Protein AF-A0A3T1D5S1-F1 (afdb_monomer_lite)

Organism: NCBI:txid2507935

Structure (mmCIF, N/CA/C/O backbone):
data_AF-A0A3T1D5S1-F1
#
_entry.id   AF-A0A3T1D5S1-F1
#
loop_
_atom_site.group_PDB
_atom_site.id
_atom_site.type_symbol
_atom_site.label_atom_id
_atom_site.label_alt_id
_atom_site.label_comp_id
_atom_site.label_asym_id
_atom_site.label_entity_id
_atom_site.label_seq_id
_atom_site.pdbx_PDB_ins_code
_atom_site.Cartn_x
_atom_site.Cartn_y
_atom_site.Cartn_z
_atom_site.occupancy
_atom_site.B_iso_or_equiv
_atom_site.auth_seq_id
_atom_site.auth_comp_id
_atom_site.auth_asym_id
_atom_site.auth_atom_id
_atom_site.pdbx_PDB_model_num
ATOM 1 N N . MET A 1 1 ? 17.710 -6.218 -41.133 1.00 50.03 1 MET A N 1
ATOM 2 C CA . MET A 1 1 ? 16.334 -6.496 -40.663 1.00 50.03 1 MET A CA 1
ATOM 3 C C . MET A 1 1 ? 16.463 -7.141 -39.299 1.00 50.03 1 MET A C 1
ATOM 5 O O . MET A 1 1 ? 17.355 -7.961 -39.155 1.00 50.03 1 MET A O 1
ATOM 9 N N . ALA A 1 2 ? 15.669 -6.728 -38.309 1.00 62.66 2 ALA A N 1
ATOM 10 C CA . ALA A 1 2 ? 15.685 -7.391 -37.004 1.00 62.66 2 ALA A CA 1
ATOM 11 C C . ALA A 1 2 ? 15.201 -8.840 -37.164 1.00 62.66 2 ALA A C 1
ATOM 13 O O . ALA A 1 2 ? 14.273 -9.083 -37.939 1.00 62.66 2 ALA A O 1
ATOM 14 N N . ILE A 1 3 ? 15.849 -9.773 -36.470 1.00 72.31 3 ILE A N 1
ATOM 15 C CA . ILE A 1 3 ? 15.523 -11.200 -36.536 1.00 72.31 3 ILE A CA 1
ATOM 16 C C . ILE A 1 3 ? 14.197 -11.435 -35.787 1.00 72.31 3 ILE A C 1
ATOM 18 O O . ILE A 1 3 ? 14.005 -10.852 -34.715 1.00 72.31 3 ILE A O 1
ATOM 22 N N . PRO A 1 4 ? 13.257 -12.239 -36.320 1.00 74.06 4 PRO A N 1
ATOM 23 C CA . PRO A 1 4 ? 12.041 -12.610 -35.601 1.00 74.06 4 PRO A CA 1
ATOM 24 C C . PRO A 1 4 ? 12.355 -13.272 -34.254 1.00 74.06 4 PRO A C 1
ATOM 26 O O . PRO A 1 4 ? 13.263 -14.090 -34.167 1.00 74.06 4 PRO A O 1
ATOM 29 N N . ALA A 1 5 ? 11.564 -12.988 -33.214 1.00 67.19 5 ALA A N 1
ATOM 30 C CA . ALA A 1 5 ? 11.825 -13.466 -31.848 1.00 67.19 5 ALA A CA 1
ATOM 31 C C . ALA A 1 5 ? 12.048 -14.991 -31.727 1.00 67.19 5 ALA A C 1
ATOM 33 O O . ALA A 1 5 ? 12.862 -15.427 -30.921 1.00 67.19 5 ALA A O 1
ATOM 34 N N . HIS A 1 6 ? 11.371 -15.794 -32.553 1.00 74.06 6 HIS A N 1
ATOM 35 C CA . HIS A 1 6 ? 11.486 -17.257 -32.545 1.00 74.06 6 HIS A CA 1
ATOM 36 C C . HIS A 1 6 ? 12.776 -17.794 -33.197 1.00 74.06 6 HIS A C 1
ATOM 38 O O . HIS A 1 6 ? 13.115 -18.954 -32.991 1.00 74.06 6 HIS A O 1
ATOM 44 N N . GLU A 1 7 ? 13.503 -16.973 -33.960 1.00 83.44 7 GLU A N 1
ATOM 45 C CA . GLU A 1 7 ? 14.758 -17.348 -34.633 1.00 83.44 7 GLU A CA 1
ATOM 46 C C . GLU A 1 7 ? 16.008 -16.905 -33.850 1.00 83.44 7 GLU A C 1
ATOM 48 O O . GLU A 1 7 ? 17.131 -17.256 -34.213 1.00 83.44 7 GLU A O 1
ATOM 53 N N . ILE A 1 8 ? 15.834 -16.137 -32.768 1.00 84.88 8 ILE A N 1
ATOM 54 C CA . ILE A 1 8 ? 16.942 -15.524 -32.021 1.00 84.88 8 ILE A CA 1
ATOM 55 C C . ILE A 1 8 ? 17.846 -16.574 -31.378 1.00 84.88 8 ILE A C 1
ATOM 57 O O . ILE A 1 8 ? 19.065 -16.446 -31.463 1.00 84.88 8 ILE A O 1
ATOM 61 N N . ASP A 1 9 ? 17.280 -17.617 -30.770 1.00 85.25 9 ASP A N 1
ATOM 62 C CA . ASP A 1 9 ? 18.091 -18.651 -30.119 1.00 85.25 9 ASP A CA 1
ATOM 63 C C . ASP A 1 9 ? 18.942 -19.436 -31.132 1.00 85.25 9 ASP A C 1
ATOM 65 O O . ASP A 1 9 ? 20.133 -19.656 -30.911 1.00 85.25 9 ASP A O 1
ATOM 69 N N . GLU A 1 10 ? 18.371 -19.777 -32.293 1.00 88.56 10 GLU A N 1
ATOM 70 C CA . GLU A 1 10 ? 19.107 -20.433 -33.380 1.00 88.56 10 GLU A CA 1
ATOM 71 C C . GLU A 1 10 ? 20.228 -19.534 -33.914 1.00 88.56 10 GLU A C 1
ATOM 73 O O . GLU A 1 10 ? 21.371 -19.973 -34.064 1.00 88.56 10 GLU A O 1
ATOM 78 N N . TYR A 1 11 ? 19.923 -18.256 -34.149 1.00 91.19 11 TYR A N 1
ATOM 79 C CA . TYR A 1 11 ? 20.905 -17.267 -34.579 1.00 91.19 11 TYR A CA 1
ATOM 80 C C . TYR A 1 11 ? 22.073 -17.163 -33.591 1.00 91.19 11 TYR A C 1
ATOM 82 O O . TYR A 1 11 ? 23.235 -17.241 -34.000 1.00 91.19 11 TYR A O 1
ATOM 90 N N . LEU A 1 12 ? 21.774 -17.027 -32.296 1.00 92.31 12 LEU A N 1
ATOM 91 C CA . LEU A 1 12 ? 22.782 -16.931 -31.244 1.00 92.31 12 LEU A CA 1
ATOM 92 C C . LEU A 1 12 ? 23.630 -18.202 -31.160 1.00 92.31 12 LEU A C 1
ATOM 94 O O . LEU A 1 12 ? 24.847 -18.108 -31.019 1.00 92.31 12 LEU A O 1
ATOM 98 N N . ARG A 1 13 ? 23.022 -19.379 -31.323 1.00 92.56 13 ARG A N 1
ATOM 99 C CA . ARG A 1 13 ? 23.725 -20.667 -31.302 1.00 92.56 13 ARG A CA 1
ATOM 100 C C . ARG A 1 13 ? 24.703 -20.818 -32.465 1.00 92.56 13 ARG A C 1
ATOM 102 O O . ARG A 1 13 ? 25.848 -21.232 -32.269 1.00 92.56 13 ARG A O 1
ATOM 109 N N . VAL A 1 14 ? 24.274 -20.481 -33.682 1.00 92.06 14 VAL A N 1
ATOM 110 C CA . VAL A 1 14 ? 25.135 -20.509 -34.877 1.00 92.06 14 VAL A CA 1
ATOM 111 C C . VAL A 1 14 ? 26.269 -19.496 -34.740 1.00 92.06 14 VAL A C 1
ATOM 113 O O . VAL A 1 14 ? 27.425 -19.808 -35.040 1.00 92.06 14 VAL A O 1
ATOM 116 N N . LEU A 1 15 ? 25.956 -18.296 -34.251 1.00 90.19 15 LEU A N 1
ATOM 117 C CA . LEU A 1 15 ? 26.936 -17.237 -34.064 1.00 90.19 15 LEU A CA 1
ATOM 118 C C . LEU A 1 15 ? 27.978 -17.602 -32.999 1.00 90.19 15 LEU A C 1
ATOM 120 O O . LEU A 1 15 ? 29.169 -17.466 -33.270 1.00 90.19 15 LEU A O 1
ATOM 124 N N . ALA A 1 16 ? 27.557 -18.125 -31.845 1.00 90.38 16 ALA A N 1
ATOM 125 C CA . ALA A 1 16 ? 28.458 -18.564 -30.781 1.00 90.38 16 ALA A CA 1
ATOM 126 C C . ALA A 1 16 ? 29.445 -19.623 -31.291 1.00 90.38 16 ALA A C 1
ATOM 128 O O . ALA A 1 16 ? 30.646 -19.510 -31.057 1.00 90.38 16 ALA A O 1
ATOM 129 N N . ARG A 1 17 ? 28.981 -20.610 -32.073 1.00 90.38 17 ARG A N 1
ATOM 130 C CA . ARG A 1 17 ? 29.869 -21.607 -32.703 1.00 90.38 17 ARG A CA 1
ATOM 131 C C . ARG A 1 17 ? 30.883 -20.970 -33.647 1.00 90.38 17 ARG A C 1
ATOM 133 O O . ARG A 1 17 ? 32.058 -21.326 -33.605 1.00 90.38 17 ARG A O 1
ATOM 140 N N . LYS A 1 18 ? 30.437 -20.040 -34.496 1.00 89.88 18 LYS A N 1
ATOM 141 C CA . LYS A 1 18 ? 31.308 -19.360 -35.462 1.00 89.88 18 LYS A CA 1
ATOM 142 C C . LYS A 1 18 ? 32.381 -18.525 -34.761 1.00 89.88 18 LYS A C 1
ATOM 144 O O . LYS A 1 18 ? 33.548 -18.635 -35.118 1.00 89.88 18 LYS A O 1
ATOM 149 N N . ILE A 1 19 ? 31.991 -17.731 -33.764 1.00 87.69 19 ILE A N 1
ATOM 150 C CA . ILE A 1 19 ? 32.901 -16.874 -32.994 1.00 87.69 19 ILE A CA 1
ATOM 151 C C . ILE A 1 19 ? 33.899 -17.733 -32.207 1.00 87.69 19 ILE A C 1
ATOM 153 O O . ILE A 1 19 ? 35.099 -17.501 -32.301 1.00 87.69 19 ILE A O 1
ATOM 157 N N . ASN A 1 20 ? 33.436 -18.773 -31.509 1.00 86.56 20 ASN A N 1
ATOM 158 C CA . ASN A 1 20 ? 34.313 -19.673 -30.752 1.00 86.56 20 ASN A CA 1
ATOM 159 C C . ASN A 1 20 ? 35.325 -20.420 -31.633 1.00 86.56 20 ASN A C 1
ATOM 161 O O . ASN A 1 20 ? 36.425 -20.727 -31.179 1.00 86.56 20 ASN A O 1
ATOM 165 N N . ALA A 1 21 ? 34.958 -20.739 -32.878 1.00 88.62 21 ALA A N 1
ATOM 166 C CA . ALA A 1 21 ? 35.881 -21.333 -33.841 1.00 88.62 21 ALA A CA 1
ATOM 167 C C . ALA A 1 21 ? 36.893 -20.310 -34.380 1.00 88.62 21 ALA A C 1
ATOM 169 O O . ALA A 1 21 ? 38.050 -20.655 -34.594 1.00 88.62 21 ALA A O 1
ATOM 170 N N . GLN A 1 22 ? 36.462 -19.064 -34.598 1.00 87.12 22 GLN A N 1
ATOM 171 C CA . GLN A 1 22 ? 37.304 -17.993 -35.133 1.00 87.12 22 GLN A CA 1
ATOM 172 C C . GLN A 1 22 ? 38.338 -17.488 -34.116 1.00 87.12 22 GLN A C 1
ATOM 174 O O . GLN A 1 22 ? 39.479 -17.250 -34.497 1.00 87.12 22 GLN A O 1
ATOM 179 N N . PHE A 1 23 ? 37.963 -17.368 -32.839 1.00 86.69 23 PHE A N 1
ATOM 180 C CA . PHE A 1 23 ? 38.811 -16.817 -31.771 1.00 86.69 23 PHE A CA 1
ATOM 181 C C . PHE A 1 23 ? 39.181 -17.871 -30.720 1.00 86.69 23 PHE A C 1
ATOM 183 O O . PHE A 1 23 ? 39.215 -17.607 -29.519 1.00 86.69 23 PHE A O 1
ATOM 190 N N . SER A 1 24 ? 39.445 -19.106 -31.155 1.00 84.62 24 SER A N 1
ATOM 191 C CA . SER A 1 24 ? 39.759 -20.214 -30.242 1.00 84.62 24 SER A CA 1
ATOM 192 C C . SER A 1 24 ? 41.017 -19.973 -29.398 1.00 84.62 24 SER A C 1
ATOM 194 O O . SER A 1 24 ? 41.144 -20.539 -28.317 1.00 84.62 24 SER A O 1
ATOM 196 N N . ASN A 1 25 ? 41.937 -19.139 -29.889 1.00 84.69 25 ASN A N 1
ATOM 197 C CA . ASN A 1 25 ? 43.151 -18.692 -29.199 1.00 84.69 25 ASN A CA 1
ATOM 198 C C . ASN A 1 25 ? 42.876 -17.772 -27.996 1.00 84.69 25 ASN A C 1
ATOM 200 O O . ASN A 1 25 ? 43.764 -17.601 -27.168 1.00 84.69 25 ASN A O 1
ATOM 204 N N . MET A 1 26 ? 41.678 -17.192 -27.892 1.00 87.50 26 MET A N 1
ATOM 205 C CA . MET A 1 26 ? 41.309 -16.239 -26.838 1.00 87.50 26 MET A CA 1
ATOM 206 C C . MET A 1 26 ? 40.507 -16.871 -25.692 1.00 87.50 26 MET A C 1
ATOM 208 O O . MET A 1 26 ? 40.122 -16.164 -24.766 1.00 87.50 26 MET A O 1
ATOM 212 N N . LYS A 1 27 ? 40.281 -18.193 -25.712 1.00 83.00 27 LYS A N 1
ATOM 213 C CA . LYS A 1 27 ? 39.482 -18.901 -24.694 1.00 83.00 27 LYS A CA 1
ATOM 214 C C . LYS A 1 27 ? 40.012 -18.759 -23.267 1.00 83.00 27 LYS A C 1
ATOM 216 O O . LYS A 1 27 ? 39.235 -18.548 -22.345 1.00 83.00 27 LYS A O 1
ATOM 221 N N . ASP A 1 28 ? 41.323 -18.864 -23.082 1.00 86.62 28 ASP A N 1
ATOM 222 C CA . ASP A 1 28 ? 41.905 -18.772 -21.738 1.00 86.62 28 ASP A CA 1
ATOM 223 C C . ASP A 1 28 ? 41.828 -17.334 -21.202 1.00 86.62 28 ASP A C 1
ATOM 225 O O . ASP A 1 28 ? 41.592 -17.117 -20.018 1.00 86.62 28 ASP A O 1
ATOM 229 N N . ALA A 1 29 ? 41.966 -16.341 -22.089 1.00 87.50 29 ALA A N 1
ATOM 230 C CA . ALA A 1 29 ? 41.814 -14.933 -21.737 1.00 87.50 29 ALA A CA 1
ATOM 231 C C . ALA A 1 29 ? 40.348 -14.556 -21.465 1.00 87.50 29 ALA A C 1
ATOM 233 O O . ALA A 1 29 ? 40.090 -13.701 -20.622 1.00 87.50 29 ALA A O 1
ATOM 234 N N . SER A 1 30 ? 39.388 -15.189 -22.149 1.00 91.38 30 SER A N 1
ATOM 235 C CA . SER A 1 30 ? 37.960 -14.930 -21.943 1.00 91.38 30 SER A CA 1
ATOM 236 C C . SER A 1 30 ? 37.448 -15.431 -20.599 1.00 91.38 30 SER A C 1
ATOM 238 O O . SER A 1 30 ? 36.600 -14.769 -20.012 1.00 91.38 30 SER A O 1
ATOM 240 N N . ALA A 1 31 ? 38.011 -16.530 -20.084 1.00 90.62 31 ALA A N 1
ATOM 241 C CA . ALA A 1 31 ? 37.619 -17.113 -18.799 1.00 90.62 31 ALA A CA 1
ATOM 242 C C . ALA A 1 31 ? 37.768 -16.140 -17.613 1.00 90.62 31 ALA A C 1
ATOM 244 O O . ALA A 1 31 ? 37.061 -16.257 -16.619 1.00 90.62 31 ALA A O 1
ATOM 245 N N . LEU A 1 32 ? 38.652 -15.139 -17.728 1.00 91.38 32 LEU A N 1
ATOM 246 C CA . LEU A 1 32 ? 38.824 -14.086 -16.720 1.00 91.38 32 LEU A CA 1
ATOM 247 C C . LEU A 1 32 ? 37.591 -13.183 -16.566 1.00 91.38 32 LEU A C 1
ATOM 249 O O . LEU A 1 32 ? 37.495 -12.453 -15.582 1.00 91.38 32 LEU A O 1
ATOM 253 N N . PHE A 1 33 ? 36.673 -13.207 -17.535 1.00 94.12 33 PHE A N 1
ATOM 254 C CA . PHE A 1 33 ? 35.500 -12.339 -17.563 1.00 94.12 33 PHE A CA 1
ATOM 255 C C . PHE A 1 33 ? 34.177 -13.086 -17.370 1.00 94.12 33 PHE A C 1
ATOM 257 O O . PHE A 1 33 ? 33.142 -12.425 -17.305 1.00 94.12 33 PHE A O 1
ATOM 264 N N . ASP A 1 34 ? 34.183 -14.419 -17.272 1.00 90.50 34 ASP A N 1
ATOM 265 C CA . ASP A 1 34 ? 32.963 -15.240 -17.213 1.00 90.50 34 ASP A CA 1
ATOM 266 C C . ASP A 1 34 ? 32.037 -14.820 -16.055 1.00 90.50 34 ASP A C 1
ATOM 268 O O . ASP A 1 34 ? 30.837 -14.614 -16.263 1.00 90.50 34 ASP A O 1
ATOM 272 N N . ASP A 1 35 ? 32.605 -14.571 -14.870 1.00 88.56 35 ASP A N 1
ATOM 273 C CA . ASP A 1 35 ? 31.874 -14.149 -13.664 1.00 88.56 35 ASP A CA 1
ATOM 274 C C . ASP A 1 35 ? 31.087 -12.841 -13.869 1.00 88.56 35 ASP A C 1
ATOM 276 O O . ASP A 1 35 ? 30.021 -12.642 -13.284 1.00 88.56 35 ASP A O 1
ATOM 280 N N . TYR A 1 36 ? 31.561 -11.940 -14.740 1.00 88.88 36 TYR A N 1
ATOM 281 C CA . TYR A 1 36 ? 30.871 -10.674 -15.014 1.00 88.88 36 TYR A CA 1
ATOM 282 C C . TYR A 1 36 ? 29.602 -10.845 -15.855 1.00 88.88 36 TYR A C 1
ATOM 284 O O . TYR A 1 36 ? 28.794 -9.916 -15.930 1.00 88.88 36 TYR A O 1
ATOM 292 N N . TYR A 1 37 ? 29.410 -12.012 -16.471 1.00 91.81 37 TYR A N 1
ATOM 293 C CA . TYR A 1 37 ? 28.289 -12.305 -17.363 1.00 91.81 37 TYR A CA 1
ATOM 294 C C . TYR A 1 37 ? 27.421 -13.485 -16.884 1.00 91.81 37 TYR A C 1
ATOM 296 O O . TYR A 1 37 ? 26.460 -13.844 -17.569 1.00 91.81 37 TYR A O 1
ATOM 304 N N . GLU A 1 38 ? 27.682 -14.051 -15.697 1.00 84.81 38 GLU A N 1
ATOM 305 C CA . GLU A 1 38 ? 26.940 -15.195 -15.132 1.00 84.81 38 GLU A CA 1
ATOM 306 C C . GLU A 1 38 ? 25.425 -14.927 -15.014 1.00 84.81 38 GLU A C 1
ATOM 308 O O . GLU A 1 38 ? 24.600 -15.813 -15.251 1.00 84.81 38 GLU A O 1
ATOM 313 N N . GLY A 1 39 ? 25.045 -13.675 -14.735 1.00 78.31 39 GLY A N 1
ATOM 314 C CA . GLY A 1 39 ? 23.650 -13.242 -14.593 1.00 78.31 39 GLY A CA 1
ATOM 315 C C . GLY A 1 39 ? 22.835 -13.174 -15.893 1.00 78.31 39 GLY A C 1
ATOM 316 O O . GLY A 1 39 ? 21.656 -12.829 -15.844 1.00 78.31 39 GLY A O 1
ATOM 317 N N . ILE A 1 40 ? 23.423 -13.470 -17.058 1.00 86.06 40 ILE A N 1
ATOM 318 C CA . ILE A 1 40 ? 22.726 -13.430 -18.353 1.00 86.06 40 ILE A CA 1
ATOM 319 C C . ILE A 1 40 ? 21.976 -14.743 -18.606 1.00 86.06 40 ILE A C 1
ATOM 321 O O . ILE A 1 40 ? 22.555 -15.822 -18.570 1.00 86.06 40 ILE A O 1
ATOM 325 N N . GLU A 1 41 ? 20.687 -14.675 -18.942 1.00 84.25 41 GLU A N 1
ATOM 326 C CA . GLU A 1 41 ? 19.875 -15.881 -19.183 1.00 84.25 41 GLU A CA 1
ATOM 327 C C . GLU A 1 41 ? 20.319 -16.687 -20.418 1.00 84.25 41 GLU A C 1
ATOM 329 O O . GLU A 1 41 ? 20.246 -17.914 -20.428 1.00 84.25 41 GLU A O 1
ATOM 334 N N . SER A 1 42 ? 20.788 -16.020 -21.477 1.00 88.06 42 SER A N 1
ATOM 335 C CA . SER A 1 42 ? 21.197 -16.689 -22.715 1.00 88.06 42 SER A CA 1
ATOM 336 C C . SER A 1 42 ? 22.581 -17.336 -22.595 1.00 88.06 42 SER A C 1
ATOM 338 O O . SER A 1 42 ? 23.601 -16.647 -22.609 1.00 88.06 42 SER A O 1
ATOM 340 N N . GLU A 1 43 ? 22.624 -18.670 -22.615 1.00 89.19 43 GLU A N 1
ATOM 341 C CA . GLU A 1 43 ? 23.868 -19.464 -22.604 1.00 89.19 43 GLU A CA 1
ATOM 342 C C . GLU A 1 43 ? 24.793 -19.186 -23.800 1.00 89.19 43 GLU A C 1
ATOM 344 O O . GLU A 1 43 ? 26.011 -19.332 -23.716 1.00 89.19 43 GLU A O 1
ATOM 349 N N . ASN A 1 44 ? 24.235 -18.743 -24.929 1.00 93.19 44 ASN A N 1
ATOM 350 C CA . ASN A 1 44 ? 25.031 -18.343 -26.087 1.00 93.19 44 ASN A CA 1
ATOM 351 C C . ASN A 1 44 ? 25.678 -16.963 -25.876 1.00 93.19 44 ASN A C 1
ATOM 353 O O . ASN A 1 44 ? 26.828 -16.765 -26.260 1.00 93.19 44 ASN A O 1
ATOM 357 N N . LEU A 1 45 ? 24.977 -16.011 -25.247 1.00 93.38 45 LEU A N 1
ATOM 358 C CA . LEU A 1 45 ? 25.557 -14.701 -24.921 1.00 93.38 45 LEU A CA 1
ATOM 359 C C . LEU A 1 45 ? 26.600 -14.795 -23.806 1.00 93.38 45 LEU A C 1
ATOM 361 O O . LEU A 1 45 ? 27.628 -14.128 -23.907 1.00 93.38 45 LEU A O 1
ATOM 365 N N . LYS A 1 46 ? 26.396 -15.686 -22.829 1.00 92.31 46 LYS A N 1
ATOM 366 C CA . LYS A 1 46 ? 27.403 -16.054 -21.820 1.00 92.31 46 LYS A CA 1
ATOM 367 C C . LYS A 1 46 ? 28.710 -16.562 -22.423 1.00 92.31 46 LYS A C 1
ATOM 369 O O . LYS A 1 46 ? 29.745 -16.420 -21.801 1.00 92.31 46 LYS A O 1
ATOM 374 N N . GLN A 1 47 ? 28.687 -17.114 -23.636 1.00 90.81 47 GLN A N 1
ATOM 375 C CA . GLN A 1 47 ? 29.909 -17.504 -24.348 1.00 90.81 47 GLN A CA 1
ATOM 376 C C . GLN A 1 47 ? 30.491 -16.362 -25.190 1.00 90.81 47 GLN A C 1
ATOM 378 O O . GLN A 1 47 ? 31.704 -16.252 -25.341 1.00 90.81 47 GLN A O 1
ATOM 383 N N . ILE A 1 48 ? 29.638 -15.522 -25.781 1.00 94.69 48 ILE A N 1
ATOM 384 C CA . ILE A 1 48 ? 30.069 -14.474 -26.716 1.00 94.69 48 ILE A CA 1
ATOM 385 C C . ILE A 1 48 ? 30.647 -13.256 -25.980 1.00 94.69 48 ILE A C 1
ATOM 387 O O . ILE A 1 48 ? 31.666 -12.717 -26.410 1.00 94.69 48 ILE A O 1
ATOM 391 N N . PHE A 1 49 ? 30.013 -12.802 -24.897 1.00 95.94 49 PHE A N 1
ATOM 392 C CA . PHE A 1 49 ? 30.385 -11.556 -24.219 1.00 95.94 49 PHE A CA 1
ATOM 393 C C . PHE A 1 49 ? 31.752 -11.599 -23.520 1.00 95.94 49 PHE A C 1
ATOM 395 O O . PHE A 1 49 ? 32.538 -10.687 -23.790 1.00 95.94 49 PHE A O 1
ATOM 402 N N . PRO A 1 50 ? 32.110 -12.629 -22.724 1.00 95.69 50 PRO A N 1
ATOM 403 C CA . PRO A 1 50 ? 33.454 -12.724 -22.143 1.00 95.69 50 PRO A CA 1
ATOM 404 C C . PRO A 1 50 ? 34.546 -12.772 -23.218 1.00 95.69 50 PRO A C 1
ATOM 406 O O . PRO A 1 50 ? 35.593 -12.136 -23.098 1.00 95.69 50 PRO A O 1
ATOM 409 N N . LEU A 1 51 ? 34.281 -13.480 -24.321 1.00 95.31 51 LEU A N 1
ATOM 410 C CA . LEU A 1 51 ? 35.211 -13.609 -25.438 1.00 95.31 51 LEU A CA 1
ATOM 411 C C . LEU A 1 51 ? 35.435 -12.277 -26.158 1.00 95.31 51 LEU A C 1
ATOM 413 O O . LEU A 1 51 ? 36.576 -11.885 -26.396 1.00 95.31 51 LEU A O 1
ATOM 417 N N . PHE A 1 52 ? 34.365 -11.541 -26.458 1.00 96.19 52 PHE A N 1
ATOM 418 C CA . PHE A 1 52 ? 34.482 -10.197 -27.026 1.00 96.19 52 PHE A CA 1
ATOM 419 C C . PHE A 1 52 ? 35.190 -9.232 -26.077 1.00 96.19 52 PHE A C 1
ATOM 421 O O . PHE A 1 52 ? 36.029 -8.451 -26.524 1.00 96.19 52 PHE A O 1
ATOM 428 N N . HIS A 1 53 ? 34.895 -9.305 -24.779 1.00 96.69 53 HIS A N 1
ATOM 429 C CA . HIS A 1 53 ? 35.549 -8.493 -23.754 1.00 96.69 53 HIS A CA 1
ATOM 430 C C . HIS A 1 53 ? 37.062 -8.729 -23.739 1.00 96.69 53 HIS A C 1
ATOM 432 O O . HIS A 1 53 ? 37.829 -7.770 -23.848 1.00 96.69 53 HIS A O 1
ATOM 438 N N . ALA A 1 54 ? 37.499 -9.988 -23.737 1.00 95.50 54 ALA A N 1
ATOM 439 C CA . ALA A 1 54 ? 38.916 -10.331 -23.810 1.00 95.50 54 ALA A CA 1
ATOM 440 C C . ALA A 1 54 ? 39.591 -9.814 -25.088 1.00 95.50 54 ALA A C 1
ATOM 442 O O . ALA A 1 54 ? 40.680 -9.243 -25.015 1.00 95.50 54 ALA A O 1
ATOM 443 N N . ILE A 1 55 ? 38.948 -9.958 -26.252 1.00 94.75 55 ILE A N 1
ATOM 444 C CA . ILE A 1 55 ? 39.511 -9.486 -27.528 1.00 94.75 55 ILE A CA 1
ATOM 445 C C . ILE A 1 55 ? 39.661 -7.960 -27.530 1.00 94.75 55 ILE A C 1
ATOM 447 O O . ILE A 1 55 ? 40.705 -7.450 -27.952 1.00 94.75 55 ILE A O 1
ATOM 451 N N . PHE A 1 56 ? 38.662 -7.220 -27.034 1.00 96.25 56 PHE A N 1
ATOM 452 C CA . PHE A 1 56 ? 38.760 -5.764 -26.903 1.00 96.25 56 PHE A CA 1
ATOM 453 C C . PHE A 1 56 ? 39.901 -5.363 -25.968 1.00 96.25 56 PHE A C 1
ATOM 455 O O . PHE A 1 56 ? 40.747 -4.560 -26.365 1.00 96.25 56 PHE A O 1
ATOM 462 N N . ASN A 1 57 ? 39.988 -5.964 -24.778 1.00 95.94 57 ASN A N 1
ATOM 463 C CA . ASN A 1 57 ? 41.041 -5.644 -23.812 1.00 95.94 57 ASN A CA 1
ATOM 464 C C . ASN A 1 57 ? 42.435 -5.954 -24.362 1.00 95.94 57 ASN A C 1
ATOM 466 O O . ASN A 1 57 ? 43.316 -5.101 -24.284 1.00 95.94 57 ASN A O 1
ATOM 470 N N . ASN A 1 58 ? 42.628 -7.115 -24.988 1.00 94.12 58 ASN A N 1
ATOM 471 C CA . ASN A 1 58 ? 43.909 -7.485 -25.591 1.00 94.12 58 ASN A CA 1
ATOM 472 C C . ASN A 1 58 ? 44.305 -6.534 -26.728 1.00 94.12 58 ASN A C 1
ATOM 474 O O . ASN A 1 58 ? 45.460 -6.111 -26.816 1.00 94.12 58 ASN A O 1
ATOM 478 N N . SER A 1 59 ? 43.349 -6.148 -27.575 1.00 94.62 59 SER A N 1
ATOM 479 C CA . SER A 1 59 ? 43.602 -5.217 -28.679 1.00 94.62 59 SER A CA 1
ATOM 480 C C . SER A 1 59 ? 43.969 -3.822 -28.171 1.00 94.62 59 SER A C 1
ATOM 482 O O . SER A 1 59 ? 44.922 -3.209 -28.654 1.00 94.62 59 SER A O 1
ATOM 484 N N . PHE A 1 60 ? 43.255 -3.324 -27.163 1.00 95.06 60 PHE A N 1
ATOM 485 C CA . PHE A 1 60 ? 43.511 -2.016 -26.563 1.00 95.06 60 PHE A CA 1
ATOM 486 C C . PHE A 1 60 ? 44.806 -1.992 -25.742 1.00 95.06 60 PHE A C 1
ATOM 488 O O . PHE A 1 60 ? 45.567 -1.027 -25.831 1.00 95.06 60 PHE A O 1
ATOM 495 N N . ALA A 1 61 ? 45.132 -3.075 -25.033 1.00 93.19 61 ALA A N 1
ATOM 496 C CA . ALA A 1 61 ? 46.423 -3.247 -24.370 1.00 93.19 61 ALA A CA 1
ATOM 497 C C . ALA A 1 61 ? 47.585 -3.207 -25.376 1.00 93.19 61 ALA A C 1
ATOM 499 O O . ALA A 1 61 ? 48.605 -2.556 -25.134 1.00 93.19 61 ALA A O 1
ATOM 500 N N . PHE A 1 62 ? 47.420 -3.844 -26.538 1.00 92.12 62 PHE A N 1
ATOM 501 C CA . PHE A 1 62 ? 48.417 -3.798 -27.605 1.00 92.12 62 PHE A CA 1
ATOM 502 C C . PHE A 1 62 ? 48.582 -2.377 -28.167 1.00 92.12 62 PHE A C 1
ATOM 504 O O . PHE A 1 62 ? 49.707 -1.928 -28.391 1.00 92.12 62 PHE A O 1
ATOM 511 N N . ILE A 1 63 ? 47.485 -1.639 -28.372 1.00 91.31 63 ILE A N 1
ATOM 512 C CA . ILE A 1 63 ? 47.540 -0.230 -28.796 1.00 91.31 63 ILE A CA 1
ATOM 513 C C . ILE A 1 63 ? 48.313 0.610 -27.767 1.00 91.31 63 ILE A C 1
ATOM 515 O O . ILE A 1 63 ? 49.240 1.324 -28.149 1.00 91.31 63 ILE A O 1
ATOM 519 N N . ASN A 1 64 ? 48.029 0.455 -26.470 1.00 91.88 64 ASN A N 1
ATOM 520 C CA . ASN A 1 64 ? 48.775 1.123 -25.394 1.00 91.88 64 ASN A CA 1
ATOM 521 C C . ASN A 1 64 ? 50.280 0.807 -25.431 1.00 91.88 64 ASN A C 1
ATOM 523 O O . ASN A 1 64 ? 51.118 1.695 -25.249 1.00 91.88 64 ASN A O 1
ATOM 527 N N . GLN A 1 65 ? 50.649 -0.446 -25.715 1.00 90.12 65 GLN A N 1
ATOM 528 C CA . GLN A 1 65 ? 52.052 -0.834 -25.868 1.00 90.12 65 GLN A CA 1
ATOM 529 C C . GLN A 1 65 ? 52.719 -0.096 -27.038 1.00 90.12 65 GLN A C 1
ATOM 531 O O . GLN A 1 65 ? 53.853 0.361 -26.913 1.00 90.12 65 GLN A O 1
ATOM 536 N N . LYS A 1 66 ? 52.027 0.051 -28.172 1.00 87.25 66 LYS A N 1
ATOM 537 C CA . LYS A 1 66 ? 52.545 0.751 -29.361 1.00 87.25 66 LYS A CA 1
ATOM 538 C C . LYS A 1 66 ? 52.619 2.268 -29.207 1.00 87.25 66 LYS A C 1
ATOM 540 O O . LYS A 1 66 ? 53.464 2.896 -29.841 1.00 87.25 66 LYS A O 1
ATOM 545 N N . LEU A 1 67 ? 51.781 2.838 -28.346 1.00 84.62 67 LEU A N 1
ATOM 546 C CA . LEU A 1 67 ? 51.842 4.248 -27.953 1.00 84.62 67 LEU A CA 1
ATOM 547 C C . LEU A 1 67 ? 52.993 4.544 -26.980 1.00 84.62 67 LEU A C 1
ATOM 549 O O . LEU A 1 67 ? 53.399 5.697 -26.837 1.00 84.62 67 LEU A O 1
ATOM 553 N N . SER A 1 68 ? 53.556 3.517 -26.336 1.00 81.31 68 SER A N 1
ATOM 554 C CA . SER A 1 68 ? 54.689 3.685 -25.426 1.00 81.31 68 SER A CA 1
ATOM 555 C C . SER A 1 68 ? 55.971 4.095 -26.178 1.00 81.31 68 SER A C 1
ATOM 557 O O . SER A 1 68 ? 56.231 3.603 -27.284 1.00 81.31 68 SER A O 1
ATOM 559 N N . PRO A 1 69 ? 56.822 4.962 -25.589 1.00 74.00 69 PRO A N 1
ATOM 560 C CA . PRO A 1 69 ? 58.050 5.427 -26.231 1.00 74.00 69 PRO A CA 1
ATOM 561 C C . PRO A 1 69 ? 58.935 4.269 -26.719 1.00 74.00 69 PRO A C 1
ATOM 563 O O . PRO A 1 69 ? 59.272 3.369 -25.954 1.00 74.00 69 PRO A O 1
ATOM 566 N N . GLY A 1 70 ? 59.331 4.302 -27.996 1.00 65.69 70 GLY A N 1
ATOM 567 C CA . GLY A 1 70 ? 60.265 3.334 -28.590 1.00 65.69 70 GLY A CA 1
ATOM 568 C C . GLY A 1 70 ? 59.645 2.129 -29.313 1.00 65.69 70 GLY A C 1
ATOM 569 O O . GLY A 1 70 ? 60.390 1.384 -29.943 1.00 65.69 70 GLY A O 1
ATOM 570 N N . TYR A 1 71 ? 58.316 1.946 -29.296 1.00 64.62 71 TYR A N 1
ATOM 571 C CA . TYR A 1 71 ? 57.652 0.762 -29.884 1.00 64.62 71 TYR A CA 1
ATOM 572 C C . TYR A 1 71 ? 57.025 0.970 -31.277 1.00 64.62 71 TYR A C 1
ATOM 574 O O . TYR A 1 71 ? 56.617 -0.009 -31.916 1.00 64.62 71 TYR A O 1
ATOM 582 N N . GLY A 1 72 ? 57.019 2.217 -31.767 1.00 64.56 72 GLY A N 1
ATOM 583 C CA . GLY A 1 72 ? 56.479 2.624 -33.068 1.00 64.56 72 GLY A CA 1
ATOM 584 C C . GLY A 1 72 ? 54.947 2.606 -33.103 1.00 64.56 72 GLY A C 1
ATOM 585 O O . GLY A 1 72 ? 54.331 1.602 -32.766 1.00 64.56 72 GLY A O 1
ATOM 586 N N . GLY A 1 73 ? 54.322 3.698 -33.556 1.00 76.12 73 GLY A N 1
ATOM 587 C CA . GLY A 1 73 ? 52.861 3.885 -33.591 1.00 76.12 73 GLY A CA 1
ATOM 588 C C . GLY A 1 73 ? 52.119 3.060 -34.650 1.00 76.12 73 GLY A C 1
ATOM 589 O O . GLY A 1 73 ? 51.195 3.561 -35.282 1.00 76.12 73 GLY A O 1
ATOM 590 N N . HIS A 1 74 ? 52.533 1.815 -34.900 1.00 85.25 74 HIS A N 1
ATOM 591 C CA . HIS A 1 74 ? 51.904 0.928 -35.880 1.00 85.25 74 HIS A CA 1
ATOM 592 C C . HIS A 1 74 ? 51.304 -0.300 -35.200 1.00 85.25 74 HIS A C 1
ATOM 594 O O . HIS A 1 74 ? 52.000 -1.073 -34.535 1.00 85.25 74 HIS A O 1
ATOM 600 N N . PHE A 1 75 ? 50.004 -0.486 -35.393 1.00 87.50 75 PHE A N 1
ATOM 601 C CA . PHE A 1 75 ? 49.252 -1.657 -34.980 1.00 87.50 75 PHE A CA 1
ATOM 602 C C . PHE A 1 75 ? 49.433 -2.774 -36.013 1.00 87.50 75 PHE A C 1
ATOM 604 O O . PHE A 1 75 ? 49.205 -2.580 -37.209 1.00 87.50 75 PHE A O 1
ATOM 611 N N . ASN A 1 76 ? 49.878 -3.949 -35.567 1.00 88.94 76 ASN A N 1
ATOM 612 C CA . ASN A 1 76 ? 50.256 -5.040 -36.465 1.00 88.94 76 ASN A CA 1
ATOM 613 C C . ASN A 1 76 ? 49.059 -5.557 -37.291 1.00 88.94 76 ASN A C 1
ATOM 615 O O . ASN A 1 76 ? 47.907 -5.463 -36.877 1.00 88.94 76 ASN A O 1
ATOM 619 N N . ALA A 1 77 ? 49.341 -6.149 -38.457 1.00 86.94 77 ALA A N 1
ATOM 620 C CA . ALA A 1 77 ? 48.314 -6.574 -39.414 1.00 86.94 77 ALA A CA 1
ATOM 621 C C . ALA A 1 77 ? 47.328 -7.623 -38.875 1.00 86.94 77 ALA A C 1
ATOM 623 O O . ALA A 1 77 ? 46.150 -7.559 -39.218 1.00 86.94 77 ALA A O 1
ATOM 624 N N . ASP A 1 78 ? 47.777 -8.575 -38.053 1.00 86.88 78 ASP A N 1
ATOM 625 C CA . ASP A 1 78 ? 46.900 -9.635 -37.531 1.00 86.88 78 ASP A CA 1
ATOM 626 C C . ASP A 1 78 ? 45.985 -9.125 -36.403 1.00 86.88 78 ASP A C 1
ATOM 628 O O . ASP A 1 78 ? 44.769 -9.209 -36.581 1.00 86.88 78 ASP A O 1
ATOM 632 N N . PRO A 1 79 ? 46.496 -8.462 -35.341 1.00 88.19 79 PRO A N 1
ATOM 633 C CA . PRO A 1 79 ? 45.645 -7.836 -34.322 1.00 88.19 79 PRO A CA 1
ATOM 634 C C . PRO A 1 79 ? 44.697 -6.767 -34.886 1.00 88.19 79 PRO A C 1
ATOM 636 O O . PRO A 1 79 ? 43.572 -6.615 -34.419 1.00 88.19 79 PRO A O 1
ATOM 639 N N . SER A 1 80 ? 45.122 -6.046 -35.930 1.00 91.69 80 SER A N 1
ATOM 640 C CA . SER A 1 80 ? 44.270 -5.088 -36.642 1.00 91.69 80 SER A CA 1
ATOM 641 C C . SER A 1 80 ? 43.062 -5.755 -37.290 1.00 91.69 80 SER A C 1
ATOM 643 O O . SER A 1 80 ? 41.942 -5.265 -37.161 1.00 91.69 80 SER A O 1
ATOM 645 N N . ARG A 1 81 ? 43.268 -6.886 -37.969 1.00 90.81 81 ARG A N 1
ATOM 646 C CA . ARG A 1 81 ? 42.178 -7.653 -38.584 1.00 90.81 81 ARG A CA 1
ATOM 647 C C . ARG A 1 81 ? 41.248 -8.250 -37.533 1.00 90.81 81 ARG A C 1
ATOM 649 O O . ARG A 1 81 ? 40.037 -8.147 -37.683 1.00 90.81 81 ARG A O 1
ATOM 656 N N . GLU A 1 82 ? 41.814 -8.790 -36.459 1.00 91.00 82 GLU A N 1
ATOM 657 C CA . GLU A 1 82 ? 41.064 -9.359 -35.338 1.00 91.00 82 GLU A CA 1
ATOM 658 C C . GLU A 1 82 ? 40.150 -8.320 -34.665 1.00 91.00 82 GLU A C 1
ATOM 660 O O . GLU A 1 82 ? 38.958 -8.578 -34.475 1.00 91.00 82 GLU A O 1
ATOM 665 N N . LEU A 1 83 ? 40.663 -7.110 -34.405 1.00 93.75 83 LEU A N 1
ATOM 666 C CA . LEU A 1 83 ? 39.861 -6.021 -33.844 1.00 93.75 83 LEU A CA 1
ATOM 667 C C . LEU A 1 83 ? 38.735 -5.581 -34.798 1.00 93.75 83 LEU A C 1
ATOM 669 O O . LEU A 1 83 ? 37.616 -5.320 -34.361 1.00 93.75 83 LEU A O 1
ATOM 673 N N . ILE A 1 84 ? 38.993 -5.525 -36.109 1.00 93.88 84 ILE A N 1
ATOM 674 C CA . ILE A 1 84 ? 37.946 -5.212 -37.096 1.00 93.88 84 ILE A CA 1
ATOM 675 C C . ILE A 1 84 ? 36.848 -6.284 -37.080 1.00 93.88 84 ILE A C 1
ATOM 677 O O . ILE A 1 84 ? 35.662 -5.949 -37.057 1.00 93.88 84 ILE A O 1
ATOM 681 N N . ASP A 1 85 ? 37.227 -7.561 -37.061 1.00 92.12 85 ASP A N 1
ATOM 682 C CA . ASP A 1 85 ? 36.278 -8.673 -37.097 1.00 92.12 85 ASP A CA 1
ATOM 683 C C . ASP A 1 85 ? 35.368 -8.692 -35.859 1.00 92.12 85 ASP A C 1
ATOM 685 O O . ASP A 1 85 ? 34.153 -8.880 -35.997 1.00 92.12 85 ASP A O 1
ATOM 689 N N . VAL A 1 86 ? 35.914 -8.445 -34.661 1.00 94.56 86 VAL A N 1
ATOM 690 C CA . VAL A 1 86 ? 35.107 -8.395 -33.429 1.00 94.56 86 VAL A CA 1
ATOM 691 C C . VAL A 1 86 ? 34.183 -7.173 -33.398 1.00 94.56 86 VAL A C 1
ATOM 693 O O . VAL A 1 86 ? 33.022 -7.302 -33.004 1.00 94.56 86 VAL A O 1
ATOM 696 N N . ILE A 1 87 ? 34.636 -6.010 -33.888 1.00 95.31 87 ILE A N 1
ATOM 697 C CA . ILE A 1 87 ? 33.800 -4.804 -34.003 1.00 95.31 87 ILE A CA 1
ATOM 698 C C . ILE A 1 87 ? 32.616 -5.077 -34.935 1.00 95.31 87 ILE A C 1
ATOM 700 O O . ILE A 1 87 ? 31.464 -4.832 -34.565 1.00 95.31 87 ILE A O 1
ATOM 704 N N . GLU A 1 88 ? 32.874 -5.628 -36.124 1.00 93.69 88 GLU A N 1
ATOM 705 C CA . GLU A 1 88 ? 31.820 -5.955 -37.085 1.00 93.69 88 GLU A CA 1
ATOM 706 C C . GLU A 1 88 ? 30.834 -6.992 -36.522 1.00 93.69 88 GLU A C 1
ATOM 708 O O . GLU A 1 88 ? 29.622 -6.882 -36.742 1.00 93.69 88 GLU A O 1
ATOM 713 N N . ALA A 1 89 ? 31.328 -8.008 -35.809 1.00 92.81 89 ALA A N 1
ATOM 714 C CA . ALA A 1 89 ? 30.492 -9.036 -35.197 1.00 92.81 89 ALA A CA 1
ATOM 715 C C . ALA A 1 89 ? 29.614 -8.461 -34.074 1.00 92.81 89 ALA A C 1
ATOM 717 O O . ALA A 1 89 ? 28.409 -8.726 -34.049 1.00 92.81 89 ALA A O 1
ATOM 718 N N . CYS A 1 90 ? 30.181 -7.621 -33.205 1.00 94.25 90 CYS A N 1
ATOM 719 C CA . CYS A 1 90 ? 29.466 -6.931 -32.135 1.00 94.25 90 CYS A CA 1
ATOM 720 C C . CYS A 1 90 ? 28.359 -6.020 -32.683 1.00 94.25 90 CYS A C 1
ATOM 722 O O . CYS A 1 90 ? 27.214 -6.099 -32.238 1.00 94.25 90 CYS A O 1
ATOM 724 N N . GLN A 1 91 ? 28.653 -5.210 -33.703 1.00 93.44 91 GLN A N 1
ATOM 725 C CA . GLN A 1 91 ? 27.665 -4.318 -34.322 1.00 93.44 91 GLN A CA 1
ATOM 726 C C . GLN A 1 91 ? 26.517 -5.091 -34.986 1.00 93.44 91 GLN A C 1
ATOM 728 O O . GLN A 1 91 ? 25.348 -4.726 -34.833 1.00 93.44 91 GLN A O 1
ATOM 733 N N . LYS A 1 92 ? 26.823 -6.187 -35.696 1.00 91.75 92 LYS A N 1
ATOM 734 C CA . LYS A 1 92 ? 25.801 -7.072 -36.288 1.00 91.75 92 LYS A CA 1
ATOM 735 C C . LYS A 1 92 ? 24.931 -7.714 -35.208 1.00 91.75 92 LYS A C 1
ATOM 737 O O . LYS A 1 92 ? 23.709 -7.746 -35.353 1.00 91.75 92 LYS A O 1
ATOM 742 N N . LEU A 1 93 ? 25.543 -8.184 -34.121 1.00 92.81 93 LEU A N 1
ATOM 743 C CA . LEU A 1 93 ? 24.841 -8.752 -32.974 1.00 92.81 93 LEU A CA 1
ATOM 744 C C . LEU A 1 93 ? 23.891 -7.725 -32.341 1.00 92.81 93 LEU A C 1
ATOM 746 O O . LEU A 1 93 ? 22.700 -8.001 -32.209 1.00 92.81 93 LEU A O 1
ATOM 750 N N . GLN A 1 94 ? 24.373 -6.514 -32.061 1.00 91.44 94 GLN A N 1
ATOM 751 C CA . GLN A 1 94 ? 23.569 -5.434 -31.485 1.00 91.44 94 GLN A CA 1
ATOM 752 C C . GLN A 1 94 ? 22.395 -5.034 -32.396 1.00 91.44 94 GLN A C 1
ATOM 754 O O . GLN A 1 94 ? 21.265 -4.881 -31.931 1.00 91.44 94 GLN A O 1
ATOM 759 N N . ALA A 1 95 ? 22.622 -4.926 -33.710 1.00 89.88 95 ALA A N 1
ATOM 760 C CA . ALA A 1 95 ? 21.575 -4.593 -34.676 1.00 89.88 95 ALA A CA 1
ATOM 761 C C . ALA A 1 95 ? 20.475 -5.666 -34.760 1.00 89.88 95 ALA A C 1
ATOM 763 O O . ALA A 1 95 ? 19.293 -5.329 -34.882 1.00 89.88 95 ALA A O 1
ATOM 764 N N . ASN A 1 96 ? 20.853 -6.943 -34.679 1.00 90.38 96 ASN A N 1
ATOM 765 C CA . ASN A 1 96 ? 19.923 -8.068 -34.758 1.00 90.38 96 ASN A CA 1
ATOM 766 C C . ASN A 1 96 ? 19.111 -8.256 -33.471 1.00 90.38 96 ASN A C 1
ATOM 768 O O . ASN A 1 96 ? 17.939 -8.622 -33.554 1.00 90.38 96 ASN A O 1
ATOM 772 N N . LEU A 1 97 ? 19.696 -7.955 -32.306 1.00 89.19 97 LEU A N 1
ATOM 773 C CA . LEU A 1 97 ? 19.045 -8.112 -31.001 1.00 89.19 97 LEU A CA 1
ATOM 774 C C . LEU A 1 97 ? 18.286 -6.869 -30.521 1.00 89.19 97 LEU A C 1
ATOM 776 O O . LEU A 1 97 ? 17.536 -6.973 -29.555 1.00 89.19 97 LEU A O 1
ATOM 780 N N . LYS A 1 98 ? 18.417 -5.717 -31.194 1.00 86.12 98 LYS A N 1
ATOM 781 C CA . LYS A 1 98 ? 17.882 -4.403 -30.770 1.00 86.12 98 LYS A CA 1
ATOM 782 C C . LYS A 1 98 ? 16.406 -4.384 -30.334 1.00 86.12 98 LYS A C 1
ATOM 784 O O . LYS A 1 98 ? 16.017 -3.506 -29.574 1.00 86.12 98 LYS A O 1
ATOM 789 N N . LYS A 1 99 ? 15.576 -5.296 -30.848 1.00 80.50 99 LYS A N 1
ATOM 790 C CA . LYS A 1 99 ? 14.133 -5.395 -30.547 1.00 80.50 99 LYS A CA 1
ATOM 791 C C . LYS A 1 99 ? 13.760 -6.680 -29.800 1.00 80.50 99 LYS A C 1
ATOM 793 O O . LYS A 1 99 ? 12.647 -7.172 -29.939 1.00 80.50 99 LYS A O 1
ATOM 798 N N . SER A 1 100 ? 14.710 -7.276 -29.094 1.00 82.06 100 SER A N 1
ATOM 799 C CA . SER A 1 100 ? 14.524 -8.541 -28.388 1.00 82.06 100 SER A CA 1
ATOM 800 C C . SER A 1 100 ? 14.813 -8.398 -26.902 1.00 82.06 100 SER A C 1
ATOM 802 O O . SER A 1 100 ? 15.458 -7.440 -26.489 1.00 82.06 100 SER A O 1
ATOM 804 N N . LEU A 1 101 ? 14.405 -9.394 -26.113 1.00 78.69 101 LEU A N 1
ATOM 805 C CA . LEU A 1 101 ? 14.773 -9.498 -24.695 1.00 78.69 101 LEU A CA 1
ATOM 806 C C . LEU A 1 101 ? 16.286 -9.680 -24.483 1.00 78.69 101 LEU A C 1
ATOM 808 O O . LEU A 1 101 ? 16.789 -9.461 -23.392 1.00 78.69 101 LEU A O 1
ATOM 812 N N . ALA A 1 102 ? 17.013 -10.046 -25.540 1.00 85.50 102 ALA A N 1
ATOM 813 C CA . ALA A 1 102 ? 18.465 -10.148 -25.557 1.00 85.50 102 ALA A CA 1
ATOM 814 C C . ALA A 1 102 ? 19.144 -8.852 -26.052 1.00 85.50 102 ALA A C 1
ATOM 816 O O . ALA A 1 102 ? 20.336 -8.858 -26.362 1.00 85.50 102 ALA A O 1
ATOM 817 N N . ALA A 1 103 ? 18.399 -7.745 -26.193 1.00 89.25 103 ALA A N 1
ATOM 818 C CA . ALA A 1 103 ? 18.975 -6.448 -26.533 1.00 89.25 103 ALA A CA 1
ATOM 819 C C . ALA A 1 103 ? 20.006 -6.036 -25.477 1.00 89.25 103 ALA A C 1
ATOM 821 O O . ALA A 1 103 ? 19.798 -6.238 -24.285 1.00 89.25 103 ALA A O 1
ATOM 822 N N . PHE A 1 104 ? 21.107 -5.433 -25.912 1.00 92.25 104 PHE A N 1
ATOM 823 C CA . PHE A 1 104 ? 22.192 -5.034 -25.026 1.00 92.25 104 PHE A CA 1
ATOM 824 C C . PHE A 1 104 ? 22.823 -3.719 -25.479 1.00 92.25 104 PHE A C 1
ATOM 826 O O . PHE A 1 104 ? 22.714 -3.313 -26.645 1.00 92.25 104 PHE A O 1
ATOM 833 N N . GLU A 1 105 ? 23.507 -3.078 -24.545 1.00 92.25 105 GLU A N 1
ATOM 834 C CA . GLU A 1 105 ? 24.366 -1.924 -24.767 1.00 92.25 105 GLU A CA 1
ATOM 835 C C . GLU A 1 105 ? 25.807 -2.242 -24.363 1.00 92.25 105 GLU A C 1
ATOM 837 O O . GLU A 1 105 ? 26.056 -3.106 -23.520 1.00 92.25 105 GLU A O 1
ATOM 842 N N . LEU A 1 106 ? 26.755 -1.563 -25.007 1.00 92.69 106 LEU A N 1
ATOM 843 C CA . LEU A 1 106 ? 28.168 -1.613 -24.651 1.00 92.69 106 LEU A CA 1
ATOM 844 C C . LEU A 1 106 ? 28.496 -0.388 -23.787 1.00 92.69 106 LEU A C 1
ATOM 846 O O . LEU A 1 106 ? 27.926 0.681 -24.006 1.00 92.69 106 LEU A O 1
ATOM 850 N N . ASP A 1 107 ? 29.419 -0.534 -22.838 1.00 93.25 107 ASP A N 1
ATOM 851 C CA . ASP A 1 107 ? 29.948 0.563 -22.029 1.00 93.25 107 ASP A CA 1
ATOM 852 C C . ASP A 1 107 ? 30.353 1.742 -22.926 1.00 93.25 107 ASP A C 1
ATOM 854 O O . ASP A 1 107 ? 31.010 1.573 -23.961 1.00 93.25 107 ASP A O 1
ATOM 858 N N . GLN A 1 108 ? 29.927 2.943 -22.532 1.00 89.88 108 GLN A N 1
ATOM 859 C CA . GLN A 1 108 ? 30.050 4.136 -23.363 1.00 89.88 108 GLN A CA 1
ATOM 860 C C . GLN A 1 108 ? 31.509 4.440 -23.728 1.00 89.88 108 GLN A C 1
ATOM 862 O O . GLN A 1 108 ? 31.780 4.822 -24.868 1.00 89.88 108 GLN A O 1
ATOM 867 N N . ASN A 1 109 ? 32.457 4.208 -22.815 1.00 90.06 109 ASN A N 1
ATOM 868 C CA . ASN A 1 109 ? 33.872 4.453 -23.089 1.00 90.06 109 ASN A CA 1
ATOM 869 C C . ASN A 1 109 ? 34.384 3.496 -24.171 1.00 90.06 109 ASN A C 1
ATOM 871 O O . ASN A 1 109 ? 35.102 3.909 -25.081 1.00 90.06 109 ASN A O 1
ATOM 875 N N . TYR A 1 110 ? 33.976 2.225 -24.118 1.00 94.38 110 TYR A N 1
ATOM 876 C CA . TYR A 1 110 ? 34.346 1.231 -25.127 1.00 94.38 110 TYR A CA 1
ATOM 877 C C . TYR A 1 110 ? 33.675 1.516 -26.474 1.00 94.38 110 TYR A C 1
ATOM 879 O O . TYR A 1 110 ? 34.322 1.362 -27.511 1.00 94.38 110 TYR A O 1
ATOM 887 N N . MET A 1 111 ? 32.428 2.001 -26.489 1.00 92.94 111 MET A N 1
ATOM 888 C CA . MET A 1 111 ? 31.791 2.468 -27.728 1.00 92.94 111 MET A CA 1
ATOM 889 C C . MET A 1 111 ? 32.577 3.613 -28.377 1.00 92.94 111 MET A C 1
ATOM 891 O O . MET A 1 111 ? 32.882 3.547 -29.571 1.00 92.94 111 MET A O 1
ATOM 895 N N . ASP A 1 112 ? 32.957 4.629 -27.604 1.00 91.88 112 ASP A N 1
ATOM 896 C CA . ASP A 1 112 ? 33.713 5.776 -28.113 1.00 91.88 112 ASP A CA 1
ATOM 897 C C . ASP A 1 112 ? 35.099 5.355 -28.628 1.00 91.88 112 ASP A C 1
ATOM 899 O O . ASP A 1 112 ? 35.554 5.824 -29.678 1.00 91.88 112 ASP A O 1
ATOM 903 N N . LEU A 1 113 ? 35.763 4.427 -27.931 1.00 92.94 113 LEU A N 1
ATOM 904 C CA . LEU A 1 113 ? 37.039 3.847 -28.355 1.00 92.94 113 LEU A CA 1
ATOM 905 C C . LEU A 1 113 ? 36.912 3.073 -29.665 1.00 92.94 113 LEU A C 1
ATOM 907 O O . LEU A 1 113 ? 37.741 3.260 -30.556 1.00 92.94 113 LEU A O 1
ATOM 911 N N . ILE A 1 114 ? 35.874 2.250 -29.823 1.00 93.69 114 ILE A N 1
ATOM 912 C CA . ILE A 1 114 ? 35.605 1.515 -31.066 1.00 93.69 114 ILE A CA 1
ATOM 913 C C . ILE A 1 114 ? 35.418 2.483 -32.236 1.00 93.69 114 ILE A C 1
ATOM 915 O O . ILE A 1 114 ? 35.992 2.264 -33.307 1.00 93.69 114 ILE A O 1
ATOM 919 N N . VAL A 1 115 ? 34.666 3.570 -32.045 1.00 92.62 115 VAL A N 1
ATOM 920 C CA . VAL A 1 115 ? 34.463 4.601 -33.078 1.00 92.62 115 VAL A CA 1
ATOM 921 C C . VAL A 1 115 ? 35.788 5.260 -33.462 1.00 92.62 115 VAL A C 1
ATOM 923 O O . VAL A 1 115 ? 36.090 5.384 -34.650 1.00 92.62 115 VAL A O 1
ATOM 926 N N . ARG A 1 116 ? 36.616 5.630 -32.477 1.00 92.00 116 ARG A N 1
ATOM 927 C CA . ARG A 1 116 ? 37.944 6.213 -32.727 1.00 92.00 116 ARG A CA 1
ATOM 928 C C . ARG A 1 116 ? 38.862 5.231 -33.452 1.00 92.00 116 ARG A C 1
ATOM 930 O O . ARG A 1 116 ? 39.487 5.611 -34.437 1.00 92.00 116 ARG A O 1
ATOM 937 N N . CYS A 1 117 ? 38.905 3.972 -33.019 1.00 92.56 117 CYS A N 1
ATOM 938 C CA . CYS A 1 117 ? 39.716 2.928 -33.650 1.00 92.56 117 CYS A CA 1
ATOM 939 C C . CYS A 1 117 ? 39.299 2.688 -35.102 1.00 92.56 117 CYS A C 1
ATOM 941 O O . CYS A 1 117 ? 40.139 2.631 -35.998 1.00 92.56 117 CYS A O 1
ATOM 943 N N . SER A 1 118 ? 37.993 2.650 -35.360 1.00 91.62 118 SER A N 1
ATOM 944 C CA . SER A 1 118 ? 37.438 2.444 -36.702 1.00 91.62 118 SER A CA 1
ATOM 945 C C . SER A 1 118 ? 37.884 3.497 -37.725 1.00 91.62 118 SER A C 1
ATOM 947 O O . SER A 1 118 ? 37.813 3.236 -38.921 1.00 91.62 118 SER A O 1
ATOM 949 N N . SER A 1 119 ? 38.357 4.670 -37.283 1.00 90.75 119 SER A N 1
ATOM 950 C CA . SER A 1 119 ? 38.849 5.727 -38.176 1.00 90.75 119 SER A CA 1
ATOM 951 C C . SER A 1 119 ? 40.222 5.440 -38.797 1.00 90.75 119 SER A C 1
ATOM 953 O O . SER A 1 119 ? 40.529 6.001 -39.848 1.00 90.75 119 SER A O 1
ATOM 955 N N . PHE A 1 120 ? 41.037 4.575 -38.179 1.00 91.31 120 PHE A N 1
ATOM 956 C CA . PHE A 1 120 ? 42.402 4.286 -38.638 1.00 91.31 120 PHE A CA 1
ATOM 957 C C . PHE A 1 120 ? 42.686 2.796 -38.884 1.00 91.31 120 PHE A C 1
ATOM 959 O O . PHE A 1 120 ? 43.731 2.459 -39.443 1.00 91.31 120 PHE A O 1
ATOM 966 N N . LEU A 1 121 ? 41.782 1.894 -38.484 1.00 93.75 121 LEU A N 1
ATOM 967 C CA . LEU A 1 121 ? 41.944 0.456 -38.689 1.00 93.75 121 LEU A CA 1
ATOM 968 C C . LEU A 1 121 ? 41.908 0.063 -40.179 1.00 93.75 121 LEU A C 1
ATOM 970 O O . LEU A 1 121 ? 41.024 0.461 -40.933 1.00 93.75 121 LEU A O 1
ATOM 974 N N . SER A 1 122 ? 42.848 -0.790 -40.586 1.00 92.00 122 SER A N 1
ATOM 975 C CA . SER A 1 122 ? 43.014 -1.308 -41.943 1.00 92.00 122 SER A CA 1
ATOM 976 C C . SER A 1 122 ? 43.034 -2.838 -41.968 1.00 92.00 122 SER A C 1
ATOM 978 O O . SER A 1 122 ? 43.654 -3.498 -41.126 1.00 92.00 122 SER A O 1
ATOM 980 N N . LYS A 1 123 ? 42.390 -3.413 -42.994 1.00 86.88 123 LYS A N 1
ATOM 981 C CA . LYS A 1 123 ? 42.388 -4.862 -43.269 1.00 86.88 123 LYS A CA 1
ATOM 982 C C . LYS A 1 123 ? 43.695 -5.353 -43.910 1.00 86.88 123 LYS A C 1
ATOM 984 O O . LYS A 1 123 ? 43.929 -6.559 -43.955 1.00 86.88 123 LYS A O 1
ATOM 989 N N . SER A 1 124 ? 44.549 -4.451 -44.404 1.00 86.56 124 SER A N 1
ATOM 990 C CA . SER A 1 124 ? 45.803 -4.782 -45.095 1.00 86.56 124 SER A CA 1
ATOM 991 C C . SER A 1 124 ? 46.965 -3.913 -44.615 1.00 86.56 124 SER A C 1
ATOM 993 O O . SER A 1 124 ? 46.841 -2.693 -44.571 1.00 86.56 124 SER A O 1
ATOM 995 N N . GLY A 1 125 ? 48.110 -4.533 -44.312 1.00 81.25 125 GLY A N 1
ATOM 996 C CA . GLY A 1 125 ? 49.351 -3.818 -43.975 1.00 81.25 125 GLY A CA 1
ATOM 997 C C . GLY A 1 125 ? 49.463 -3.308 -42.530 1.00 81.25 125 GLY A C 1
ATOM 998 O O . GLY A 1 125 ? 50.430 -2.621 -42.209 1.00 81.25 125 GLY A O 1
ATOM 999 N N . GLY A 1 126 ? 48.522 -3.663 -41.647 1.00 86.56 126 GLY A N 1
ATOM 1000 C CA . GLY A 1 126 ? 48.433 -3.085 -40.300 1.00 86.56 126 GLY A CA 1
ATOM 1001 C C . GLY A 1 126 ? 47.874 -1.666 -40.316 1.00 86.56 126 GLY A C 1
ATOM 1002 O O . GLY A 1 126 ? 47.503 -1.154 -41.371 1.00 86.56 126 GLY A O 1
ATOM 1003 N N . SER A 1 127 ? 47.796 -1.046 -39.143 1.00 91.00 127 SER A N 1
ATOM 1004 C CA . SER A 1 127 ? 47.110 0.234 -38.955 1.00 91.00 127 SER A CA 1
ATOM 1005 C C . SER A 1 127 ? 48.006 1.248 -38.273 1.00 91.00 127 SER A C 1
ATOM 1007 O O . SER A 1 127 ? 48.545 0.985 -37.202 1.00 91.00 127 SER A O 1
ATOM 1009 N N . THR A 1 128 ? 48.152 2.425 -38.872 1.00 91.00 128 THR A N 1
ATOM 1010 C CA . THR A 1 128 ? 48.914 3.515 -38.261 1.00 91.00 128 THR A CA 1
ATOM 1011 C C . THR A 1 128 ? 48.059 4.180 -37.191 1.00 91.00 128 THR A C 1
ATOM 1013 O O . THR A 1 128 ? 47.005 4.736 -37.490 1.00 91.00 128 THR A O 1
ATOM 1016 N N . ILE A 1 129 ? 48.507 4.098 -35.942 1.00 89.94 129 ILE A N 1
ATOM 1017 C CA . ILE A 1 129 ? 47.832 4.699 -34.796 1.00 89.94 129 ILE A CA 1
ATOM 1018 C C . ILE A 1 129 ? 48.103 6.215 -34.835 1.00 89.94 129 ILE A C 1
ATOM 1020 O O . ILE A 1 129 ? 49.264 6.612 -34.987 1.00 89.94 129 ILE A O 1
ATOM 1024 N N . PRO A 1 130 ? 47.075 7.074 -34.709 1.00 89.81 130 PRO A N 1
ATOM 1025 C CA . PRO A 1 130 ? 47.262 8.521 -34.641 1.00 89.81 130 PRO A CA 1
ATOM 1026 C C . PRO A 1 130 ? 48.218 8.929 -33.512 1.00 89.81 130 PRO A C 1
ATOM 1028 O O . PRO A 1 130 ? 48.178 8.369 -32.420 1.00 89.81 130 PRO A O 1
ATOM 1031 N N . ALA A 1 131 ? 49.080 9.918 -33.764 1.00 83.69 131 ALA A N 1
ATOM 1032 C CA . ALA A 1 131 ? 50.099 10.343 -32.798 1.00 83.69 131 ALA A CA 1
ATOM 1033 C C . ALA A 1 131 ? 49.506 10.965 -31.518 1.00 83.69 131 ALA A C 1
ATOM 1035 O O . ALA A 1 131 ? 50.154 10.966 -30.475 1.00 83.69 131 ALA A O 1
ATOM 1036 N N . ASP A 1 132 ? 48.287 11.494 -31.604 1.00 85.44 132 ASP A N 1
ATOM 1037 C CA . ASP A 1 132 ? 47.507 12.083 -30.516 1.00 85.44 132 ASP A CA 1
ATOM 1038 C C . ASP A 1 132 ? 46.503 11.098 -29.893 1.00 85.44 132 ASP A C 1
ATOM 1040 O O . ASP A 1 132 ? 45.662 11.498 -29.084 1.00 85.44 132 ASP A O 1
ATOM 1044 N N . PHE A 1 133 ? 46.563 9.812 -30.257 1.00 88.31 133 PHE A N 1
ATOM 1045 C CA . PHE A 1 133 ? 45.650 8.815 -29.715 1.00 88.31 133 PHE A CA 1
ATOM 1046 C C . PHE A 1 133 ? 45.893 8.638 -28.202 1.00 88.31 133 PHE A C 1
ATOM 1048 O O . PHE A 1 133 ? 47.027 8.377 -27.790 1.00 88.31 133 PHE A O 1
ATOM 1055 N N . PRO A 1 134 ? 44.861 8.794 -27.353 1.00 87.00 134 PRO A N 1
ATOM 1056 C CA . PRO A 1 134 ? 45.038 8.753 -25.907 1.00 87.00 134 PRO A CA 1
ATOM 1057 C C . PRO A 1 134 ? 45.359 7.336 -25.421 1.00 87.00 134 PRO A C 1
ATOM 1059 O O . PRO A 1 134 ? 44.922 6.352 -26.018 1.00 87.00 134 PRO A O 1
ATOM 1062 N N . MET A 1 135 ? 46.064 7.234 -24.288 1.00 88.31 135 MET A N 1
ATOM 1063 C CA . MET A 1 135 ? 46.179 5.962 -23.569 1.00 88.31 135 MET A CA 1
ATOM 1064 C C . MET A 1 135 ? 44.785 5.468 -23.184 1.00 88.31 135 MET A C 1
ATOM 1066 O O . MET A 1 135 ? 43.964 6.227 -22.664 1.00 88.31 135 MET A O 1
ATOM 1070 N N . ILE A 1 136 ? 44.529 4.195 -23.454 1.00 92.75 136 ILE A N 1
ATOM 1071 C CA . ILE A 1 136 ? 43.245 3.553 -23.218 1.00 92.75 136 ILE A CA 1
ATOM 1072 C C . ILE A 1 136 ? 43.216 3.009 -21.791 1.00 92.75 136 ILE A C 1
ATOM 1074 O O . ILE A 1 136 ? 44.067 2.204 -21.415 1.00 92.75 136 ILE A O 1
ATOM 1078 N N . GLU A 1 137 ? 42.218 3.404 -21.009 1.00 91.19 137 GLU A N 1
ATOM 1079 C CA . GLU A 1 137 ? 41.921 2.764 -19.729 1.00 91.19 137 GLU A CA 1
ATOM 1080 C C . GLU A 1 137 ? 41.136 1.468 -19.974 1.00 91.19 137 GLU A C 1
ATOM 1082 O O . GLU A 1 137 ? 40.058 1.486 -20.571 1.00 91.19 137 GLU A O 1
ATOM 1087 N N . LEU A 1 138 ? 41.697 0.335 -19.543 1.00 94.25 138 LEU A N 1
ATOM 1088 C CA . LEU A 1 138 ? 41.075 -0.975 -19.719 1.00 94.25 138 LEU A CA 1
ATOM 1089 C C . LEU A 1 138 ? 40.085 -1.254 -18.590 1.00 94.25 138 LEU A C 1
ATOM 1091 O O . LEU A 1 138 ? 40.383 -1.081 -17.409 1.00 94.25 138 LEU A O 1
ATOM 1095 N N . ILE A 1 139 ? 38.911 -1.750 -18.961 1.00 92.75 139 ILE A N 1
ATOM 1096 C CA . ILE A 1 139 ? 37.911 -2.234 -18.019 1.00 92.75 139 ILE A CA 1
ATOM 1097 C C . ILE A 1 139 ? 38.175 -3.722 -17.777 1.00 92.75 139 ILE A C 1
ATOM 1099 O O . ILE A 1 139 ? 37.797 -4.573 -18.582 1.00 92.75 139 ILE A O 1
ATOM 1103 N N . GLU A 1 140 ? 38.844 -4.033 -16.669 1.00 91.25 140 GLU A N 1
ATOM 1104 C CA . GLU A 1 140 ? 39.193 -5.414 -16.288 1.00 91.25 140 GLU A CA 1
ATOM 1105 C C . GLU A 1 140 ? 38.294 -5.990 -15.185 1.00 91.25 140 GLU A C 1
ATOM 1107 O O . GLU A 1 140 ? 38.233 -7.199 -15.020 1.00 91.25 140 GLU A O 1
ATOM 1112 N N . HIS A 1 141 ? 37.585 -5.134 -14.442 1.00 90.62 141 HIS A N 1
ATOM 1113 C CA . HIS A 1 141 ? 36.933 -5.493 -13.176 1.00 90.62 141 HIS A CA 1
ATOM 1114 C C . HIS A 1 141 ? 35.395 -5.382 -13.188 1.00 90.62 141 HIS A C 1
ATOM 1116 O O . HIS A 1 141 ? 34.765 -5.380 -12.130 1.00 90.62 141 HIS A O 1
ATOM 1122 N N . ARG A 1 142 ? 34.778 -5.216 -14.364 1.00 89.31 142 ARG A N 1
ATOM 1123 C CA . ARG A 1 142 ? 33.315 -5.140 -14.544 1.00 89.31 142 ARG A CA 1
ATOM 1124 C C . ARG A 1 142 ? 32.922 -5.482 -15.979 1.00 89.31 142 ARG A C 1
ATOM 1126 O O . ARG A 1 142 ? 33.739 -5.332 -16.881 1.00 89.31 142 ARG A O 1
ATOM 1133 N N . ALA A 1 143 ? 31.667 -5.873 -16.193 1.00 91.25 143 ALA A N 1
ATOM 1134 C CA . ALA A 1 143 ? 31.120 -6.114 -17.525 1.00 91.25 143 ALA A CA 1
ATOM 1135 C C . ALA A 1 143 ? 31.181 -4.857 -18.412 1.00 91.25 143 ALA A C 1
ATOM 1137 O O . ALA A 1 143 ? 30.936 -3.741 -17.945 1.00 91.25 143 ALA A O 1
ATOM 1138 N N . ILE A 1 144 ? 31.454 -5.056 -19.703 1.00 95.31 144 ILE A N 1
ATOM 1139 C CA . ILE A 1 144 ? 31.328 -4.013 -20.731 1.00 95.31 144 ILE A CA 1
ATOM 1140 C C . ILE A 1 144 ? 30.042 -4.161 -21.548 1.00 95.31 144 ILE A C 1
ATOM 1142 O O . ILE A 1 144 ? 29.650 -3.203 -22.199 1.00 95.31 144 ILE A O 1
ATOM 1146 N N . PHE A 1 145 ? 29.366 -5.314 -21.508 1.00 94.81 145 PHE A N 1
ATOM 1147 C CA . PHE A 1 145 ? 28.060 -5.525 -22.144 1.00 94.81 145 PHE A CA 1
ATOM 1148 C C . PHE A 1 145 ? 26.951 -5.609 -21.093 1.00 94.81 145 PHE A C 1
ATOM 1150 O O . PHE A 1 145 ? 27.036 -6.426 -20.180 1.00 94.81 145 PHE A O 1
ATOM 1157 N N . ASN A 1 146 ? 25.889 -4.819 -21.251 1.00 88.62 146 ASN A N 1
ATOM 1158 C CA . ASN A 1 146 ? 24.747 -4.790 -20.336 1.00 88.62 146 ASN A CA 1
ATOM 1159 C C . ASN A 1 146 ? 23.452 -5.125 -21.083 1.00 88.62 146 ASN A C 1
ATOM 1161 O O . ASN A 1 146 ? 23.143 -4.497 -22.095 1.00 88.62 146 ASN A O 1
ATOM 1165 N N . ILE A 1 147 ? 22.678 -6.098 -20.590 1.00 88.00 147 ILE A N 1
ATOM 1166 C CA . ILE A 1 147 ? 21.354 -6.418 -21.145 1.00 88.00 147 ILE A CA 1
ATOM 1167 C C . ILE A 1 147 ? 20.394 -5.258 -20.857 1.00 88.00 147 ILE A C 1
ATOM 1169 O O . ILE A 1 147 ? 20.243 -4.821 -19.715 1.00 88.00 147 ILE A O 1
ATOM 1173 N N . MET A 1 148 ? 19.712 -4.772 -21.893 1.00 80.75 148 MET A N 1
ATOM 1174 C CA . MET A 1 148 ? 18.638 -3.802 -21.742 1.00 80.75 148 MET A CA 1
ATOM 1175 C C . MET A 1 148 ? 17.383 -4.546 -21.282 1.00 80.75 148 MET A C 1
ATOM 1177 O O . MET A 1 148 ? 16.733 -5.223 -22.077 1.00 80.75 148 MET A O 1
ATOM 1181 N N . ASN A 1 149 ? 17.026 -4.418 -20.004 1.00 55.47 149 ASN A N 1
ATOM 1182 C CA . ASN A 1 149 ? 15.774 -4.952 -19.465 1.00 55.47 149 ASN A CA 1
ATOM 1183 C C . ASN A 1 149 ? 14.570 -4.212 -20.082 1.00 55.47 149 ASN A C 1
ATOM 1185 O O . ASN A 1 149 ? 14.051 -3.256 -19.505 1.00 55.47 149 ASN A O 1
ATOM 1189 N N . VAL A 1 150 ? 14.131 -4.625 -21.274 1.00 48.09 150 VAL A N 1
ATOM 1190 C CA . VAL A 1 150 ? 12.964 -4.054 -21.959 1.00 48.09 150 VAL A CA 1
ATOM 1191 C C . VAL A 1 150 ? 11.756 -4.956 -21.738 1.00 48.09 150 VAL A C 1
ATOM 1193 O O . VAL A 1 150 ? 11.693 -6.071 -22.246 1.00 48.09 150 VAL A O 1
ATOM 1196 N N . VAL A 1 151 ? 10.758 -4.442 -21.022 1.00 44.19 151 VAL A N 1
ATOM 1197 C CA . VAL A 1 151 ? 9.416 -5.032 -20.994 1.00 44.19 151 VAL A CA 1
ATOM 1198 C C . VAL A 1 151 ? 8.583 -4.355 -22.082 1.00 44.19 151 VAL A C 1
ATOM 1200 O O . VAL A 1 151 ? 8.219 -3.186 -21.953 1.00 44.19 151 VAL A O 1
ATOM 1203 N N . GLU A 1 152 ? 8.253 -5.073 -23.158 1.00 40.44 152 GLU A N 1
ATOM 1204 C CA . GLU A 1 152 ? 7.229 -4.621 -24.108 1.00 40.44 152 GLU A CA 1
ATOM 1205 C C . GLU A 1 152 ? 5.835 -4.890 -23.526 1.00 40.44 152 GLU A C 1
ATOM 1207 O O . GLU A 1 152 ? 5.242 -5.954 -23.710 1.00 40.44 152 GLU A O 1
ATOM 1212 N N . VAL A 1 153 ? 5.278 -3.903 -22.824 1.00 44.34 153 VAL A N 1
ATOM 1213 C CA . VAL A 1 153 ? 3.844 -3.897 -22.517 1.00 44.34 153 VAL A CA 1
ATOM 1214 C C . VAL A 1 153 ? 3.116 -3.423 -23.771 1.00 44.34 153 VAL A C 1
ATOM 1216 O O . VAL A 1 153 ? 3.220 -2.254 -24.143 1.00 44.34 153 VAL A O 1
ATOM 1219 N N . LYS A 1 154 ? 2.368 -4.311 -24.439 1.00 42.72 154 LYS A N 1
ATOM 1220 C CA . LYS A 1 154 ? 1.423 -3.911 -25.492 1.00 42.72 154 LYS A CA 1
ATOM 1221 C C . LYS A 1 154 ? 0.330 -3.041 -24.864 1.00 42.72 154 LYS A C 1
ATOM 1223 O O . LYS A 1 154 ? -0.698 -3.554 -24.436 1.00 42.72 154 LYS A O 1
ATOM 1228 N N . SER A 1 155 ? 0.535 -1.731 -24.795 1.00 46.16 155 SER A N 1
ATOM 1229 C CA . SER A 1 155 ? -0.565 -0.793 -24.609 1.00 46.16 155 SER A CA 1
ATOM 1230 C C . SER A 1 155 ? -1.338 -0.748 -25.925 1.00 46.16 155 SER A C 1
ATOM 1232 O O . SER A 1 155 ? -0.771 -0.432 -26.971 1.00 46.16 155 SER A O 1
ATOM 1234 N N . SER A 1 156 ? -2.616 -1.138 -25.919 1.00 45.00 156 SER A N 1
ATOM 1235 C CA . SER A 1 156 ? -3.478 -0.987 -27.094 1.00 45.00 156 SER A CA 1
ATOM 1236 C C . SER A 1 156 ? -3.373 0.461 -27.598 1.00 45.00 156 SER A C 1
ATOM 1238 O O . SER A 1 156 ? -3.713 1.377 -26.848 1.00 45.00 156 SER A O 1
ATOM 1240 N N . PRO A 1 157 ? -2.933 0.726 -28.842 1.00 38.88 157 PRO A N 1
ATOM 1241 C CA . PRO A 1 157 ? -2.729 2.090 -29.340 1.00 38.88 157 PRO A CA 1
ATOM 1242 C C . PRO A 1 157 ? -4.050 2.801 -29.708 1.00 38.88 157 PRO A C 1
ATOM 1244 O O . PRO A 1 157 ? -4.084 3.669 -30.577 1.00 38.88 157 PRO A O 1
ATOM 1247 N N . GLY A 1 158 ? -5.161 2.441 -29.062 1.00 50.56 158 GLY A N 1
ATOM 1248 C CA . GLY A 1 158 ? -6.492 2.980 -29.320 1.00 50.56 158 GLY A CA 1
ATOM 1249 C C . GLY A 1 158 ? -7.099 3.635 -28.084 1.00 50.56 158 GLY A C 1
ATOM 1250 O O . GLY A 1 158 ? -6.848 3.223 -26.956 1.00 50.56 158 GLY A O 1
ATOM 1251 N N . LYS A 1 159 ? -7.950 4.648 -28.299 1.00 53.91 159 LYS A N 1
ATOM 1252 C CA . LYS A 1 159 ? -8.879 5.130 -27.269 1.00 53.91 159 LYS A CA 1
ATOM 1253 C C . LYS A 1 159 ? -9.852 3.997 -26.941 1.00 53.91 159 LYS A C 1
ATOM 1255 O O . LYS A 1 159 ? -10.859 3.833 -27.623 1.00 53.91 159 LYS A O 1
ATOM 1260 N N . GLU A 1 160 ? -9.546 3.214 -25.919 1.00 60.69 160 GLU A N 1
ATOM 1261 C CA . GLU A 1 160 ? -10.485 2.236 -25.387 1.00 60.69 160 GLU A CA 1
ATOM 1262 C C . GLU A 1 160 ? -11.568 2.968 -24.588 1.00 60.69 160 GLU A C 1
ATOM 1264 O O . GLU A 1 160 ? -11.292 3.775 -23.699 1.00 60.69 160 GLU A O 1
ATOM 1269 N N . ALA A 1 161 ? -12.824 2.745 -24.968 1.00 64.88 161 ALA A N 1
ATOM 1270 C CA . ALA A 1 161 ? -13.975 3.319 -24.294 1.00 64.88 161 ALA A CA 1
ATOM 1271 C C . ALA A 1 161 ? -14.603 2.256 -23.394 1.00 64.88 161 ALA A C 1
ATOM 1273 O O . ALA A 1 161 ? -15.092 1.235 -23.874 1.00 64.88 161 ALA A O 1
ATOM 1274 N N . PHE A 1 162 ? -14.627 2.518 -22.089 1.00 77.81 162 PHE A N 1
ATOM 1275 C CA . PHE A 1 162 ? -15.300 1.657 -21.123 1.00 77.81 162 PHE A CA 1
ATOM 1276 C C . PHE A 1 162 ? -16.683 2.213 -20.800 1.00 77.81 162 PHE A C 1
ATOM 1278 O O . PHE A 1 162 ? -16.853 3.418 -20.596 1.00 77.81 162 PHE A O 1
ATOM 1285 N N . GLN A 1 163 ? -17.682 1.333 -20.713 1.00 78.12 163 GLN A N 1
ATOM 1286 C CA . GLN A 1 163 ? -18.987 1.727 -20.196 1.00 78.12 163 GLN A CA 1
ATOM 1287 C C . GLN A 1 163 ? -18.856 2.012 -18.698 1.00 78.12 163 GLN A C 1
ATOM 1289 O O . GLN A 1 163 ? -18.477 1.141 -17.913 1.00 78.12 163 GLN A O 1
ATOM 1294 N N . THR A 1 164 ? -19.172 3.240 -18.299 1.00 85.12 164 THR A N 1
ATOM 1295 C CA . THR A 1 164 ? -19.114 3.660 -16.901 1.00 85.12 164 THR A CA 1
ATOM 1296 C C . THR A 1 164 ? -20.510 3.683 -16.286 1.00 85.12 164 THR A C 1
ATOM 1298 O O . THR A 1 164 ? -21.509 3.956 -16.956 1.00 85.12 164 THR A O 1
ATOM 1301 N N . ARG A 1 165 ? -20.597 3.405 -14.984 1.00 87.06 165 ARG A N 1
ATOM 1302 C CA . ARG A 1 165 ? -21.829 3.557 -14.201 1.00 87.06 165 ARG A CA 1
ATOM 1303 C C . ARG A 1 165 ? -21.587 4.505 -13.040 1.00 87.06 165 ARG A C 1
ATOM 1305 O O . ARG A 1 165 ? -20.683 4.275 -12.237 1.00 87.06 165 ARG A O 1
ATOM 1312 N N . LEU A 1 166 ? -22.414 5.543 -12.927 1.00 87.06 166 LEU A N 1
ATOM 1313 C CA . LEU A 1 166 ? -22.381 6.449 -11.781 1.00 87.06 166 LEU A CA 1
ATOM 1314 C C . LEU A 1 166 ? -22.626 5.648 -10.495 1.00 87.06 166 LEU A C 1
ATOM 1316 O O . LEU A 1 166 ? -23.601 4.901 -10.400 1.00 87.06 166 LEU A O 1
ATOM 1320 N N . THR A 1 167 ? -21.707 5.771 -9.544 1.00 82.31 167 THR A N 1
ATOM 1321 C CA . THR A 1 167 ? -21.730 5.043 -8.265 1.00 82.31 167 THR A CA 1
ATOM 1322 C C . THR A 1 167 ? -21.898 5.999 -7.086 1.00 82.31 167 THR A C 1
ATOM 1324 O O . THR A 1 167 ? -22.500 5.625 -6.086 1.00 82.31 167 THR A O 1
ATOM 1327 N N . GLY A 1 168 ? -21.446 7.247 -7.219 1.00 79.25 168 GLY A N 1
ATOM 1328 C CA . GLY A 1 168 ? -21.644 8.283 -6.212 1.00 79.25 168 GLY A CA 1
ATOM 1329 C C . GLY A 1 168 ? -21.226 9.663 -6.710 1.00 79.25 168 GLY A C 1
ATOM 1330 O O . GLY A 1 168 ? -20.777 9.829 -7.846 1.00 79.25 168 GLY A O 1
ATOM 1331 N N . GLY A 1 169 ? -21.369 10.668 -5.854 1.00 73.31 169 GLY A N 1
ATOM 1332 C CA . GLY A 1 169 ? -20.923 12.027 -6.133 1.00 73.31 169 GLY A CA 1
ATOM 1333 C C . GLY A 1 169 ? -20.823 12.848 -4.856 1.00 73.31 169 GLY A C 1
ATOM 1334 O O . GLY A 1 169 ? -21.640 12.693 -3.952 1.00 73.31 169 GLY A O 1
ATOM 1335 N N . GLY A 1 170 ? -19.807 13.702 -4.795 1.00 71.12 170 GLY A N 1
ATOM 1336 C CA . GLY A 1 170 ? -19.588 14.659 -3.717 1.00 71.12 170 GLY A CA 1
ATOM 1337 C C . GLY A 1 170 ? -19.803 16.098 -4.181 1.00 71.12 170 GLY A C 1
ATOM 1338 O O . GLY A 1 170 ? -20.322 16.364 -5.272 1.00 71.12 170 GLY A O 1
ATOM 1339 N N . SER A 1 171 ? -19.363 17.050 -3.359 1.00 71.06 171 SER A N 1
ATOM 1340 C CA . SER A 1 171 ? -19.444 18.481 -3.675 1.00 71.06 171 SER A CA 1
ATOM 1341 C C . SER A 1 171 ? -18.649 18.835 -4.933 1.00 71.06 171 SER A C 1
ATOM 1343 O O . SER A 1 171 ? -19.172 19.554 -5.779 1.00 71.06 171 SER A O 1
ATOM 1345 N N . TYR A 1 172 ? -17.468 18.234 -5.121 1.00 78.12 172 TYR A N 1
ATOM 1346 C CA . TYR A 1 172 ? -16.520 18.630 -6.170 1.00 78.12 172 TYR A CA 1
ATOM 1347 C C . TYR A 1 172 ? -16.348 17.616 -7.312 1.00 78.12 172 TYR A C 1
ATOM 1349 O O . TYR A 1 172 ? -15.807 17.953 -8.361 1.00 78.12 172 TYR A O 1
ATOM 1357 N N . ALA A 1 173 ? -16.811 16.375 -7.143 1.00 87.50 173 ALA A N 1
ATOM 1358 C CA . ALA A 1 173 ? -16.548 15.304 -8.103 1.00 87.50 173 ALA A CA 1
ATOM 1359 C C . ALA A 1 173 ? -17.694 14.293 -8.207 1.00 87.50 173 ALA A C 1
ATOM 1361 O O . ALA A 1 173 ? -18.496 14.133 -7.285 1.00 87.50 173 ALA A O 1
ATOM 1362 N N . GLN A 1 174 ? -17.739 13.583 -9.328 1.00 90.19 174 GLN A N 1
ATOM 1363 C CA . GLN A 1 174 ? -18.574 12.406 -9.552 1.00 90.19 174 GLN A CA 1
ATOM 1364 C C . GLN A 1 174 ? -17.693 11.159 -9.596 1.00 90.19 174 GLN A C 1
ATOM 1366 O O . GLN A 1 174 ? -16.598 11.190 -10.156 1.00 90.19 174 GLN A O 1
ATOM 1371 N N . VAL A 1 175 ? -18.175 10.061 -9.017 1.00 91.19 175 VAL A N 1
ATOM 1372 C CA . VAL A 1 175 ? -17.466 8.779 -9.002 1.00 91.19 175 VAL A CA 1
ATOM 1373 C C . VAL A 1 175 ? -18.246 7.771 -9.825 1.00 91.19 175 VAL A C 1
ATOM 1375 O O . VAL A 1 175 ? -19.406 7.452 -9.546 1.00 91.19 175 VAL A O 1
ATOM 1378 N N . PHE A 1 176 ? -17.583 7.243 -10.840 1.00 92.81 176 PHE A N 1
ATOM 1379 C CA . PHE A 1 176 ? -18.084 6.184 -11.694 1.00 92.81 176 PHE A CA 1
ATOM 1380 C C . PHE A 1 176 ? -17.333 4.893 -11.396 1.00 92.81 176 PHE A C 1
ATOM 1382 O O . PHE A 1 176 ? -16.215 4.925 -10.896 1.00 92.81 176 PHE A O 1
ATOM 1389 N N . LYS A 1 177 ? -17.921 3.754 -11.746 1.00 93.50 177 LYS A N 1
ATOM 1390 C CA . LYS A 1 177 ? -17.201 2.485 -11.820 1.00 93.50 177 LYS A CA 1
ATOM 1391 C C . LYS A 1 177 ? -17.191 1.961 -13.241 1.00 93.50 177 LYS A C 1
ATOM 1393 O O . LYS A 1 177 ? -18.166 2.158 -13.973 1.00 93.50 177 LYS A O 1
ATOM 1398 N N . TYR A 1 178 ? -16.122 1.275 -13.604 1.00 92.75 178 TYR A N 1
ATOM 1399 C CA . TYR A 1 178 ? -16.000 0.561 -14.868 1.00 92.75 178 TYR A CA 1
ATOM 1400 C C . TYR A 1 178 ? -15.215 -0.729 -14.655 1.00 92.75 178 TYR A C 1
ATOM 1402 O O . TYR A 1 178 ? -14.486 -0.865 -13.671 1.00 92.75 178 TYR A O 1
ATOM 1410 N N . LYS A 1 179 ? -15.411 -1.697 -15.547 1.00 90.62 179 LYS A N 1
ATOM 1411 C CA . LYS A 1 179 ? -14.650 -2.941 -15.543 1.00 90.62 179 LYS A CA 1
ATOM 1412 C C . LYS A 1 179 ? -13.616 -2.862 -16.652 1.00 90.62 179 LYS A C 1
ATOM 1414 O O . LYS A 1 179 ? -13.988 -2.704 -17.812 1.00 90.62 179 LYS A O 1
ATOM 1419 N N . ASP A 1 180 ? -12.351 -2.955 -16.281 1.00 85.56 180 ASP A N 1
ATOM 1420 C CA . ASP A 1 180 ? -11.264 -3.069 -17.238 1.00 85.56 180 ASP A CA 1
ATOM 1421 C C . ASP A 1 180 ? -11.228 -4.517 -17.769 1.00 85.56 180 ASP A C 1
ATOM 1423 O O . ASP A 1 180 ? -11.174 -5.456 -16.964 1.00 85.56 180 ASP A O 1
ATOM 1427 N N . PRO A 1 181 ? -11.322 -4.731 -19.092 1.00 78.56 181 PRO A N 1
ATOM 1428 C CA . PRO A 1 181 ? -11.344 -6.060 -19.690 1.00 78.56 181 PRO A CA 1
ATOM 1429 C C . PRO A 1 181 ? -9.966 -6.734 -19.718 1.00 78.56 181 PRO A C 1
ATOM 1431 O O . PRO A 1 181 ? -9.924 -7.962 -19.696 1.00 78.56 181 PRO A O 1
ATOM 1434 N N . HIS A 1 182 ? -8.866 -5.974 -19.725 1.00 79.94 182 HIS A N 1
ATOM 1435 C CA . HIS A 1 182 ? -7.501 -6.515 -19.725 1.00 79.94 182 HIS A CA 1
ATOM 1436 C C . HIS A 1 182 ? -7.167 -7.127 -18.375 1.00 79.94 182 HIS A C 1
ATOM 1438 O O . HIS A 1 182 ? -6.705 -8.262 -18.295 1.00 79.94 182 HIS A O 1
ATOM 1444 N N . TYR A 1 183 ? -7.466 -6.398 -17.299 1.00 80.44 183 TYR A N 1
ATOM 1445 C CA . TYR A 1 183 ? -7.267 -6.895 -15.937 1.00 80.44 183 TYR A CA 1
ATOM 1446 C C . TYR A 1 183 ? -8.433 -7.756 -15.442 1.00 80.44 183 TYR A C 1
ATOM 1448 O O . TYR A 1 183 ? -8.318 -8.400 -14.400 1.00 80.44 183 TYR A O 1
ATOM 1456 N N . ASN A 1 184 ? -9.572 -7.741 -16.144 1.00 82.81 184 ASN A N 1
ATOM 1457 C CA . ASN A 1 184 ? -10.842 -8.321 -15.701 1.00 82.81 184 ASN A CA 1
ATOM 1458 C C . ASN A 1 184 ? -11.242 -7.848 -14.282 1.00 82.81 184 ASN A C 1
ATOM 1460 O O . ASN A 1 184 ? -11.843 -8.592 -13.503 1.00 82.81 184 ASN A O 1
ATOM 1464 N N . ARG A 1 185 ? -10.914 -6.595 -13.940 1.00 87.88 185 ARG A N 1
ATOM 1465 C CA . ARG A 1 185 ? -11.084 -5.998 -12.603 1.00 87.88 185 ARG A CA 1
ATOM 1466 C C . ARG A 1 185 ? -11.932 -4.734 -12.656 1.00 87.88 185 ARG A C 1
ATOM 1468 O O . ARG A 1 185 ? -11.997 -4.048 -13.672 1.00 87.88 185 ARG A O 1
ATOM 1475 N N . TRP A 1 186 ? -12.614 -4.445 -11.552 1.00 90.75 186 TRP A N 1
ATOM 1476 C CA . TRP A 1 186 ? -13.362 -3.201 -11.395 1.00 90.75 186 TRP A CA 1
ATOM 1477 C C . TRP A 1 186 ? -12.449 -2.080 -10.915 1.00 90.75 186 TRP A C 1
ATOM 1479 O O . TRP A 1 186 ? -11.642 -2.280 -10.012 1.00 90.75 186 TRP A O 1
ATOM 1489 N N . PHE A 1 187 ? -12.661 -0.895 -11.472 1.00 94.56 187 PHE A N 1
ATOM 1490 C CA . PHE A 1 187 ? -11.995 0.341 -11.093 1.00 94.56 187 PHE A CA 1
ATOM 1491 C C . PHE A 1 187 ? -13.025 1.433 -10.816 1.00 94.56 187 PHE A C 1
ATOM 1493 O O . PHE A 1 187 ? -14.139 1.420 -11.358 1.00 94.56 187 PHE A O 1
ATOM 1500 N N . ALA A 1 188 ? -12.646 2.385 -9.969 1.00 94.94 188 ALA A N 1
ATOM 1501 C CA . ALA A 1 188 ? -13.373 3.629 -9.783 1.00 94.94 188 ALA A CA 1
ATOM 1502 C C . ALA A 1 188 ? -12.731 4.733 -10.635 1.00 94.94 188 ALA A C 1
ATOM 1504 O O . ALA A 1 188 ? -11.517 4.799 -10.781 1.00 94.94 188 ALA A O 1
ATOM 1505 N N . LEU A 1 189 ? -13.548 5.613 -11.201 1.00 94.19 189 LEU A N 1
ATOM 1506 C CA . LEU A 1 189 ? -13.125 6.798 -11.940 1.00 94.19 189 LEU A CA 1
ATOM 1507 C C . LEU A 1 189 ? -13.725 8.014 -11.243 1.00 94.19 189 LEU A C 1
ATOM 1509 O O . LEU A 1 189 ? -14.945 8.199 -11.271 1.00 94.19 189 LEU A O 1
ATOM 1513 N N . LYS A 1 190 ? -12.887 8.832 -10.609 1.00 93.44 190 LYS A N 1
ATOM 1514 C CA . LYS A 1 190 ? -13.306 10.078 -9.958 1.00 93.44 190 LYS A CA 1
ATOM 1515 C C . LYS A 1 190 ? -13.061 11.225 -10.941 1.00 93.44 190 LYS A C 1
ATOM 1517 O O . LYS A 1 190 ? -11.949 11.387 -11.432 1.00 93.44 190 LYS A O 1
ATOM 1522 N N . ARG A 1 191 ? -14.110 11.982 -11.271 1.00 93.81 191 ARG A N 1
ATOM 1523 C CA . ARG A 1 191 ? -14.103 13.075 -12.259 1.00 93.81 191 ARG A CA 1
ATOM 1524 C C . ARG A 1 191 ? -14.547 14.378 -11.609 1.00 93.81 191 ARG A C 1
ATOM 1526 O O . ARG A 1 191 ? -15.608 14.410 -10.984 1.00 93.81 191 ARG A O 1
ATOM 1533 N N . ALA A 1 192 ? -13.771 15.439 -11.786 1.00 92.56 192 ALA A N 1
ATOM 1534 C CA . ALA A 1 192 ? -14.130 16.780 -11.343 1.00 92.56 192 ALA A CA 1
ATOM 1535 C C . ALA A 1 192 ? -15.411 17.276 -12.036 1.00 92.56 192 ALA A C 1
ATOM 1537 O O . ALA A 1 192 ? -15.653 16.982 -13.210 1.00 92.56 192 ALA A O 1
ATOM 1538 N N . LYS A 1 193 ? -16.247 18.035 -11.323 1.00 89.69 193 LYS A N 1
ATOM 1539 C CA . LYS A 1 193 ? -17.391 18.713 -11.951 1.00 89.69 193 LYS A CA 1
ATOM 1540 C C . LYS A 1 193 ? -16.912 19.839 -12.877 1.00 89.69 193 LYS A C 1
ATOM 1542 O O . LYS A 1 193 ? -15.823 20.377 -12.705 1.00 89.69 193 LYS A O 1
ATOM 1547 N N . ALA A 1 194 ? -17.724 20.182 -13.875 1.00 87.75 194 ALA A N 1
ATOM 1548 C CA . ALA A 1 194 ? -17.345 21.150 -14.907 1.00 87.75 194 ALA A CA 1
ATOM 1549 C C . ALA A 1 194 ? -17.280 22.606 -14.403 1.00 87.75 194 ALA A C 1
ATOM 1551 O O . ALA A 1 194 ? -16.646 23.441 -15.038 1.00 87.75 194 ALA A O 1
ATOM 1552 N N . ASP A 1 195 ? -17.934 22.906 -13.283 1.00 88.50 195 ASP A N 1
ATOM 1553 C CA . ASP A 1 195 ? -18.126 24.239 -12.708 1.00 88.50 195 ASP A CA 1
ATOM 1554 C C . ASP A 1 195 ? -17.138 24.582 -11.577 1.00 88.50 195 ASP A C 1
ATOM 1556 O O . ASP A 1 195 ? -17.319 25.580 -10.883 1.00 88.50 195 ASP A O 1
ATOM 1560 N N . LEU A 1 196 ? -16.082 23.781 -11.390 1.00 84.06 196 LEU A N 1
ATOM 1561 C CA . LEU A 1 196 ? -15.062 24.052 -10.375 1.00 84.06 196 LEU A CA 1
ATOM 1562 C C . LEU A 1 196 ? -14.217 25.285 -10.710 1.00 84.06 196 LEU A C 1
ATOM 1564 O O . LEU A 1 196 ? -13.741 25.461 -11.833 1.00 84.06 196 LEU A O 1
ATOM 1568 N N . SER A 1 197 ? -13.928 26.092 -9.692 1.00 86.69 197 SER A N 1
ATOM 1569 C CA . SER A 1 197 ? -12.912 27.142 -9.766 1.00 86.69 197 SER A CA 1
ATOM 1570 C C . SER A 1 197 ? -11.505 26.555 -9.927 1.00 86.69 197 SER A C 1
ATOM 1572 O O . SER A 1 197 ? -11.224 25.421 -9.534 1.00 86.69 197 SER A O 1
ATOM 1574 N N . THR A 1 198 ? -10.556 27.364 -10.408 1.00 85.62 198 THR A N 1
ATOM 1575 C CA . THR A 1 198 ? -9.139 26.970 -10.534 1.00 85.62 198 THR A CA 1
ATOM 1576 C C . THR A 1 198 ? -8.558 26.442 -9.220 1.00 85.62 198 THR A C 1
ATOM 1578 O O . THR A 1 198 ? -7.767 25.500 -9.212 1.00 85.62 198 THR A O 1
ATOM 1581 N N . LYS A 1 199 ? -8.974 27.017 -8.084 1.00 81.06 199 LYS A N 1
ATOM 1582 C CA . LYS A 1 199 ? -8.515 26.602 -6.754 1.00 81.06 199 LYS A CA 1
ATOM 1583 C C . LYS A 1 199 ? -9.076 25.236 -6.354 1.00 81.06 199 LYS A C 1
ATOM 1585 O O . LYS A 1 199 ? -8.349 24.431 -5.779 1.00 81.06 199 LYS A O 1
ATOM 1590 N N . GLU A 1 200 ? -10.342 24.965 -6.652 1.00 83.38 200 GLU A N 1
ATOM 1591 C CA . GLU A 1 200 ? -10.975 23.665 -6.387 1.00 83.38 200 GLU A CA 1
ATOM 1592 C C . GLU A 1 200 ? -10.416 22.577 -7.301 1.00 83.38 200 GLU A C 1
ATOM 1594 O O . GLU A 1 200 ? -10.160 21.464 -6.845 1.00 83.38 200 GLU A O 1
ATOM 1599 N N . LEU A 1 201 ? -10.128 22.911 -8.558 1.00 86.94 201 LEU A N 1
ATOM 1600 C CA . LEU A 1 201 ? -9.487 21.984 -9.479 1.00 86.94 201 LEU A CA 1
ATOM 1601 C C . LEU A 1 201 ? -8.050 21.650 -9.051 1.00 86.94 201 LEU A C 1
ATOM 1603 O O . LEU A 1 201 ? -7.637 20.491 -9.096 1.00 86.94 201 LEU A O 1
ATOM 1607 N N . GLN A 1 202 ? -7.302 22.640 -8.557 1.00 85.50 202 GLN A N 1
ATOM 1608 C CA . GLN A 1 202 ? -5.979 22.395 -7.985 1.00 85.50 202 GLN A CA 1
ATOM 1609 C C . GLN A 1 202 ? -6.058 21.487 -6.749 1.00 85.50 202 GLN A C 1
ATOM 1611 O O . GLN A 1 202 ? -5.207 20.618 -6.581 1.00 85.50 202 GLN A O 1
ATOM 1616 N N . ARG A 1 203 ? -7.085 21.637 -5.901 1.00 81.31 203 ARG A N 1
ATOM 1617 C CA . ARG A 1 203 ? -7.320 20.725 -4.766 1.00 81.31 203 ARG A CA 1
ATOM 1618 C C . ARG A 1 203 ? -7.618 19.307 -5.223 1.00 81.31 203 ARG A C 1
ATOM 1620 O O . ARG A 1 203 ? -7.029 18.376 -4.691 1.00 81.31 203 ARG A O 1
ATOM 1627 N N . PHE A 1 204 ? -8.466 19.156 -6.235 1.00 87.75 204 PHE A N 1
ATOM 1628 C CA . PHE A 1 204 ? -8.775 17.862 -6.835 1.00 87.75 204 PHE A CA 1
ATOM 1629 C C . PHE A 1 204 ? -7.516 17.162 -7.369 1.00 87.75 204 PHE A C 1
ATOM 1631 O O . PHE A 1 204 ? -7.301 15.976 -7.124 1.00 87.75 204 PHE A O 1
ATOM 1638 N N . LYS A 1 205 ? -6.629 17.905 -8.040 1.00 89.56 205 LYS A N 1
ATOM 1639 C CA . LYS A 1 205 ? -5.339 17.369 -8.490 1.00 89.56 205 LYS A CA 1
ATOM 1640 C C . LYS A 1 205 ? -4.407 17.036 -7.320 1.00 89.56 205 LYS A C 1
ATOM 1642 O O . LYS A 1 205 ? -3.764 15.991 -7.340 1.00 89.56 205 LYS A O 1
ATOM 1647 N N . ASN A 1 206 ? -4.352 17.881 -6.291 1.00 86.31 206 ASN A N 1
ATOM 1648 C CA . ASN A 1 206 ? -3.548 17.620 -5.094 1.00 86.31 206 ASN A CA 1
ATOM 1649 C C . ASN A 1 206 ? -4.011 16.353 -4.356 1.00 86.31 206 ASN A C 1
ATOM 1651 O O . ASN A 1 206 ? -3.166 15.590 -3.896 1.00 86.31 206 ASN A O 1
ATOM 1655 N N . GLU A 1 207 ? -5.322 16.102 -4.283 1.00 88.81 207 GLU A N 1
ATOM 1656 C CA . GLU A 1 207 ? -5.884 14.868 -3.719 1.00 88.81 207 GLU A CA 1
ATOM 1657 C C . GLU A 1 207 ? -5.298 13.631 -4.414 1.00 88.81 207 GLU A C 1
ATOM 1659 O O . GLU A 1 207 ? -4.804 12.718 -3.748 1.00 88.81 207 GLU A O 1
ATOM 1664 N N . TYR A 1 208 ? -5.296 13.618 -5.751 1.00 92.81 208 TYR A N 1
ATOM 1665 C CA . TYR A 1 208 ? -4.680 12.548 -6.537 1.00 92.81 208 TYR A CA 1
ATOM 1666 C C . TYR A 1 208 ? -3.176 12.412 -6.249 1.00 92.81 208 TYR A C 1
ATOM 1668 O O . TYR A 1 208 ? -2.691 11.308 -5.998 1.00 92.81 208 TYR A O 1
ATOM 1676 N N . GLU A 1 209 ? -2.439 13.527 -6.243 1.00 92.06 209 GLU A N 1
ATOM 1677 C CA . GLU A 1 209 ? -0.987 13.537 -6.016 1.00 92.06 209 GLU A CA 1
ATOM 1678 C C . GLU A 1 209 ? -0.585 13.015 -4.635 1.00 92.06 209 GLU A C 1
ATOM 1680 O O . GLU A 1 209 ? 0.476 12.406 -4.491 1.00 92.06 209 GLU A O 1
ATOM 1685 N N . ILE A 1 210 ? -1.415 13.248 -3.619 1.00 89.75 210 ILE A N 1
ATOM 1686 C CA . ILE A 1 210 ? -1.217 12.694 -2.280 1.00 89.75 210 ILE A CA 1
ATOM 1687 C C . ILE A 1 210 ? -1.564 11.211 -2.283 1.00 89.75 210 ILE A C 1
ATOM 1689 O O . ILE A 1 210 ? -0.735 10.395 -1.889 1.00 89.75 210 ILE A O 1
ATOM 1693 N N . THR A 1 211 ? -2.750 10.856 -2.782 1.00 92.19 211 THR A N 1
ATOM 1694 C CA . THR A 1 211 ? -3.254 9.476 -2.753 1.00 92.19 211 THR A CA 1
ATOM 1695 C C . THR A 1 211 ? -2.309 8.519 -3.482 1.00 92.19 211 THR A C 1
ATOM 1697 O O . THR A 1 211 ? -1.990 7.464 -2.945 1.00 92.19 211 THR A O 1
ATOM 1700 N N . ARG A 1 212 ? -1.760 8.900 -4.647 1.00 93.00 212 ARG A N 1
ATOM 1701 C CA . ARG A 1 212 ? -0.836 8.036 -5.414 1.00 93.00 212 ARG A CA 1
ATOM 1702 C C . ARG A 1 212 ? 0.494 7.747 -4.708 1.00 93.00 212 ARG A C 1
ATOM 1704 O O . ARG A 1 212 ? 1.207 6.836 -5.110 1.00 93.00 212 ARG A O 1
ATOM 1711 N N . LYS A 1 213 ? 0.878 8.557 -3.713 1.00 90.94 213 LYS A N 1
ATOM 1712 C CA . LYS A 1 213 ? 2.115 8.374 -2.928 1.00 90.94 213 LYS A CA 1
ATOM 1713 C C . LYS A 1 213 ? 1.906 7.457 -1.722 1.00 90.94 213 LYS A C 1
ATOM 1715 O O . LYS A 1 213 ? 2.874 7.095 -1.050 1.00 90.94 213 LYS A O 1
ATOM 1720 N N . LEU A 1 214 ? 0.657 7.124 -1.407 1.00 88.44 214 LEU A N 1
ATOM 1721 C CA . LEU A 1 214 ? 0.305 6.228 -0.318 1.00 88.44 214 LEU A CA 1
ATOM 1722 C C . LEU A 1 214 ? 0.266 4.791 -0.848 1.00 88.44 214 LEU A C 1
ATOM 1724 O O . LEU A 1 214 ? -0.253 4.526 -1.923 1.00 88.44 214 LEU A O 1
ATOM 1728 N N . ASN A 1 215 ? 0.834 3.870 -0.077 1.00 84.94 215 ASN A N 1
ATOM 1729 C CA . ASN A 1 215 ? 0.928 2.455 -0.376 1.00 84.94 215 ASN A CA 1
ATOM 1730 C C . ASN A 1 215 ? 0.674 1.695 0.929 1.00 84.94 215 ASN A C 1
ATOM 1732 O O . ASN A 1 215 ? 1.575 1.496 1.743 1.00 84.94 215 ASN A O 1
ATOM 1736 N N . SER A 1 216 ? -0.590 1.374 1.172 1.00 86.62 216 SER A N 1
ATOM 1737 C CA . SER A 1 216 ? -1.034 0.650 2.357 1.00 86.62 216 SER A CA 1
ATOM 1738 C C . SER A 1 216 ? -2.270 -0.165 1.994 1.00 86.62 216 SER A C 1
ATOM 1740 O O . SER A 1 216 ? -3.151 0.362 1.310 1.00 86.62 216 SER A O 1
ATOM 1742 N N . PRO A 1 217 ? -2.409 -1.408 2.491 1.00 85.00 217 PRO A N 1
ATOM 1743 C CA . PRO A 1 217 ? -3.590 -2.227 2.219 1.00 85.00 217 PRO A CA 1
ATOM 1744 C C . PRO A 1 217 ? -4.891 -1.586 2.724 1.00 85.00 217 PRO A C 1
ATOM 1746 O O . PRO A 1 217 ? -5.965 -1.953 2.250 1.00 85.00 217 PRO A O 1
ATOM 1749 N N . TYR A 1 218 ? -4.805 -0.621 3.647 1.00 93.75 218 TYR A N 1
ATOM 1750 C CA . TYR A 1 218 ? -5.949 0.061 4.254 1.00 93.75 218 TYR A CA 1
ATOM 1751 C C . TYR A 1 218 ? -6.229 1.450 3.673 1.00 93.75 218 TYR A C 1
ATOM 1753 O O . TYR A 1 218 ? -6.998 2.216 4.251 1.00 93.75 218 TYR A O 1
ATOM 1761 N N . ILE A 1 219 ? -5.618 1.798 2.541 1.00 92.88 219 ILE A N 1
ATOM 1762 C CA . ILE A 1 219 ? -5.834 3.061 1.825 1.00 92.88 219 ILE A CA 1
ATOM 1763 C C . ILE A 1 219 ? -6.201 2.728 0.377 1.00 92.88 219 ILE A C 1
ATOM 1765 O O . ILE A 1 219 ? -5.677 1.769 -0.184 1.00 92.88 219 ILE A O 1
ATOM 1769 N N . ILE A 1 220 ? -7.133 3.479 -0.210 1.00 94.94 220 ILE A N 1
ATOM 1770 C CA . ILE A 1 220 ? -7.464 3.361 -1.634 1.00 94.94 220 ILE A CA 1
ATOM 1771 C C . ILE A 1 220 ? -6.261 3.769 -2.479 1.00 94.94 220 ILE A C 1
ATOM 1773 O O . ILE A 1 220 ? -5.724 4.865 -2.317 1.00 94.94 220 ILE A O 1
ATOM 1777 N N . GLU A 1 221 ? -5.888 2.917 -3.427 1.00 93.12 221 GLU A N 1
ATOM 1778 C CA . GLU A 1 221 ? -4.838 3.235 -4.391 1.00 93.12 221 GLU A CA 1
ATOM 1779 C C . GLU A 1 221 ? -5.349 4.160 -5.503 1.00 93.12 221 GLU A C 1
ATOM 1781 O O . GLU A 1 221 ? -6.474 4.020 -5.993 1.00 93.12 221 GLU A O 1
ATOM 1786 N N . ALA A 1 222 ? -4.493 5.086 -5.939 1.00 94.31 222 ALA A N 1
ATOM 1787 C CA . ALA A 1 222 ? -4.709 5.911 -7.123 1.00 94.31 222 ALA A CA 1
ATOM 1788 C C . ALA A 1 222 ? -3.741 5.507 -8.240 1.00 94.31 222 ALA A C 1
ATOM 1790 O O . ALA A 1 222 ? -2.553 5.317 -7.991 1.00 94.31 222 ALA A O 1
ATOM 1791 N N . TYR A 1 223 ? -4.248 5.415 -9.471 1.00 92.19 223 TYR A N 1
ATOM 1792 C CA . TYR A 1 223 ? -3.498 4.883 -10.610 1.00 92.19 223 TYR A CA 1
ATOM 1793 C C . TYR A 1 223 ? -3.058 5.974 -11.590 1.00 92.19 223 TYR A C 1
ATOM 1795 O O . TYR A 1 223 ? -1.912 6.407 -11.559 1.00 92.19 223 TYR A O 1
ATOM 1803 N N . ASN A 1 224 ? -3.954 6.422 -12.474 1.00 90.00 224 ASN A N 1
ATOM 1804 C CA . ASN A 1 224 ? -3.619 7.356 -13.550 1.00 90.00 224 ASN A CA 1
ATOM 1805 C C . ASN A 1 224 ? -4.529 8.586 -13.528 1.00 90.00 224 ASN A C 1
ATOM 1807 O O . ASN A 1 224 ? -5.734 8.442 -13.310 1.00 90.00 224 ASN A O 1
ATOM 1811 N N . TYR A 1 225 ? -3.965 9.760 -13.823 1.00 91.19 225 TYR A N 1
ATOM 1812 C CA . TYR A 1 225 ? -4.670 11.040 -13.923 1.00 91.19 225 TYR A CA 1
ATOM 1813 C C . TYR A 1 225 ? -4.702 11.549 -15.363 1.00 91.19 225 TYR A C 1
ATOM 1815 O O . TYR A 1 225 ? -3.678 11.656 -16.036 1.00 91.19 225 TYR A O 1
ATOM 1823 N N . ASN A 1 226 ? -5.888 11.929 -15.822 1.00 90.75 226 ASN A N 1
ATOM 1824 C CA . ASN A 1 226 ? -6.132 12.539 -17.117 1.00 90.75 226 ASN A CA 1
ATOM 1825 C C . ASN A 1 226 ? -6.332 14.054 -16.947 1.00 90.75 226 ASN A C 1
ATOM 1827 O O . ASN A 1 226 ? -7.369 14.504 -16.454 1.00 90.75 226 ASN A O 1
ATOM 1831 N N . ASN A 1 227 ? -5.345 14.840 -17.393 1.00 87.69 227 ASN A N 1
ATOM 1832 C CA . ASN A 1 227 ? -5.389 16.304 -17.309 1.00 87.69 227 ASN A CA 1
ATOM 1833 C C . ASN A 1 227 ? -6.434 16.942 -18.238 1.00 87.69 227 ASN A C 1
ATOM 1835 O O . ASN A 1 227 ? -6.969 17.988 -17.893 1.00 87.69 227 ASN A O 1
ATOM 1839 N N . GLU A 1 228 ? -6.754 16.333 -19.382 1.00 87.94 228 GLU A N 1
ATOM 1840 C CA . GLU A 1 228 ? -7.730 16.898 -20.328 1.00 87.94 228 GLU A CA 1
ATOM 1841 C C . GLU A 1 228 ? -9.155 16.833 -19.774 1.00 87.94 228 GLU A C 1
ATOM 1843 O O . GLU A 1 228 ? -9.955 17.745 -19.968 1.00 87.94 228 GLU A O 1
ATOM 1848 N N . LYS A 1 229 ? -9.474 15.740 -19.077 1.00 87.50 229 LYS A N 1
ATOM 1849 C CA . LYS A 1 229 ? -10.814 15.476 -18.536 1.00 87.50 229 LYS A CA 1
ATOM 1850 C C . LYS A 1 229 ? -10.946 15.758 -17.043 1.00 87.50 229 LYS A C 1
ATOM 1852 O O . LYS A 1 229 ? -12.051 15.649 -16.519 1.00 87.50 229 LYS A O 1
ATOM 1857 N N . ASN A 1 230 ? -9.845 16.097 -16.372 1.00 92.00 230 ASN A N 1
ATOM 1858 C CA . ASN A 1 230 ? -9.774 16.251 -14.920 1.00 92.00 230 ASN A CA 1
ATOM 1859 C C . ASN A 1 230 ? -10.412 15.063 -14.187 1.00 92.00 230 ASN A C 1
ATOM 1861 O O . ASN A 1 230 ? -11.354 15.196 -13.403 1.00 92.00 230 ASN A O 1
ATOM 1865 N N . GLU A 1 231 ? -9.904 13.872 -14.490 1.00 94.25 231 GLU A N 1
ATOM 1866 C CA . GLU A 1 231 ? -10.355 12.618 -13.892 1.00 94.25 231 GLU A CA 1
ATOM 1867 C C . GLU A 1 231 ? -9.173 11.713 -13.571 1.00 94.25 231 GLU A C 1
ATOM 1869 O O . GLU A 1 231 ? -8.151 11.761 -14.252 1.00 94.25 231 GLU A O 1
ATOM 1874 N N . TYR A 1 232 ? -9.310 10.866 -12.558 1.00 94.00 232 TYR A N 1
ATOM 1875 C CA . TYR A 1 232 ? -8.317 9.846 -12.246 1.00 94.00 232 TYR A CA 1
ATOM 1876 C C . TYR A 1 232 ? -8.948 8.522 -11.845 1.00 94.00 232 TYR A C 1
ATOM 1878 O O . TYR A 1 232 ? -10.076 8.461 -11.347 1.00 94.00 232 TYR A O 1
ATOM 1886 N N . THR A 1 233 ? -8.200 7.452 -12.103 1.00 94.00 233 THR A N 1
ATOM 1887 C CA . THR A 1 233 ? -8.602 6.080 -11.788 1.00 94.00 233 THR A CA 1
ATOM 1888 C C . THR A 1 233 ? -8.124 5.698 -10.390 1.00 94.00 233 THR A C 1
ATOM 1890 O O . THR A 1 233 ? -6.999 6.014 -10.006 1.00 94.00 233 THR A O 1
ATOM 1893 N N . LEU A 1 234 ? -8.984 5.005 -9.653 1.00 94.94 234 LEU A N 1
ATOM 1894 C CA . LEU A 1 234 ? -8.804 4.549 -8.282 1.00 94.94 234 LEU A CA 1
ATOM 1895 C C . LEU A 1 234 ? -9.112 3.053 -8.170 1.00 94.94 234 LEU A C 1
ATOM 1897 O O . LEU A 1 234 ? -9.874 2.496 -8.973 1.00 94.94 234 LEU A O 1
ATOM 1901 N N . GLU A 1 235 ? -8.589 2.429 -7.121 1.00 94.06 235 GLU A N 1
ATOM 1902 C CA . GLU A 1 235 ? -9.056 1.127 -6.654 1.00 94.06 235 GLU A CA 1
ATOM 1903 C C . GLU A 1 235 ? -10.573 1.163 -6.398 1.00 94.06 235 GLU A C 1
ATOM 1905 O O . GLU A 1 235 ? -11.111 2.119 -5.831 1.00 94.06 235 GLU A O 1
ATOM 1910 N N . TYR A 1 236 ? -11.287 0.113 -6.812 1.00 94.19 236 TYR A N 1
ATOM 1911 C CA . TYR A 1 236 ? -12.713 -0.020 -6.526 1.00 94.19 236 TYR A CA 1
ATOM 1912 C C . TYR A 1 236 ? -12.964 -0.810 -5.236 1.00 94.19 236 TYR A C 1
ATOM 1914 O O . TYR A 1 236 ? -12.753 -2.021 -5.178 1.00 94.19 236 TYR A O 1
ATOM 1922 N N . ALA A 1 237 ? -13.509 -0.142 -4.218 1.00 94.00 237 ALA A N 1
ATOM 1923 C CA . ALA A 1 237 ? -14.059 -0.787 -3.028 1.00 94.00 237 ALA A CA 1
ATOM 1924 C C . ALA A 1 237 ? -15.498 -1.272 -3.290 1.00 94.00 237 ALA A C 1
ATOM 1926 O O . ALA A 1 237 ? -16.426 -0.479 -3.463 1.00 94.00 237 ALA A O 1
ATOM 1927 N N . ASN A 1 238 ? -15.689 -2.591 -3.350 1.00 90.75 238 ASN A N 1
ATOM 1928 C CA . ASN A 1 238 ? -16.953 -3.222 -3.751 1.00 90.75 238 ASN A CA 1
ATOM 1929 C C . ASN A 1 238 ? -18.006 -3.340 -2.625 1.00 90.75 238 ASN A C 1
ATOM 1931 O O . ASN A 1 238 ? -19.139 -3.724 -2.914 1.00 90.75 238 ASN A O 1
ATOM 1935 N N . GLY A 1 239 ? -17.662 -3.010 -1.377 1.00 91.00 239 GLY A N 1
ATOM 1936 C CA . GLY A 1 239 ? -18.532 -3.087 -0.194 1.00 91.00 239 GLY A CA 1
ATOM 1937 C C . GLY A 1 239 ? -19.207 -1.772 0.202 1.00 91.00 239 GLY A C 1
ATOM 1938 O O . GLY A 1 239 ? -19.883 -1.720 1.227 1.00 91.00 239 GLY A O 1
ATOM 1939 N N . GLY A 1 240 ? -19.042 -0.712 -0.594 1.00 92.25 240 GLY A N 1
ATOM 1940 C CA . GLY A 1 240 ? -19.602 0.608 -0.298 1.00 92.25 240 GLY A CA 1
ATOM 1941 C C . GLY A 1 240 ? -18.872 1.325 0.841 1.00 92.25 240 GLY A C 1
ATOM 1942 O O . GLY A 1 240 ? -17.709 1.038 1.130 1.00 92.25 240 GLY A O 1
ATOM 1943 N N . THR A 1 241 ? -19.542 2.296 1.465 1.00 93.56 241 THR A N 1
ATOM 1944 C CA . THR A 1 241 ? -18.978 3.041 2.601 1.00 93.56 241 THR A CA 1
ATOM 1945 C C . THR A 1 241 ? -19.133 2.268 3.912 1.00 93.56 241 THR A C 1
ATOM 1947 O O . THR A 1 241 ? -20.001 1.404 4.042 1.00 93.56 241 THR A O 1
ATOM 1950 N N . LEU A 1 242 ? -18.356 2.615 4.939 1.00 94.69 242 LEU A N 1
ATOM 1951 C CA . LEU A 1 242 ? -18.525 2.088 6.295 1.00 94.69 242 LEU A CA 1
ATOM 1952 C C . LEU A 1 242 ? -19.938 2.373 6.827 1.00 94.69 242 LEU A C 1
ATOM 1954 O O . LEU A 1 242 ? -20.513 1.546 7.537 1.00 94.69 242 LEU A O 1
ATOM 1958 N N . ALA A 1 243 ? -20.513 3.528 6.473 1.00 91.31 243 ALA A N 1
ATOM 1959 C CA . ALA A 1 243 ? -21.891 3.865 6.811 1.00 91.31 243 ALA A CA 1
ATOM 1960 C C . ALA A 1 243 ? -22.902 2.890 6.188 1.00 91.31 243 ALA A C 1
ATOM 1962 O O . ALA A 1 243 ? -23.813 2.447 6.890 1.00 91.31 243 ALA A O 1
ATOM 1963 N N . ASP A 1 244 ? -22.738 2.552 4.905 1.00 91.31 244 ASP A N 1
ATOM 1964 C CA . ASP A 1 244 ? -23.579 1.570 4.211 1.00 91.31 244 ASP A CA 1
ATOM 1965 C C . ASP A 1 244 ? -23.402 0.180 4.819 1.00 91.31 244 ASP A C 1
ATOM 1967 O O . ASP A 1 244 ? -24.373 -0.460 5.219 1.00 91.31 244 ASP A O 1
ATOM 1971 N N . TYR A 1 245 ? -22.150 -0.241 4.990 1.00 93.06 245 TYR A N 1
ATOM 1972 C CA . TYR A 1 245 ? -21.814 -1.552 5.521 1.00 93.06 245 TYR A CA 1
ATOM 1973 C C . TYR A 1 245 ? -22.404 -1.783 6.914 1.00 93.06 245 TYR A C 1
ATOM 1975 O O . TYR A 1 245 ? -23.035 -2.814 7.158 1.00 93.06 245 TYR A O 1
ATOM 1983 N N . ILE A 1 246 ? -22.246 -0.818 7.827 1.00 91.62 246 ILE A N 1
ATOM 1984 C CA . ILE A 1 246 ? -22.823 -0.916 9.169 1.00 91.62 246 ILE A CA 1
ATOM 1985 C C . ILE A 1 246 ? -24.346 -0.870 9.099 1.00 91.62 246 ILE A C 1
ATOM 1987 O O . ILE A 1 246 ? -24.973 -1.691 9.756 1.00 91.62 246 ILE A O 1
ATOM 1991 N N . ARG A 1 247 ? -24.959 0.020 8.306 1.00 90.06 247 ARG A N 1
ATOM 1992 C CA . ARG A 1 247 ? -26.426 0.061 8.144 1.00 90.06 247 ARG A CA 1
ATOM 1993 C C . ARG A 1 247 ? -26.978 -1.309 7.743 1.00 90.06 247 ARG A C 1
ATOM 1995 O O . ARG A 1 247 ? -27.949 -1.763 8.345 1.00 90.06 247 ARG A O 1
ATOM 2002 N N . ASP A 1 248 ? -26.338 -1.958 6.779 1.00 88.94 248 ASP A N 1
ATOM 2003 C CA . ASP A 1 248 ? -26.855 -3.174 6.153 1.00 88.94 248 ASP A CA 1
ATOM 2004 C C . ASP A 1 248 ? -26.518 -4.444 6.961 1.00 88.94 248 ASP A C 1
ATOM 2006 O O . ASP A 1 248 ? -27.250 -5.434 6.898 1.00 88.94 248 ASP A O 1
ATOM 2010 N N . ASN A 1 249 ? -25.454 -4.417 7.776 1.00 88.06 249 ASN A N 1
ATOM 2011 C CA . ASN A 1 249 ? -24.951 -5.595 8.495 1.00 88.06 249 ASN A CA 1
ATOM 2012 C C . ASN A 1 249 ? -24.976 -5.479 10.023 1.00 88.06 249 ASN A C 1
ATOM 2014 O O . ASN A 1 249 ? -24.560 -6.423 10.694 1.00 88.06 249 ASN A O 1
ATOM 2018 N N . ASN A 1 250 ? -25.459 -4.376 10.609 1.00 87.06 250 ASN A N 1
ATOM 2019 C CA . ASN A 1 250 ? -25.291 -4.112 12.045 1.00 87.06 250 ASN A CA 1
ATOM 2020 C C . ASN A 1 250 ? -25.735 -5.275 12.949 1.00 87.06 250 ASN A C 1
ATOM 2022 O O . ASN A 1 250 ? -25.071 -5.584 13.933 1.00 87.06 250 ASN A O 1
ATOM 2026 N N . THR A 1 251 ? -26.860 -5.914 12.631 1.00 81.94 251 THR A N 1
ATOM 2027 C CA . THR A 1 251 ? -27.420 -7.016 13.430 1.00 81.94 251 THR A CA 1
ATOM 2028 C C . THR A 1 251 ? -26.647 -8.324 13.285 1.00 81.94 251 THR A C 1
ATOM 2030 O O . THR A 1 251 ? -26.7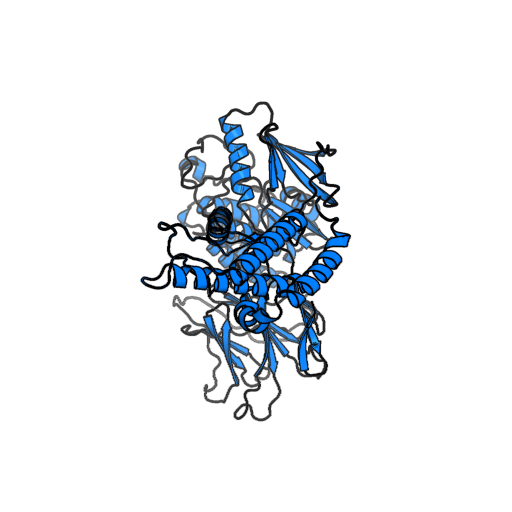01 -9.152 14.187 1.00 81.94 251 THR A O 1
ATOM 2033 N N . LYS A 1 252 ? -25.921 -8.506 12.177 1.00 83.75 252 LYS A N 1
ATOM 2034 C CA . LYS A 1 252 ? -25.129 -9.707 11.867 1.00 83.75 252 LYS A CA 1
ATOM 2035 C C . LYS A 1 252 ? -23.655 -9.552 12.239 1.00 83.75 252 LYS A C 1
ATOM 2037 O O . LYS A 1 252 ? -22.947 -10.543 12.368 1.00 83.75 252 LYS A O 1
ATOM 2042 N N . LEU A 1 253 ? -23.183 -8.314 12.383 1.00 83.31 253 LEU A N 1
ATOM 2043 C CA . LEU A 1 253 ? -21.779 -8.011 12.615 1.00 83.31 253 LEU A CA 1
ATOM 2044 C C . LEU A 1 253 ? -21.378 -8.349 14.057 1.00 83.31 253 LEU A C 1
ATOM 2046 O O . LEU A 1 253 ? -21.654 -7.577 14.990 1.00 83.31 253 LEU A O 1
ATOM 2050 N N . VAL A 1 254 ? -20.709 -9.493 14.214 1.00 85.25 254 VAL A N 1
ATOM 2051 C CA . VAL A 1 254 ? -20.175 -9.977 15.492 1.00 85.25 254 VAL A CA 1
ATOM 2052 C C . VAL A 1 254 ? -19.075 -9.059 16.020 1.00 85.25 254 VAL A C 1
ATOM 2054 O O . VAL A 1 254 ? -18.442 -8.304 15.276 1.00 85.25 254 VAL A O 1
ATOM 2057 N N . MET A 1 255 ? -18.841 -9.100 17.333 1.00 81.69 255 MET A N 1
ATOM 2058 C CA . MET A 1 255 ? -17.909 -8.169 17.969 1.00 81.69 255 MET A CA 1
ATOM 2059 C C . MET A 1 255 ? -16.480 -8.345 17.450 1.00 81.69 255 MET A C 1
ATOM 2061 O O . MET A 1 255 ? -15.809 -7.355 17.171 1.00 81.69 255 MET A O 1
ATOM 2065 N N . LYS A 1 256 ? -16.044 -9.588 17.220 1.00 79.75 256 LYS A N 1
ATOM 2066 C CA . LYS A 1 256 ? -14.725 -9.894 16.650 1.00 79.75 256 LYS A CA 1
ATOM 2067 C C . LYS A 1 256 ? -14.453 -9.126 15.351 1.00 79.75 256 LYS A C 1
ATOM 2069 O O . LYS A 1 256 ? -13.372 -8.567 15.190 1.00 79.75 256 LYS A O 1
ATOM 2074 N N . ASP A 1 257 ? -15.433 -9.030 14.457 1.00 82.12 257 ASP A N 1
ATOM 2075 C CA . ASP A 1 257 ? -15.264 -8.332 13.178 1.00 82.12 257 ASP A CA 1
ATOM 2076 C C . ASP A 1 257 ? -15.284 -6.807 13.332 1.00 82.12 257 ASP A C 1
ATOM 2078 O O . ASP A 1 257 ? -14.535 -6.110 12.648 1.00 82.12 257 ASP A O 1
ATOM 2082 N N . ARG A 1 258 ? -16.038 -6.274 14.302 1.00 87.81 258 ARG A N 1
ATOM 2083 C CA . ARG A 1 258 ? -15.961 -4.849 14.682 1.00 87.81 258 ARG A CA 1
ATOM 2084 C C . ARG A 1 258 ? -14.564 -4.479 15.168 1.00 87.81 258 ARG A C 1
ATOM 2086 O O . ARG A 1 258 ? -14.017 -3.463 14.750 1.00 87.81 258 ARG A O 1
ATOM 2093 N N . LEU A 1 259 ? -13.978 -5.319 16.020 1.00 84.38 259 LEU A N 1
ATOM 2094 C CA . LEU A 1 259 ? -12.631 -5.112 16.553 1.00 84.38 259 LEU A CA 1
ATOM 2095 C C . LEU A 1 259 ? -11.568 -5.191 15.449 1.00 84.38 259 LEU A C 1
ATOM 2097 O O . LEU A 1 259 ? -10.636 -4.390 15.460 1.00 84.38 259 LEU A O 1
ATOM 2101 N N . LYS A 1 260 ? -11.729 -6.088 14.464 1.00 82.19 260 LYS A N 1
ATOM 2102 C CA . LYS A 1 260 ? -10.859 -6.131 13.275 1.00 82.19 260 LYS A CA 1
ATOM 2103 C C . LYS A 1 260 ? -10.935 -4.835 12.466 1.00 82.19 260 LYS A C 1
ATOM 2105 O O . LYS A 1 260 ? -9.889 -4.285 12.143 1.00 82.19 260 LYS A O 1
ATOM 2110 N N . LEU A 1 261 ? -12.138 -4.322 12.185 1.00 86.19 261 LEU A N 1
ATOM 2111 C CA . LEU A 1 261 ? -12.309 -3.051 11.463 1.00 86.19 261 LEU A CA 1
ATOM 2112 C C . LEU A 1 261 ? -11.635 -1.883 12.196 1.00 86.19 261 LEU A C 1
ATOM 2114 O O . LEU A 1 261 ? -10.998 -1.048 11.562 1.00 86.19 261 LEU A O 1
ATOM 2118 N N . ILE A 1 262 ? -11.728 -1.843 13.529 1.00 91.31 262 ILE A N 1
ATOM 2119 C CA . ILE A 1 262 ? -11.060 -0.817 14.344 1.00 91.31 262 ILE A CA 1
ATOM 2120 C C . ILE A 1 262 ? -9.533 -0.963 14.285 1.00 91.31 262 ILE A C 1
ATOM 2122 O O . ILE A 1 262 ? -8.831 0.038 14.169 1.00 91.31 262 ILE A O 1
ATOM 2126 N N . GLY A 1 263 ? -9.011 -2.192 14.310 1.00 82.50 263 GLY A N 1
ATOM 2127 C CA . GLY A 1 263 ? -7.580 -2.441 14.118 1.00 82.50 263 GLY A CA 1
ATOM 2128 C C . GLY A 1 263 ? -7.078 -1.925 12.766 1.00 82.50 263 GLY A C 1
ATOM 2129 O O . GLY A 1 263 ? -6.116 -1.165 12.723 1.00 82.50 263 GLY A O 1
ATOM 2130 N N . GLN A 1 264 ? -7.782 -2.259 11.679 1.00 87.38 264 GLN A N 1
ATOM 2131 C CA . GLN A 1 264 ? -7.456 -1.785 10.325 1.00 87.38 264 GLN A CA 1
ATOM 2132 C C . GLN A 1 264 ? -7.521 -0.253 10.219 1.00 87.38 264 GLN A C 1
ATOM 2134 O O . GLN A 1 264 ? -6.645 0.362 9.613 1.00 87.38 264 GLN A O 1
ATOM 2139 N N . LEU A 1 265 ? -8.521 0.371 10.855 1.00 94.69 265 LEU A N 1
ATOM 2140 C CA . LEU A 1 265 ? -8.638 1.827 10.951 1.00 94.69 265 LEU A CA 1
ATOM 2141 C C . LEU A 1 265 ? -7.391 2.444 11.600 1.00 94.69 265 LEU A C 1
ATOM 2143 O O . LEU A 1 265 ? -6.822 3.383 11.048 1.00 94.69 265 LEU A O 1
ATOM 2147 N N . PHE A 1 266 ? -6.940 1.919 12.742 1.00 90.69 266 PHE A N 1
ATOM 2148 C CA . PHE A 1 266 ? -5.735 2.434 13.394 1.00 90.69 266 PHE A CA 1
ATOM 2149 C C . PHE A 1 266 ? -4.482 2.222 12.551 1.00 90.69 266 PHE A C 1
ATOM 2151 O O . PHE A 1 266 ? -3.707 3.164 12.408 1.00 90.69 266 PHE A O 1
ATOM 2158 N N . SER A 1 267 ? -4.305 1.051 11.934 1.00 82.06 267 SER A N 1
ATOM 2159 C CA . SER A 1 267 ? -3.175 0.803 11.030 1.00 82.06 267 SER A CA 1
ATOM 2160 C C . SER A 1 267 ? -3.129 1.805 9.870 1.00 82.06 267 SER A C 1
ATOM 2162 O O . SER A 1 267 ? -2.051 2.282 9.523 1.00 82.06 267 SER A O 1
ATOM 2164 N N . ALA A 1 268 ? -4.283 2.177 9.303 1.00 88.25 268 ALA A N 1
ATOM 2165 C CA . ALA A 1 268 ? -4.350 3.179 8.241 1.00 88.25 268 ALA A CA 1
ATOM 2166 C C . ALA A 1 268 ? -3.878 4.563 8.714 1.00 88.25 268 ALA A C 1
ATOM 2168 O O . ALA A 1 268 ? -3.049 5.192 8.059 1.00 88.25 268 ALA A O 1
ATOM 2169 N N . PHE A 1 269 ? -4.376 5.037 9.859 1.00 93.25 269 PHE A N 1
ATOM 2170 C CA . PHE A 1 269 ? -4.051 6.377 10.355 1.00 93.25 269 PHE A CA 1
ATOM 2171 C C . PHE A 1 269 ? -2.648 6.480 10.957 1.00 93.25 269 PHE A C 1
ATOM 2173 O O . PHE A 1 269 ? -2.008 7.511 10.782 1.00 93.25 269 PHE A O 1
ATOM 2180 N N . ILE A 1 270 ? -2.129 5.411 11.570 1.00 87.69 270 ILE A N 1
ATOM 2181 C CA . ILE A 1 270 ? -0.714 5.325 11.964 1.00 87.69 270 ILE A CA 1
ATOM 2182 C C . ILE A 1 270 ? 0.177 5.528 10.735 1.00 87.69 270 ILE A C 1
ATOM 2184 O O . ILE A 1 270 ? 1.038 6.403 10.747 1.00 87.69 270 ILE A O 1
ATOM 2188 N N . TYR A 1 271 ? -0.090 4.794 9.650 1.00 88.31 271 TYR A N 1
ATOM 2189 C CA . TYR A 1 271 ? 0.670 4.901 8.404 1.00 88.31 271 TYR A CA 1
ATOM 2190 C C . TYR A 1 271 ? 0.601 6.307 7.781 1.00 88.31 271 TYR A C 1
ATOM 2192 O O . TYR A 1 271 ? 1.609 6.840 7.317 1.00 88.31 271 TYR A O 1
ATOM 2200 N N . ILE A 1 272 ? -0.585 6.924 7.761 1.00 89.56 272 ILE A N 1
ATOM 2201 C CA . ILE A 1 272 ? -0.768 8.281 7.223 1.00 89.56 272 ILE A CA 1
ATOM 2202 C C . ILE A 1 272 ? 0.017 9.302 8.070 1.00 89.56 272 ILE A C 1
ATOM 2204 O O . ILE A 1 272 ? 0.690 10.172 7.513 1.00 89.56 272 ILE A O 1
ATOM 2208 N N . HIS A 1 273 ? -0.006 9.172 9.400 1.00 87.31 273 HIS A N 1
ATOM 2209 C CA . HIS A 1 273 ? 0.685 10.084 10.323 1.00 87.31 273 HIS A CA 1
ATOM 2210 C C . HIS A 1 273 ? 2.203 9.933 10.295 1.00 87.31 273 HIS A C 1
ATOM 2212 O O . HIS A 1 273 ? 2.905 10.933 10.400 1.00 87.31 273 HIS A O 1
ATOM 2218 N N . GLU A 1 274 ? 2.723 8.721 10.094 1.00 88.50 274 GLU A N 1
ATOM 2219 C CA . GLU A 1 274 ? 4.161 8.478 9.885 1.00 88.50 274 GLU A CA 1
ATOM 2220 C C . GLU A 1 274 ? 4.703 9.158 8.622 1.00 88.50 274 GLU A C 1
ATOM 2222 O O . GLU A 1 274 ? 5.901 9.408 8.512 1.00 88.50 274 GLU A O 1
ATOM 2227 N N . LYS A 1 275 ? 3.821 9.492 7.675 1.00 86.44 275 LYS A N 1
ATOM 2228 C CA . LYS A 1 275 ? 4.138 10.298 6.492 1.00 86.44 275 LYS A CA 1
ATOM 2229 C C . LYS A 1 275 ? 3.858 11.788 6.676 1.00 86.44 275 LYS A C 1
ATOM 2231 O O . LYS A 1 275 ? 3.843 12.515 5.686 1.00 86.44 275 LYS A O 1
ATOM 2236 N N . GLU A 1 276 ? 3.611 12.227 7.909 1.00 87.88 276 GLU A N 1
ATOM 2237 C CA . GLU A 1 276 ? 3.305 13.617 8.271 1.00 87.88 276 GLU A CA 1
ATOM 2238 C C . GLU A 1 276 ? 2.065 14.179 7.554 1.00 87.88 276 GLU A C 1
ATOM 2240 O O . GLU A 1 276 ? 1.929 15.384 7.329 1.00 87.88 276 GLU A O 1
ATOM 2245 N N . ILE A 1 277 ? 1.133 13.298 7.188 1.00 88.62 277 ILE A N 1
ATOM 2246 C CA . ILE A 1 277 ? -0.116 13.660 6.525 1.00 88.62 277 ILE A CA 1
ATOM 2247 C C . ILE A 1 277 ? -1.236 13.679 7.567 1.00 88.62 277 ILE A C 1
ATOM 2249 O O . ILE A 1 277 ? -1.363 12.770 8.380 1.00 88.62 277 ILE A O 1
ATOM 2253 N N . LEU A 1 278 ? -2.081 14.709 7.520 1.00 89.69 278 LEU A N 1
ATOM 2254 C CA . LEU A 1 278 ? -3.344 14.765 8.262 1.00 89.69 278 LEU A CA 1
ATOM 2255 C C . LEU A 1 278 ? -4.490 14.671 7.257 1.00 89.69 278 LEU A C 1
ATOM 2257 O O . LEU A 1 278 ? -4.550 15.485 6.332 1.00 89.69 278 LEU A O 1
ATOM 2261 N N . HIS A 1 279 ? -5.395 13.712 7.442 1.00 90.38 279 HIS A N 1
ATOM 2262 C CA . HIS A 1 279 ? -6.518 13.451 6.541 1.00 90.38 279 HIS A CA 1
ATOM 2263 C C . HIS A 1 279 ? -7.529 14.601 6.532 1.00 90.38 279 HIS A C 1
ATOM 2265 O O . HIS A 1 279 ? -8.008 14.996 5.469 1.00 90.38 279 HIS A O 1
ATOM 2271 N N . ARG A 1 280 ? -7.851 15.156 7.711 1.00 86.44 280 ARG A N 1
ATOM 2272 C CA . ARG A 1 280 ? -8.715 16.343 7.920 1.00 86.44 280 ARG A CA 1
ATOM 2273 C C . ARG A 1 280 ? -10.192 16.217 7.549 1.00 86.44 280 ARG A C 1
ATOM 2275 O O . ARG A 1 280 ? -10.983 17.020 8.028 1.00 86.44 280 ARG A O 1
ATOM 2282 N N . ASP A 1 281 ? -10.572 15.223 6.750 1.00 84.81 281 ASP A N 1
ATOM 2283 C CA . ASP A 1 281 ? -11.976 14.915 6.438 1.00 84.81 281 ASP A CA 1
ATOM 2284 C C . ASP A 1 281 ? -12.389 13.492 6.848 1.00 84.81 281 ASP A C 1
ATOM 2286 O O . ASP A 1 281 ? -12.879 12.693 6.049 1.00 84.81 281 ASP A O 1
ATOM 2290 N N . ILE A 1 282 ? -12.131 13.124 8.103 1.00 91.62 282 ILE A N 1
ATOM 2291 C CA . ILE A 1 282 ? -12.501 11.798 8.607 1.00 91.62 282 ILE A CA 1
ATOM 2292 C C . ILE A 1 282 ? -14.029 11.722 8.724 1.00 91.62 282 ILE A C 1
ATOM 2294 O O . ILE A 1 282 ? -14.656 12.449 9.497 1.00 91.62 282 ILE A O 1
ATOM 2298 N N . SER A 1 283 ? -14.644 10.815 7.964 1.00 88.62 283 SER A N 1
ATOM 2299 C CA . SER A 1 283 ? -16.090 10.590 7.985 1.00 88.62 283 SER A CA 1
ATOM 2300 C C . SER A 1 283 ? -16.440 9.134 7.679 1.00 88.62 283 SER A C 1
ATOM 2302 O O . SER A 1 283 ? -15.670 8.408 7.055 1.00 88.62 283 SER A O 1
ATOM 2304 N N . TYR A 1 284 ? -17.647 8.701 8.055 1.00 89.81 284 TYR A N 1
ATOM 2305 C CA . TYR A 1 284 ? -18.128 7.345 7.746 1.00 89.81 284 TYR A CA 1
ATOM 2306 C C . TYR A 1 284 ? -18.293 7.070 6.240 1.00 89.81 284 TYR A C 1
ATOM 2308 O O . TYR A 1 284 ? -18.469 5.917 5.857 1.00 89.81 284 TYR A O 1
ATOM 2316 N N . HIS A 1 285 ? -18.296 8.119 5.411 1.00 88.06 285 HIS A N 1
ATOM 2317 C CA . HIS A 1 285 ? -18.472 8.031 3.960 1.00 88.06 285 HIS A CA 1
ATOM 2318 C C . HIS A 1 285 ? -17.126 7.990 3.224 1.00 88.06 285 HIS A C 1
ATOM 2320 O O . HIS A 1 285 ? -17.057 7.434 2.134 1.00 88.06 285 HIS A O 1
ATOM 2326 N N . ASN A 1 286 ? -16.064 8.508 3.852 1.00 92.00 286 ASN A N 1
ATOM 2327 C CA . ASN A 1 286 ? -14.692 8.485 3.332 1.00 92.00 286 ASN A CA 1
ATOM 2328 C C . ASN A 1 286 ? -13.920 7.227 3.767 1.00 92.00 286 ASN A C 1
ATOM 2330 O O . ASN A 1 286 ? -12.789 6.995 3.346 1.00 92.00 286 ASN A O 1
ATOM 2334 N N . ILE A 1 287 ? -14.543 6.384 4.590 1.00 95.81 287 ILE A N 1
ATOM 2335 C CA . ILE A 1 287 ? -14.059 5.050 4.931 1.00 95.81 287 ILE A CA 1
ATOM 2336 C C . ILE A 1 287 ? -14.855 4.053 4.094 1.00 95.81 287 ILE A C 1
ATOM 2338 O O . ILE A 1 287 ? -16.075 3.974 4.228 1.00 95.81 287 ILE A O 1
ATOM 2342 N N . LEU A 1 288 ? -14.177 3.301 3.236 1.00 96.00 288 LEU A N 1
ATOM 2343 C CA . LEU A 1 288 ? -14.771 2.323 2.330 1.00 96.00 288 LEU A CA 1
ATOM 2344 C C . LEU A 1 288 ? -14.521 0.896 2.815 1.00 96.00 288 LEU A C 1
ATOM 2346 O O . LEU A 1 288 ? -13.635 0.643 3.632 1.00 96.00 288 LEU A O 1
ATOM 2350 N N . ILE A 1 289 ? -15.306 -0.040 2.290 1.00 95.31 289 ILE A N 1
ATOM 2351 C CA . ILE A 1 289 ? -15.190 -1.468 2.565 1.00 95.31 289 ILE A CA 1
ATOM 2352 C C . ILE A 1 289 ? -14.910 -2.219 1.264 1.00 95.31 289 ILE A C 1
ATOM 2354 O O . ILE A 1 289 ? -15.605 -2.037 0.263 1.00 95.31 289 ILE A O 1
ATOM 2358 N N . HIS A 1 290 ? -13.903 -3.084 1.286 1.00 90.81 290 HIS A N 1
ATOM 2359 C CA . HIS A 1 290 ? -13.577 -4.009 0.211 1.00 90.81 290 HIS A CA 1
ATOM 2360 C C . HIS A 1 290 ? -13.744 -5.455 0.691 1.00 90.81 290 HIS A C 1
ATOM 2362 O O . HIS A 1 290 ? -13.215 -5.852 1.730 1.00 90.81 290 HIS A O 1
ATOM 2368 N N . HIS A 1 291 ? -14.477 -6.243 -0.085 1.00 84.38 291 HIS A N 1
ATOM 2369 C CA . HIS A 1 291 ? -14.649 -7.680 0.066 1.00 84.38 291 HIS A CA 1
ATOM 2370 C C . HIS A 1 291 ? -13.758 -8.385 -0.952 1.00 84.38 291 HIS A C 1
ATOM 2372 O O . HIS A 1 291 ? -14.034 -8.318 -2.152 1.00 84.38 291 HIS A O 1
ATOM 2378 N N . PHE A 1 292 ? -12.715 -9.063 -0.477 1.00 73.06 292 PHE A N 1
ATOM 2379 C CA . PHE A 1 292 ? -11.893 -9.927 -1.330 1.00 73.06 292 PHE A CA 1
ATOM 2380 C C . PHE A 1 292 ? -12.631 -11.233 -1.654 1.00 73.06 292 PHE A C 1
ATOM 2382 O O . PHE A 1 292 ? -12.624 -11.668 -2.797 1.00 73.06 292 PHE A O 1
ATOM 2389 N N . ASP A 1 293 ? -13.349 -11.776 -0.663 1.00 64.75 293 ASP A N 1
ATOM 2390 C CA . ASP A 1 293 ? -14.225 -12.951 -0.748 1.00 64.75 293 ASP A CA 1
ATOM 2391 C C . ASP A 1 293 ? -15.438 -12.769 0.187 1.00 64.75 293 ASP A C 1
ATOM 2393 O O . ASP A 1 293 ? -15.611 -11.715 0.803 1.00 64.75 293 ASP A O 1
ATOM 2397 N N . LYS A 1 294 ? -16.297 -13.789 0.346 1.00 57.59 294 LYS A N 1
ATOM 2398 C CA . LYS A 1 294 ? -17.498 -13.695 1.207 1.00 57.59 294 LYS A CA 1
ATOM 2399 C C . LYS A 1 294 ? -17.195 -13.368 2.677 1.00 57.59 294 LYS A C 1
ATOM 2401 O O . LYS A 1 294 ? -18.074 -12.857 3.363 1.00 57.59 294 LYS A O 1
ATOM 2406 N N . THR A 1 295 ? -16.001 -13.694 3.168 1.00 61.28 295 THR A N 1
ATOM 2407 C CA . THR A 1 295 ? -15.660 -13.628 4.600 1.00 61.28 295 THR A CA 1
ATOM 2408 C C . THR A 1 295 ? -14.602 -12.584 4.935 1.00 61.28 295 THR A C 1
ATOM 2410 O O . THR A 1 295 ? -14.565 -12.113 6.072 1.00 61.28 295 THR A O 1
ATOM 2413 N N . TRP A 1 296 ? -13.746 -12.201 3.982 1.00 73.62 296 TRP A N 1
ATOM 2414 C CA . TRP A 1 296 ? -12.646 -11.283 4.257 1.00 73.62 296 TRP A CA 1
ATOM 2415 C C . TRP A 1 296 ? -12.987 -9.847 3.867 1.00 73.62 296 TRP A C 1
ATOM 2417 O O . TRP A 1 296 ? -13.257 -9.538 2.706 1.00 73.62 296 TRP A O 1
ATOM 2427 N N . ILE A 1 297 ? -12.967 -8.982 4.881 1.00 80.50 297 ILE A N 1
ATOM 2428 C CA . ILE A 1 297 ? -13.380 -7.585 4.806 1.00 80.50 297 ILE A CA 1
ATOM 2429 C C . ILE A 1 297 ? -12.190 -6.704 5.161 1.00 80.50 297 ILE A C 1
ATOM 2431 O O . ILE A 1 297 ? -11.566 -6.875 6.217 1.00 80.50 297 ILE A O 1
ATOM 2435 N N . VAL A 1 298 ? -11.896 -5.760 4.275 1.00 86.19 298 VAL A N 1
ATOM 2436 C CA . VAL A 1 298 ? -10.813 -4.794 4.425 1.00 86.19 298 VAL A CA 1
ATOM 2437 C C . VAL A 1 298 ? -11.373 -3.383 4.341 1.00 86.19 298 VAL A C 1
ATOM 2439 O O . VAL A 1 298 ? -12.080 -3.023 3.403 1.00 86.19 298 VAL A O 1
ATOM 2442 N N . LEU A 1 299 ? -11.058 -2.588 5.351 1.00 93.31 299 LEU A N 1
ATOM 2443 C CA . LEU A 1 299 ? -11.341 -1.168 5.421 1.00 93.31 299 LEU A CA 1
ATOM 2444 C C . LEU A 1 299 ? -10.321 -0.400 4.580 1.00 93.31 299 LEU A C 1
ATOM 2446 O O . LEU A 1 299 ? -9.123 -0.655 4.671 1.00 93.31 299 LEU A O 1
ATOM 2450 N N . LYS A 1 300 ? -10.800 0.557 3.785 1.00 93.69 300 LYS A N 1
ATOM 2451 C CA . LYS A 1 300 ? -9.994 1.386 2.887 1.00 93.69 300 LYS A CA 1
ATOM 2452 C C . LYS A 1 300 ? -10.288 2.868 3.133 1.00 93.69 300 LYS A C 1
ATOM 2454 O O . LYS A 1 300 ? -11.411 3.315 2.915 1.00 93.69 300 LYS A O 1
ATOM 2459 N N . ILE A 1 301 ? -9.302 3.637 3.584 1.00 96.19 301 ILE A N 1
ATOM 2460 C CA . ILE A 1 301 ? -9.403 5.097 3.716 1.00 96.19 301 ILE A CA 1
ATOM 2461 C C . ILE A 1 301 ? -9.338 5.741 2.330 1.00 96.19 301 ILE A C 1
ATOM 2463 O O . ILE A 1 301 ? -8.536 5.337 1.486 1.00 96.19 301 ILE A O 1
ATOM 2467 N N . SER A 1 302 ? -10.192 6.730 2.093 1.00 92.50 302 SER A N 1
ATOM 2468 C CA . SER A 1 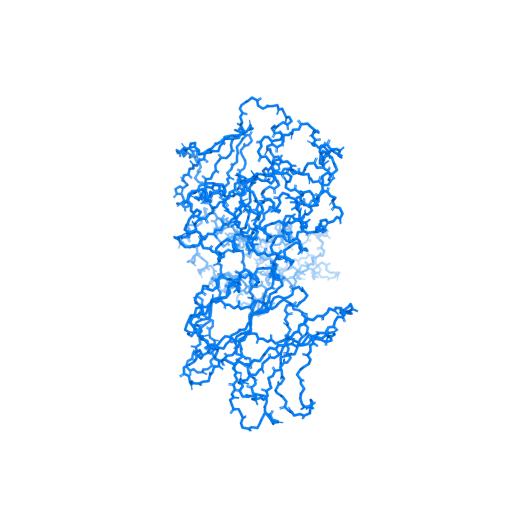302 ? -10.327 7.433 0.819 1.00 92.50 302 SER A CA 1
ATOM 2469 C C . SER A 1 302 ? -10.571 8.927 1.037 1.00 92.50 302 SER A C 1
ATOM 2471 O O . SER A 1 302 ? -10.908 9.336 2.139 1.00 92.50 302 SER A O 1
ATOM 2473 N N . ASP A 1 303 ? -10.475 9.709 -0.039 1.00 83.88 303 ASP A N 1
ATOM 2474 C CA . ASP A 1 303 ? -10.771 11.149 -0.077 1.00 83.88 303 ASP A CA 1
ATOM 2475 C C . ASP A 1 303 ? -9.834 12.032 0.771 1.00 83.88 303 ASP A C 1
ATOM 2477 O O . ASP A 1 303 ? -10.173 12.573 1.821 1.00 83.88 303 ASP A O 1
ATOM 2481 N N . PHE A 1 304 ? -8.626 12.231 0.242 1.00 81.69 304 PHE A N 1
ATOM 2482 C CA . PHE A 1 304 ? -7.578 13.077 0.821 1.00 81.69 304 PHE A CA 1
ATOM 2483 C C . PHE A 1 304 ? -7.723 14.566 0.428 1.00 81.69 304 PHE A C 1
ATOM 2485 O O . PHE A 1 304 ? -6.744 15.316 0.408 1.00 81.69 304 PHE A O 1
ATOM 2492 N N . GLY A 1 305 ? -8.935 15.019 0.080 1.00 62.59 305 GLY A N 1
ATOM 2493 C CA . GLY A 1 305 ? -9.182 16.324 -0.548 1.00 62.59 305 GLY A CA 1
ATOM 2494 C C . GLY A 1 305 ? -8.902 17.553 0.330 1.00 62.59 305 GLY A C 1
ATOM 2495 O O . GLY A 1 305 ? -8.770 18.663 -0.193 1.00 62.59 305 GLY A O 1
ATOM 2496 N N . LEU A 1 306 ? -8.783 17.377 1.652 1.00 59.97 306 LEU A N 1
ATOM 2497 C CA . LEU A 1 306 ? -8.468 18.445 2.615 1.00 59.97 306 LEU A CA 1
ATOM 2498 C C . LEU A 1 306 ? -7.078 18.325 3.249 1.00 59.97 306 LEU A C 1
ATOM 2500 O O . LEU A 1 306 ? -6.767 19.080 4.175 1.00 59.97 306 LEU A O 1
ATOM 2504 N N . VAL A 1 307 ? -6.242 17.405 2.771 1.00 56.94 307 VAL A N 1
ATOM 2505 C CA . VAL A 1 307 ? -4.916 17.168 3.345 1.00 56.94 307 VAL A CA 1
ATOM 2506 C C . VAL A 1 307 ? -4.050 18.427 3.296 1.00 56.94 307 VAL A C 1
ATOM 2508 O O . VAL A 1 307 ? -3.959 19.115 2.278 1.00 56.94 307 VAL A O 1
ATOM 2511 N N . LYS A 1 308 ? -3.354 18.694 4.405 1.00 52.62 308 LYS A N 1
ATOM 2512 C CA . LYS A 1 308 ? -2.262 19.670 4.468 1.00 52.62 308 LYS A CA 1
ATOM 2513 C C . LYS A 1 308 ? -0.938 18.921 4.477 1.00 52.62 308 LYS A C 1
ATOM 2515 O O . LYS A 1 308 ? -0.715 18.091 5.351 1.00 52.62 308 LYS A O 1
ATOM 2520 N N . ILE A 1 309 ? -0.072 19.266 3.530 1.00 49.88 309 ILE A N 1
ATOM 2521 C CA . ILE A 1 309 ? 1.364 18.974 3.584 1.00 49.88 309 ILE A CA 1
ATOM 2522 C C . ILE A 1 309 ? 2.020 20.172 4.295 1.00 49.88 309 ILE A C 1
ATOM 2524 O O . ILE A 1 309 ? 1.605 21.301 3.991 1.00 49.88 309 ILE A O 1
ATOM 2528 N N . PRO A 1 310 ? 2.998 19.980 5.206 1.00 39.78 310 PRO A N 1
ATOM 2529 C CA . PRO A 1 310 ? 3.636 21.064 5.968 1.00 39.78 310 PRO A CA 1
ATOM 2530 C C . PRO A 1 310 ? 4.063 22.284 5.127 1.00 39.78 310 PRO A C 1
ATOM 2532 O O . PRO A 1 310 ? 3.976 23.414 5.597 1.00 39.78 310 PRO A O 1
ATOM 2535 N N . GLU A 1 311 ? 4.420 22.067 3.859 1.00 36.34 311 GLU A N 1
ATOM 2536 C CA . GLU A 1 311 ? 4.946 23.072 2.922 1.00 36.34 311 GLU A CA 1
ATOM 2537 C C . GLU A 1 311 ? 3.886 23.740 2.011 1.00 36.34 311 GLU A C 1
ATOM 2539 O O . GLU A 1 311 ? 4.222 24.590 1.187 1.00 36.34 311 GLU A O 1
ATOM 2544 N N . SER A 1 312 ? 2.596 23.386 2.118 1.00 38.00 312 SER A N 1
ATOM 2545 C CA . SER A 1 312 ? 1.545 23.859 1.192 1.00 38.00 312 SER A CA 1
ATOM 2546 C C . SER A 1 312 ? 0.620 24.933 1.796 1.00 38.00 312 SER A C 1
ATOM 2548 O O . SER A 1 312 ? -0.009 24.730 2.833 1.00 38.00 312 SER A O 1
ATOM 2550 N N . SER A 1 313 ? 0.482 26.083 1.121 1.00 40.38 313 SER A N 1
ATOM 2551 C CA . SER A 1 313 ? -0.292 27.260 1.573 1.00 40.38 313 SER A CA 1
ATOM 2552 C C . SER A 1 313 ? -1.752 27.319 1.074 1.00 40.38 313 SER A C 1
ATOM 2554 O O . SER A 1 313 ? -2.433 28.330 1.238 1.00 40.38 313 SER A O 1
ATOM 2556 N N . LEU A 1 314 ? -2.278 26.245 0.467 1.00 40.84 314 LEU A N 1
ATOM 2557 C CA . LEU A 1 314 ? -3.554 26.260 -0.280 1.00 40.84 314 LEU A CA 1
ATOM 2558 C C . LEU A 1 314 ? -4.821 25.846 0.509 1.00 40.84 314 LEU A C 1
ATOM 2560 O O . LEU A 1 314 ? -5.875 25.572 -0.085 1.00 40.84 314 LEU A O 1
ATOM 2564 N N . THR A 1 315 ? -4.796 25.862 1.840 1.00 43.59 315 THR A N 1
ATOM 2565 C CA . THR A 1 315 ? -5.995 25.651 2.677 1.00 43.59 315 THR A CA 1
ATOM 2566 C C . THR A 1 315 ? -6.732 26.974 2.929 1.00 43.59 315 THR A C 1
ATOM 2568 O O . THR A 1 315 ? -6.190 27.867 3.569 1.00 43.59 315 THR A O 1
ATOM 2571 N N . SER A 1 316 ? -7.968 27.123 2.429 1.00 40.03 316 SER A N 1
ATOM 2572 C CA . SER A 1 316 ? -8.864 28.220 2.848 1.00 40.03 316 SER A CA 1
ATOM 2573 C C . SER A 1 316 ? -9.636 27.811 4.093 1.00 40.03 316 SER A C 1
ATOM 2575 O O . SER A 1 316 ? -9.969 26.640 4.245 1.00 40.03 316 SER A O 1
ATOM 2577 N N . MET A 1 317 ? -9.927 28.797 4.936 1.00 43.06 317 MET A N 1
ATOM 2578 C CA . MET A 1 317 ? -10.384 28.652 6.317 1.00 43.06 317 MET A CA 1
ATOM 2579 C C . MET A 1 317 ? -11.899 28.421 6.499 1.00 43.06 317 MET A C 1
ATOM 2581 O O . MET A 1 317 ? -12.322 28.238 7.630 1.00 43.06 317 MET A O 1
ATOM 2585 N N . ASP A 1 318 ? -12.698 28.353 5.425 1.00 35.56 318 ASP A N 1
ATOM 2586 C CA . ASP A 1 318 ? -14.172 28.353 5.507 1.00 35.56 318 ASP A CA 1
ATOM 2587 C C . ASP A 1 318 ? -14.849 27.203 4.744 1.00 35.56 318 ASP A C 1
ATOM 2589 O O . ASP A 1 318 ? -15.577 27.410 3.775 1.00 35.56 318 ASP A O 1
ATOM 2593 N N . SER A 1 319 ? -14.656 25.957 5.170 1.00 38.09 319 SER A N 1
ATOM 2594 C CA . SER A 1 319 ? -15.584 24.898 4.758 1.00 38.09 319 SER A CA 1
ATOM 2595 C C . SER A 1 319 ? -15.876 23.957 5.912 1.00 38.09 319 SER A C 1
ATOM 2597 O O . SER A 1 319 ? -15.185 22.959 6.113 1.00 38.09 319 SER A O 1
ATOM 2599 N N . SER A 1 320 ? -16.938 24.255 6.657 1.00 35.31 320 SER A N 1
ATOM 2600 C CA . SER A 1 320 ? -17.635 23.244 7.442 1.00 35.31 320 SER A CA 1
ATOM 2601 C C . SER A 1 320 ? -18.224 22.215 6.469 1.00 35.31 320 SER A C 1
ATOM 2603 O O . SER A 1 320 ? -19.312 22.377 5.917 1.00 35.31 320 SER A O 1
ATOM 2605 N N . VAL A 1 321 ? -17.461 21.157 6.183 1.00 45.41 321 VAL A N 1
ATOM 2606 C CA . VAL A 1 321 ? -17.923 20.068 5.319 1.00 45.41 321 VAL A CA 1
ATOM 2607 C C . VAL A 1 321 ? -19.073 19.360 6.027 1.00 45.41 321 VAL A C 1
ATOM 2609 O O . VAL A 1 321 ? -18.912 18.718 7.065 1.00 45.41 321 VAL A O 1
ATOM 2612 N N . LYS A 1 322 ? -20.273 19.525 5.470 1.00 39.97 322 LYS A N 1
ATOM 2613 C CA . LYS A 1 322 ? -21.517 18.937 5.965 1.00 39.97 322 LYS A CA 1
ATOM 2614 C C . LYS A 1 322 ? -21.371 17.406 5.980 1.00 39.97 322 LYS A C 1
ATOM 2616 O O . LYS A 1 322 ? -21.396 16.781 4.927 1.00 39.97 322 LYS A O 1
ATOM 2621 N N . GLY A 1 323 ? -21.215 16.811 7.166 1.00 52.69 323 GLY A N 1
ATOM 2622 C CA . GLY A 1 323 ? -21.065 15.357 7.354 1.00 52.69 323 GLY A CA 1
ATOM 2623 C C . GLY A 1 323 ? -19.682 14.874 7.816 1.00 52.69 323 GLY A C 1
ATOM 2624 O O . GLY A 1 323 ? -19.547 13.685 8.108 1.00 52.69 323 GLY A O 1
ATOM 2625 N N . SER A 1 324 ? -18.693 15.766 7.921 1.00 64.75 324 SER A N 1
ATOM 2626 C CA . SER A 1 324 ? -17.380 15.468 8.507 1.00 64.75 324 SER A CA 1
ATOM 2627 C C . SER A 1 324 ? -17.460 15.371 10.035 1.00 64.75 324 SER A C 1
ATOM 2629 O O . SER A 1 324 ? -18.228 16.106 10.662 1.00 64.75 324 SER A O 1
ATOM 2631 N N . LEU A 1 325 ? -16.675 14.482 10.650 1.00 80.38 325 LEU A N 1
ATOM 2632 C CA . LEU A 1 325 ? -16.657 14.257 12.107 1.00 80.38 325 LEU A CA 1
ATOM 2633 C C . LEU A 1 325 ? -15.705 15.223 12.827 1.00 80.38 325 LEU A C 1
ATOM 2635 O O . LEU A 1 325 ? -15.016 14.844 13.773 1.00 80.38 325 LEU A O 1
ATOM 2639 N N . ASN A 1 326 ? -15.660 16.467 12.353 1.00 82.50 326 ASN A N 1
ATOM 2640 C CA . ASN A 1 326 ? -14.737 17.481 12.840 1.00 82.50 326 ASN A CA 1
ATOM 2641 C C . ASN A 1 326 ? -14.912 17.744 14.334 1.00 82.50 326 ASN A C 1
ATOM 2643 O O . ASN A 1 326 ? -16.024 17.758 14.865 1.00 82.50 326 ASN A O 1
ATOM 2647 N N . ASP A 1 327 ? -13.782 17.991 14.985 1.00 85.62 327 ASP A N 1
ATOM 2648 C CA . ASP A 1 327 ? -13.733 18.406 16.374 1.00 85.62 327 ASP A CA 1
ATOM 2649 C C . ASP A 1 327 ? -14.417 19.772 16.564 1.00 85.62 327 ASP A C 1
ATOM 2651 O O . ASP A 1 327 ? -14.060 20.730 15.867 1.00 85.62 327 ASP A O 1
ATOM 2655 N N . PRO A 1 328 ? -15.379 19.893 17.500 1.00 85.44 328 PRO A N 1
ATOM 2656 C CA . PRO A 1 328 ? -15.985 21.165 17.864 1.00 85.44 328 PRO A CA 1
ATOM 2657 C C . PRO A 1 328 ? -14.973 22.256 18.227 1.00 85.44 328 PRO A C 1
ATOM 2659 O O . PRO A 1 328 ? -15.272 23.431 18.008 1.00 85.44 328 PRO A O 1
ATOM 2662 N N . ASP A 1 329 ? -13.791 21.909 18.748 1.00 85.56 329 ASP A N 1
ATOM 2663 C CA . ASP A 1 329 ? -12.766 22.895 19.108 1.00 85.56 329 ASP A CA 1
ATOM 2664 C C . ASP A 1 329 ? -12.261 23.709 17.902 1.00 85.56 329 ASP A C 1
ATOM 2666 O O . ASP A 1 329 ? -11.993 24.904 18.024 1.00 85.56 329 ASP A O 1
ATOM 2670 N N . LEU A 1 330 ? -12.293 23.136 16.691 1.00 84.31 330 LEU A N 1
ATOM 2671 C CA . LEU A 1 330 ? -11.915 23.827 15.447 1.00 84.31 330 LEU A CA 1
ATOM 2672 C C . LEU A 1 330 ? -12.783 25.053 15.143 1.00 84.31 330 LEU A C 1
ATOM 2674 O O . LEU A 1 330 ? -12.356 25.926 14.390 1.00 84.31 330 LEU A O 1
ATOM 2678 N N . THR A 1 331 ? -13.984 25.145 15.724 1.00 83.44 331 THR A N 1
ATOM 2679 C CA . THR A 1 331 ? -14.824 26.353 15.631 1.00 83.44 331 THR A CA 1
ATOM 2680 C C . THR A 1 331 ? -14.249 27.532 16.416 1.00 83.44 331 THR A C 1
ATOM 2682 O O . THR A 1 331 ? -14.543 28.678 16.086 1.00 83.44 331 THR A O 1
ATOM 2685 N N . LYS A 1 332 ? -13.419 27.259 17.430 1.00 82.62 332 LYS A N 1
ATOM 2686 C CA . LYS A 1 332 ? -12.761 28.253 18.284 1.00 82.62 332 LYS A CA 1
ATOM 2687 C C . LYS A 1 332 ? -11.344 28.552 17.810 1.00 82.62 332 LYS A C 1
ATOM 2689 O O . LYS A 1 332 ? -10.995 29.716 17.650 1.00 82.62 332 LYS A O 1
ATOM 2694 N N . VAL A 1 333 ? -10.534 27.513 17.584 1.00 83.06 333 VAL A N 1
ATOM 2695 C CA . VAL A 1 333 ? -9.107 27.664 17.237 1.00 83.06 333 VAL A CA 1
ATOM 2696 C C . VAL A 1 333 ? -8.863 27.821 15.736 1.00 83.06 333 VAL A C 1
ATOM 2698 O O . VAL A 1 333 ? -7.787 28.252 15.326 1.00 83.06 333 VAL A O 1
ATOM 2701 N N . GLY A 1 334 ? -9.856 27.502 14.905 1.00 78.62 334 GLY A N 1
ATOM 2702 C CA . GLY A 1 334 ? -9.779 27.585 13.450 1.00 78.62 334 GLY A CA 1
ATOM 2703 C C . GLY A 1 334 ? -9.055 26.402 12.796 1.00 78.62 334 GLY A C 1
ATOM 2704 O O . GLY A 1 334 ? -8.118 25.813 13.333 1.00 78.62 334 GLY A O 1
ATOM 2705 N N . PHE A 1 335 ? -9.444 26.091 11.557 1.00 79.31 335 PHE A N 1
ATOM 2706 C CA . PHE A 1 335 ? -8.925 24.947 10.787 1.00 79.31 335 PHE A CA 1
ATOM 2707 C C . PHE A 1 335 ? -7.423 25.026 10.442 1.00 79.31 335 PHE A C 1
ATOM 2709 O O . PHE A 1 335 ? -6.812 24.038 10.024 1.00 79.31 335 PHE A O 1
ATOM 2716 N N . ALA A 1 336 ? -6.808 26.201 10.594 1.00 76.94 336 ALA A N 1
ATOM 2717 C CA . ALA A 1 336 ? -5.374 26.385 10.387 1.00 76.94 336 ALA A CA 1
ATOM 2718 C C . ALA A 1 336 ? -4.527 25.665 11.450 1.00 76.94 336 ALA A C 1
ATOM 2720 O O . ALA A 1 336 ? -3.448 25.170 11.113 1.00 76.94 336 ALA A O 1
ATOM 2721 N N . ASN A 1 337 ? -5.062 25.543 12.670 1.00 83.38 337 ASN A N 1
ATOM 2722 C CA . ASN A 1 337 ? -4.436 24.901 13.829 1.00 83.38 337 ASN A CA 1
ATOM 2723 C C . ASN A 1 337 ? -4.796 23.408 13.953 1.00 83.38 337 ASN A C 1
ATOM 2725 O O . ASN A 1 337 ? -4.600 22.795 14.995 1.00 83.38 337 ASN A O 1
ATOM 2729 N N . TYR A 1 338 ? -5.326 22.811 12.880 1.00 86.81 338 TYR A N 1
ATOM 2730 C CA . TYR A 1 338 ? -5.680 21.396 12.847 1.00 86.81 338 TYR A CA 1
ATOM 2731 C C . TYR A 1 338 ? -4.437 20.506 13.006 1.00 86.81 338 TYR A C 1
ATOM 2733 O O . TYR A 1 338 ? -3.510 20.569 12.191 1.00 86.81 338 TYR A O 1
ATOM 2741 N N . GLU A 1 339 ? -4.483 19.628 14.004 1.00 90.19 339 GLU A N 1
ATOM 2742 C CA . GLU A 1 339 ? -3.417 18.708 14.429 1.00 90.19 339 GLU A CA 1
ATOM 2743 C C . GLU A 1 339 ? -3.970 17.306 14.745 1.00 90.19 339 GLU A C 1
ATOM 2745 O O . GLU A 1 339 ? -5.184 17.099 14.783 1.00 90.19 339 GLU A O 1
ATOM 2750 N N . VAL A 1 340 ? -3.078 16.351 15.028 1.00 92.81 340 VAL A N 1
ATOM 2751 C CA . VAL A 1 340 ? -3.395 14.932 15.288 1.00 92.81 340 VAL A CA 1
ATOM 2752 C C . VAL A 1 340 ? -4.500 14.742 16.337 1.00 92.81 340 VAL A C 1
ATOM 2754 O O . VAL A 1 340 ? -5.369 13.888 16.168 1.00 92.81 340 VAL A O 1
ATOM 2757 N N . ARG A 1 341 ? -4.538 15.563 17.393 1.00 94.88 341 ARG A N 1
ATOM 2758 C CA . ARG A 1 341 ? -5.552 15.456 18.458 1.00 94.88 341 ARG A CA 1
ATOM 2759 C C . ARG A 1 341 ? -6.979 15.785 18.003 1.00 94.88 341 ARG A C 1
ATOM 2761 O O . ARG A 1 341 ? -7.933 15.294 18.611 1.00 94.88 341 ARG A O 1
ATOM 2768 N N . HIS A 1 342 ? -7.140 16.525 16.906 1.00 92.88 342 HIS A N 1
ATOM 2769 C CA . HIS A 1 342 ? -8.437 16.728 16.254 1.00 92.88 342 HIS A CA 1
ATOM 2770 C C . HIS A 1 342 ? -8.858 15.487 15.445 1.00 92.88 342 HIS A C 1
ATOM 2772 O O . HIS A 1 342 ? -10.038 15.135 15.418 1.00 92.88 342 HIS A O 1
ATOM 2778 N N . GLU A 1 343 ? -7.905 14.764 14.842 1.00 92.56 343 GLU A N 1
ATOM 2779 C CA . GLU A 1 343 ? -8.189 13.475 14.188 1.00 92.56 343 GLU A CA 1
ATOM 2780 C C . GLU A 1 343 ? -8.541 12.398 15.202 1.00 92.56 343 GLU A C 1
ATOM 2782 O O . GLU A 1 343 ? -9.443 11.606 14.954 1.00 92.56 343 GLU A O 1
ATOM 2787 N N . ILE A 1 344 ? -7.902 12.402 16.371 1.00 95.88 344 ILE A N 1
ATOM 2788 C CA . ILE A 1 344 ? -8.211 11.483 17.474 1.00 95.88 344 ILE A CA 1
ATOM 2789 C C . ILE A 1 344 ? -9.674 11.608 17.910 1.00 95.88 344 ILE A C 1
ATOM 2791 O O . ILE A 1 344 ? -10.334 10.588 18.118 1.00 95.88 344 ILE A O 1
ATOM 2795 N N . TYR A 1 345 ? -10.214 12.828 17.959 1.00 94.75 345 TYR A N 1
ATOM 2796 C CA . TYR A 1 345 ? -11.636 13.050 18.218 1.00 94.75 345 TYR A CA 1
ATOM 2797 C C . TYR A 1 345 ? -12.522 12.400 17.146 1.00 94.75 345 TYR A C 1
ATOM 2799 O O . TYR A 1 345 ? -13.440 11.634 17.459 1.00 94.75 345 TYR A O 1
ATOM 2807 N N . ALA A 1 346 ? -12.226 12.648 15.869 1.00 93.81 346 ALA A N 1
ATOM 2808 C CA . ALA A 1 346 ? -12.976 12.064 14.760 1.00 93.81 346 ALA A CA 1
ATOM 2809 C C . ALA A 1 346 ? -12.867 10.525 14.731 1.00 93.81 346 ALA A C 1
ATOM 2811 O O . ALA A 1 346 ? -13.871 9.830 14.563 1.00 93.81 346 ALA A O 1
ATOM 2812 N N . LEU A 1 347 ? -11.679 9.971 14.980 1.00 96.00 347 LEU A N 1
ATOM 2813 C CA . LEU A 1 347 ? -11.441 8.531 15.081 1.00 96.00 347 LEU A CA 1
ATOM 2814 C C . LEU A 1 347 ? -12.201 7.913 16.252 1.00 96.00 347 LEU A C 1
ATOM 2816 O O . LEU A 1 347 ? -12.804 6.855 16.083 1.00 96.00 347 LEU A O 1
ATOM 2820 N N . ALA A 1 348 ? -12.261 8.571 17.412 1.00 95.38 348 ALA A N 1
ATOM 2821 C CA . ALA A 1 348 ? -13.052 8.094 18.545 1.00 95.38 348 ALA A CA 1
ATOM 2822 C C . ALA A 1 348 ? -14.548 8.009 18.195 1.00 95.38 348 ALA A C 1
ATOM 2824 O O . ALA A 1 348 ? -15.221 7.044 18.575 1.00 95.38 348 ALA A O 1
ATOM 2825 N N . GLN A 1 349 ? -15.064 8.949 17.395 1.00 93.44 349 GLN A N 1
ATOM 2826 C CA . GLN A 1 349 ? -16.428 8.869 16.863 1.00 93.44 349 GLN A CA 1
ATOM 2827 C C . GLN A 1 349 ? -16.616 7.698 15.888 1.00 93.44 349 GLN A C 1
ATOM 2829 O O . GLN A 1 349 ? -17.666 7.048 15.920 1.00 93.44 349 GLN A O 1
ATOM 2834 N N . VAL A 1 350 ? -15.628 7.402 15.037 1.00 94.94 350 VAL A N 1
ATOM 2835 C CA . VAL A 1 350 ? -15.647 6.229 14.143 1.00 94.94 350 VAL A CA 1
ATOM 2836 C C . VAL A 1 350 ? -15.611 4.928 14.936 1.00 94.94 350 VAL A C 1
ATOM 2838 O O . VAL A 1 350 ? -16.436 4.050 14.690 1.00 94.94 350 VAL A O 1
ATOM 2841 N N . VAL A 1 351 ? -14.740 4.815 15.937 1.00 94.50 351 VAL A N 1
ATOM 2842 C CA . VAL A 1 351 ? -14.674 3.642 16.819 1.00 94.50 351 VAL A CA 1
ATOM 2843 C C . VAL A 1 351 ? -16.009 3.439 17.536 1.00 94.50 351 VAL A C 1
ATOM 2845 O O . VAL A 1 351 ? -16.561 2.339 17.504 1.00 94.50 351 VAL A O 1
ATOM 2848 N N . ASN A 1 352 ? -16.593 4.494 18.114 1.00 92.25 352 ASN A N 1
ATOM 2849 C CA . ASN A 1 352 ? -17.916 4.405 18.737 1.00 92.25 352 ASN A CA 1
ATOM 2850 C C . ASN A 1 352 ? -18.996 3.959 17.734 1.00 92.25 352 ASN A C 1
ATOM 2852 O O . ASN A 1 352 ? -19.834 3.118 18.065 1.00 92.25 352 ASN A O 1
ATOM 2856 N N . PHE A 1 353 ? -18.965 4.477 16.501 1.00 91.56 353 PHE A N 1
ATOM 2857 C CA . PHE A 1 353 ? -19.891 4.078 15.440 1.00 91.56 353 PHE A CA 1
ATOM 2858 C C . PHE A 1 353 ? -19.746 2.596 15.081 1.00 91.56 353 PHE A C 1
ATOM 2860 O O . PHE A 1 353 ? -20.755 1.893 15.009 1.00 91.56 353 PHE A O 1
ATOM 2867 N N . ILE A 1 354 ? -18.515 2.095 14.941 1.00 92.50 354 ILE A N 1
ATOM 2868 C CA . ILE A 1 354 ? -18.242 0.679 14.669 1.00 92.50 354 ILE A CA 1
ATOM 2869 C C . ILE A 1 354 ? -18.718 -0.209 15.822 1.00 92.50 354 ILE A C 1
ATOM 2871 O O . ILE A 1 354 ? -19.253 -1.284 15.568 1.00 92.50 354 ILE A O 1
ATOM 2875 N N . LEU A 1 355 ? -18.594 0.217 17.080 1.00 89.81 355 LEU A N 1
ATOM 2876 C CA . LEU A 1 355 ? -19.006 -0.592 18.235 1.00 89.81 355 LEU A CA 1
ATOM 2877 C C . LEU A 1 355 ? -20.524 -0.594 18.475 1.00 89.81 355 LEU A C 1
ATOM 2879 O O . LEU A 1 355 ? -21.091 -1.628 18.834 1.00 89.81 355 LEU A O 1
ATOM 2883 N N . CYS A 1 356 ? -21.189 0.547 18.287 1.00 83.38 356 CYS A N 1
ATOM 2884 C CA . CYS A 1 356 ? -22.621 0.714 18.560 1.00 83.38 356 CYS A CA 1
ATOM 2885 C C . CYS A 1 356 ? -23.511 0.430 17.345 1.00 83.38 356 CYS A C 1
ATOM 2887 O O . CYS A 1 356 ? -24.686 0.086 17.498 1.00 83.38 356 CYS A O 1
ATOM 2889 N N . GLY A 1 357 ? -22.982 0.647 16.141 1.00 78.00 357 GLY A N 1
ATOM 2890 C CA . GLY A 1 357 ? -23.743 0.622 14.897 1.00 78.00 357 GLY A CA 1
ATOM 2891 C C . GLY A 1 357 ? -24.793 1.723 14.761 1.00 78.00 357 GLY A C 1
ATOM 2892 O O . GLY A 1 357 ? -25.759 1.570 14.017 1.00 78.00 357 GLY A O 1
ATOM 2893 N N . ARG A 1 358 ? -24.658 2.813 15.524 1.00 70.06 358 ARG A N 1
ATOM 2894 C CA . ARG A 1 358 ? -25.578 3.959 15.529 1.00 70.06 358 ARG A CA 1
ATOM 2895 C C . ARG A 1 358 ? -24.781 5.245 15.364 1.00 70.06 358 ARG A C 1
ATOM 2897 O O . ARG A 1 358 ? -23.760 5.409 16.025 1.00 70.06 358 ARG A O 1
ATOM 2904 N N . LYS A 1 359 ? -25.258 6.145 14.495 1.00 61.47 359 LYS A N 1
ATOM 2905 C CA . LYS A 1 359 ? -24.661 7.476 14.281 1.00 61.47 359 LYS A CA 1
ATOM 2906 C C . LYS A 1 359 ? -24.746 8.326 15.563 1.00 61.47 359 LYS A C 1
ATOM 2908 O O . LYS A 1 359 ? -25.562 8.043 16.443 1.00 61.47 359 LYS A O 1
ATOM 2913 N N . HIS A 1 360 ? -23.886 9.344 15.647 1.00 50.34 360 HIS A N 1
ATOM 2914 C CA . HIS A 1 360 ? -23.761 10.276 16.773 1.00 50.34 360 HIS A CA 1
ATOM 2915 C C . HIS A 1 360 ? -25.125 10.771 17.304 1.00 50.34 360 HIS A C 1
ATOM 2917 O O . HIS A 1 360 ? -26.040 11.025 16.523 1.00 50.34 360 HIS A O 1
ATOM 2923 N N . GLY A 1 361 ? -25.256 10.909 18.631 1.00 52.44 361 GLY A N 1
ATOM 2924 C CA . GLY A 1 361 ? -26.462 11.420 19.312 1.00 52.44 361 GLY A CA 1
ATOM 2925 C C . GLY A 1 361 ? -27.278 10.390 20.108 1.00 52.44 361 GLY A C 1
ATOM 2926 O O . GLY A 1 361 ? -28.037 10.781 20.984 1.00 52.44 361 GLY A O 1
ATOM 2927 N N . ASN A 1 362 ? -27.073 9.083 19.889 1.00 52.16 362 ASN A N 1
ATOM 2928 C CA . ASN A 1 362 ? -27.856 8.007 20.533 1.00 52.16 362 ASN A CA 1
ATOM 2929 C C . ASN A 1 362 ? -27.099 7.209 21.620 1.00 52.16 362 ASN A C 1
ATOM 2931 O O . ASN A 1 362 ? -27.513 6.102 21.971 1.00 52.16 362 ASN A O 1
ATOM 2935 N N . GLY A 1 363 ? -26.003 7.764 22.149 1.00 61.97 363 GLY A N 1
ATOM 2936 C CA . GLY A 1 363 ? -25.232 7.201 23.265 1.00 61.97 363 GLY A CA 1
ATOM 2937 C C . GLY A 1 363 ? -23.812 6.742 22.904 1.00 61.97 363 GLY A C 1
ATOM 2938 O O . GLY A 1 363 ? -23.516 6.362 21.772 1.00 61.97 363 GLY A O 1
ATOM 2939 N N . ILE A 1 364 ? -22.925 6.797 23.899 1.00 74.50 364 ILE A N 1
ATOM 2940 C CA . ILE A 1 364 ? -21.571 6.221 23.863 1.00 74.50 364 ILE A CA 1
ATOM 2941 C C . ILE A 1 364 ? -21.682 4.726 24.168 1.00 74.50 364 ILE A C 1
ATOM 2943 O O . ILE A 1 364 ? -22.504 4.345 25.006 1.00 74.50 364 ILE A O 1
ATOM 2947 N N . TYR A 1 365 ? -20.848 3.886 23.546 1.00 76.94 365 TYR A N 1
ATOM 2948 C CA . TYR A 1 365 ? -20.757 2.473 23.916 1.00 76.94 365 TYR A CA 1
ATOM 2949 C C . TYR A 1 365 ? -20.499 2.341 25.422 1.00 76.94 365 TYR A C 1
ATOM 2951 O O . TYR A 1 365 ? -19.419 2.654 25.921 1.00 76.94 365 TYR A O 1
ATOM 2959 N N . SER A 1 366 ? -21.515 1.892 26.156 1.00 74.81 366 SER A N 1
ATOM 2960 C CA . SER A 1 366 ? -21.516 1.884 27.620 1.00 74.81 366 SER A CA 1
ATOM 2961 C C . SER A 1 366 ? -21.562 0.485 28.223 1.00 74.81 366 SER A C 1
ATOM 2963 O O . SER A 1 366 ? -21.544 0.367 29.445 1.00 74.81 366 SER A O 1
ATOM 2965 N N . LYS A 1 367 ? -21.617 -0.570 27.393 1.00 75.94 367 LYS A N 1
ATOM 2966 C CA . LYS A 1 367 ? -21.704 -1.963 27.864 1.00 75.94 367 LYS A CA 1
ATOM 2967 C C . LYS A 1 367 ? -20.461 -2.410 28.639 1.00 75.94 367 LYS A C 1
ATOM 2969 O O . LYS A 1 367 ? -20.579 -3.271 29.491 1.00 75.94 367 LYS A O 1
ATOM 2974 N N . ASN A 1 368 ? -19.302 -1.816 28.355 1.00 80.56 368 ASN A N 1
ATOM 2975 C CA . ASN A 1 368 ? -18.055 -2.053 29.076 1.00 80.56 368 ASN A CA 1
ATOM 2976 C C . ASN A 1 368 ? -17.488 -0.702 29.543 1.00 80.56 368 ASN A C 1
ATOM 2978 O O . ASN A 1 368 ? -17.358 0.237 28.750 1.00 80.56 368 ASN A O 1
ATOM 2982 N N . GLN A 1 369 ? -17.167 -0.589 30.835 1.00 79.62 369 GLN A N 1
ATOM 2983 C CA . GLN A 1 369 ? -16.713 0.675 31.427 1.00 79.62 369 GLN A CA 1
ATOM 2984 C C . GLN A 1 369 ? -15.343 1.126 30.906 1.00 79.62 369 GLN A C 1
ATOM 2986 O O . GLN A 1 369 ? -15.125 2.328 30.754 1.00 79.62 369 GLN A O 1
ATOM 2991 N N . ASN A 1 370 ? -14.441 0.194 30.593 1.00 83.38 370 ASN A N 1
ATOM 2992 C CA . ASN A 1 370 ? -13.118 0.512 30.055 1.00 83.38 370 ASN A CA 1
ATOM 2993 C C . ASN A 1 370 ? -13.229 1.058 28.626 1.00 83.38 370 ASN A C 1
ATOM 2995 O O . ASN A 1 370 ? -12.585 2.055 28.306 1.00 83.38 370 ASN A O 1
ATOM 2999 N N . VAL A 1 371 ? -14.133 0.503 27.810 1.00 85.12 371 VAL A N 1
ATOM 3000 C CA . VAL A 1 371 ? -14.474 1.062 26.487 1.00 85.12 371 VAL A CA 1
ATOM 3001 C C . VAL A 1 371 ? -15.039 2.461 26.608 1.00 85.12 371 VAL A C 1
ATOM 3003 O O . VAL A 1 371 ? -14.621 3.361 25.883 1.00 85.12 371 VAL A O 1
ATOM 3006 N N . LYS A 1 372 ? -15.966 2.669 27.545 1.00 86.12 372 LYS A N 1
ATOM 3007 C CA . LYS A 1 372 ? -16.549 3.989 27.772 1.00 86.12 372 LYS A CA 1
ATOM 3008 C C . LYS A 1 372 ? -15.474 5.008 28.159 1.00 86.12 372 LYS A C 1
ATOM 3010 O O . LYS A 1 372 ? -15.460 6.094 27.593 1.00 86.12 372 LYS A O 1
ATOM 3015 N N . LYS A 1 373 ? -14.562 4.661 29.076 1.00 87.88 373 LYS A N 1
ATOM 3016 C CA . LYS A 1 373 ? -13.432 5.524 29.473 1.00 87.88 373 LYS A CA 1
ATOM 3017 C C . LYS A 1 373 ? -12.502 5.826 28.297 1.00 87.88 373 LYS A C 1
ATOM 3019 O O . LYS A 1 373 ? -12.144 6.981 28.103 1.00 87.88 373 LYS A O 1
ATOM 3024 N N . PHE A 1 374 ? -12.166 4.818 27.493 1.00 92.06 374 PHE A N 1
ATOM 3025 C CA . PHE A 1 374 ? -11.358 4.981 26.283 1.00 92.06 374 PHE A CA 1
ATOM 3026 C C . PHE A 1 374 ? -11.993 5.966 25.292 1.00 92.06 374 PHE A C 1
ATOM 3028 O O . PHE A 1 374 ? -11.339 6.908 24.847 1.00 92.06 374 PHE A O 1
ATOM 3035 N N . LEU A 1 375 ? -13.285 5.788 24.995 1.00 92.19 375 LEU A N 1
ATOM 3036 C CA . LEU A 1 375 ? -14.024 6.674 24.096 1.00 92.19 375 LEU A CA 1
ATOM 3037 C C . LEU A 1 375 ? -14.133 8.091 24.663 1.00 92.19 375 LEU A C 1
ATOM 3039 O O . LEU A 1 375 ? -13.934 9.046 23.923 1.00 92.19 375 LEU A O 1
ATOM 3043 N N . LEU A 1 376 ? -14.406 8.235 25.963 1.00 90.31 376 LEU A N 1
ATOM 3044 C CA . LEU A 1 376 ? -14.471 9.542 26.621 1.00 90.31 376 LEU A CA 1
ATOM 3045 C C . LEU A 1 376 ? -13.128 10.275 26.587 1.00 90.31 376 LEU A C 1
ATOM 3047 O O . LEU A 1 376 ? -13.136 11.477 26.359 1.00 90.31 376 LEU A O 1
ATOM 3051 N N . LYS A 1 377 ? -11.996 9.571 26.738 1.00 92.62 377 LYS A N 1
ATOM 3052 C CA . LYS A 1 377 ? -10.665 10.177 26.588 1.00 92.62 377 LYS A CA 1
ATOM 3053 C C . LYS A 1 377 ? -10.454 10.708 25.167 1.00 92.62 377 LYS A C 1
ATOM 3055 O O . LYS A 1 377 ? -10.028 11.839 24.996 1.00 92.62 377 LYS A O 1
ATOM 3060 N N . GLY A 1 378 ? -10.791 9.928 24.137 1.00 92.50 378 GLY A N 1
ATOM 3061 C CA . GLY A 1 378 ? -10.680 10.385 22.743 1.00 92.50 378 GLY A CA 1
ATOM 3062 C C . GLY A 1 378 ? -11.645 11.525 22.384 1.00 92.50 378 GLY A C 1
ATOM 3063 O O . GLY A 1 378 ? -11.317 12.367 21.556 1.00 92.50 378 GLY A O 1
ATOM 3064 N N . LEU A 1 379 ? -12.817 11.567 23.026 1.00 93.12 379 LEU A N 1
ATOM 3065 C CA . LEU A 1 379 ? -13.866 12.574 22.824 1.00 93.12 379 LEU A CA 1
ATOM 3066 C C . LEU A 1 379 ? -13.797 13.747 23.819 1.00 93.12 379 LEU A C 1
ATOM 3068 O O . LEU A 1 379 ? -14.758 14.516 23.899 1.00 93.12 379 LEU A O 1
ATOM 3072 N N . ALA A 1 380 ? -12.717 13.869 24.599 1.00 91.25 380 ALA A N 1
ATOM 3073 C CA . ALA A 1 380 ? -12.600 14.892 25.632 1.00 91.25 380 ALA A CA 1
ATOM 3074 C C . ALA A 1 380 ? -12.738 16.303 25.035 1.00 91.25 380 ALA A C 1
ATOM 3076 O O . ALA A 1 380 ? -12.274 16.576 23.924 1.00 91.25 380 ALA A O 1
ATOM 3077 N N . ALA A 1 381 ? -13.418 17.195 25.761 1.00 88.00 381 ALA A N 1
ATOM 3078 C CA . ALA A 1 381 ? -13.605 18.576 25.322 1.00 88.00 381 ALA A CA 1
ATOM 3079 C C . ALA A 1 381 ? -12.292 19.367 25.387 1.00 88.00 381 ALA A C 1
ATOM 3081 O O . ALA A 1 381 ? -12.047 20.194 24.515 1.00 88.00 381 ALA A O 1
ATOM 3082 N N . ASP A 1 382 ? -11.466 19.084 26.397 1.00 87.62 382 ASP A N 1
ATOM 3083 C CA . ASP A 1 382 ? -10.087 19.550 26.468 1.00 87.62 382 ASP A CA 1
ATOM 3084 C C . ASP A 1 382 ? -9.210 18.674 25.563 1.00 87.62 382 ASP A C 1
ATOM 3086 O O . ASP A 1 382 ? -9.212 17.443 25.666 1.00 87.62 382 ASP A O 1
ATOM 3090 N N . ILE A 1 383 ? -8.489 19.311 24.642 1.00 90.62 383 ILE A N 1
ATOM 3091 C CA . ILE A 1 383 ? -7.630 18.632 23.677 1.00 90.62 383 ILE A CA 1
ATOM 3092 C C . ILE A 1 383 ? -6.426 17.968 24.356 1.00 90.62 383 ILE A C 1
ATOM 3094 O O . ILE A 1 383 ? -5.991 16.909 23.901 1.00 90.62 383 ILE A O 1
ATOM 3098 N N . ASP A 1 384 ? -5.935 18.520 25.469 1.00 91.00 384 ASP A N 1
ATOM 3099 C CA . ASP A 1 384 ? -4.775 17.996 26.200 1.00 91.00 384 ASP A CA 1
ATOM 3100 C C . ASP A 1 384 ? -5.115 16.759 27.048 1.00 91.00 384 ASP A C 1
ATOM 3102 O O . ASP A 1 384 ? -4.228 15.984 27.412 1.00 91.00 384 ASP A O 1
ATOM 3106 N N . GLU A 1 385 ? -6.401 16.506 27.302 1.00 91.31 385 GLU A N 1
ATOM 3107 C CA . GLU A 1 385 ? -6.867 15.272 27.945 1.00 91.31 385 GLU A CA 1
ATOM 3108 C C . GLU A 1 385 ? -6.930 14.078 26.976 1.00 91.31 385 GLU A C 1
ATOM 3110 O O . GLU A 1 385 ? -7.058 12.922 27.406 1.00 91.31 385 GLU A O 1
ATOM 3115 N N . ARG A 1 386 ? -6.841 14.326 25.663 1.00 94.56 386 ARG A N 1
ATOM 3116 C CA . ARG A 1 386 ? -6.930 13.282 24.634 1.00 94.56 386 ARG A CA 1
ATOM 3117 C C . ARG A 1 386 ? -5.636 12.478 24.530 1.00 94.56 386 ARG A C 1
ATOM 3119 O O . ARG A 1 386 ? -4.622 12.760 25.160 1.00 94.56 386 ARG A O 1
ATOM 3126 N N . PHE A 1 387 ? -5.676 11.411 23.734 1.00 91.50 387 PHE A N 1
ATOM 3127 C CA . PHE A 1 387 ? -4.449 10.726 23.325 1.00 91.50 387 PHE A CA 1
ATOM 3128 C C . PHE A 1 387 ? -3.563 11.699 22.536 1.00 91.50 387 PHE A C 1
ATOM 3130 O O . PHE A 1 387 ? -4.077 12.520 21.780 1.00 91.50 387 PHE A O 1
ATOM 3137 N N . VAL A 1 388 ? -2.246 11.606 22.690 1.00 89.75 388 VAL A N 1
ATOM 3138 C CA . VAL A 1 388 ? -1.286 12.493 22.014 1.00 89.75 388 VAL A CA 1
ATOM 3139 C C . VAL A 1 388 ? -1.055 12.054 20.564 1.00 89.75 388 VAL A C 1
ATOM 3141 O O . VAL A 1 388 ? -0.753 12.871 19.699 1.00 89.75 388 VAL A O 1
ATOM 3144 N N . SER A 1 389 ? -1.219 10.759 20.278 1.00 89.44 389 SER A N 1
ATOM 3145 C CA . SER A 1 389 ? -1.027 10.170 18.948 1.00 89.44 389 SER A CA 1
ATOM 3146 C C . SER A 1 389 ? -2.003 9.025 18.678 1.00 89.44 389 SER A C 1
ATOM 3148 O O . SER A 1 389 ? -2.556 8.425 19.608 1.00 89.44 389 SER A O 1
ATOM 3150 N N . VAL A 1 390 ? -2.184 8.670 17.403 1.00 87.88 390 VAL A N 1
ATOM 3151 C CA . VAL A 1 390 ? -2.988 7.497 17.023 1.00 87.88 390 VAL A CA 1
ATOM 3152 C C . VAL A 1 390 ? -2.323 6.203 17.495 1.00 87.88 390 VAL A C 1
ATOM 3154 O O . VAL A 1 390 ? -3.025 5.278 17.887 1.00 87.88 390 VAL A O 1
ATOM 3157 N N . GLN A 1 391 ? -0.990 6.147 17.564 1.00 83.94 391 GLN A N 1
ATOM 3158 C CA . GLN A 1 391 ? -0.249 5.021 18.139 1.00 83.94 391 GLN A CA 1
ATOM 3159 C C . GLN A 1 391 ? -0.590 4.827 19.627 1.00 83.94 391 GLN A C 1
ATOM 3161 O O . GLN A 1 391 ? -0.836 3.703 20.060 1.00 83.94 391 GLN A O 1
ATOM 3166 N N . GLU A 1 392 ? -0.647 5.905 20.420 1.00 87.56 392 GLU A N 1
ATOM 3167 C CA . GLU A 1 392 ? -1.080 5.831 21.827 1.00 87.56 392 GLU A CA 1
ATOM 3168 C C . GLU A 1 392 ? -2.534 5.358 21.934 1.00 87.56 392 GLU A C 1
ATOM 3170 O O . GLU A 1 392 ? -2.839 4.460 22.721 1.00 87.56 392 GLU A O 1
ATOM 3175 N N . MET A 1 393 ? -3.421 5.919 21.108 1.00 90.94 393 MET A N 1
ATOM 3176 C CA . MET A 1 393 ? -4.826 5.517 21.054 1.00 90.94 393 MET A CA 1
ATOM 3177 C C . MET A 1 393 ? -4.979 4.033 20.677 1.00 90.94 393 MET A C 1
ATOM 3179 O O . MET A 1 393 ? -5.762 3.322 21.302 1.00 90.94 393 MET A O 1
ATOM 3183 N N . ALA A 1 394 ? -4.210 3.532 19.709 1.00 81.69 394 ALA A N 1
ATOM 3184 C CA . ALA A 1 394 ? -4.238 2.134 19.290 1.00 81.69 394 ALA A CA 1
ATOM 3185 C C . ALA A 1 394 ? -3.773 1.194 20.413 1.00 81.69 394 ALA A C 1
ATOM 3187 O O . ALA A 1 394 ? -4.466 0.220 20.713 1.00 81.69 394 ALA A O 1
ATOM 3188 N N . ARG A 1 395 ? -2.666 1.517 21.100 1.00 78.69 395 ARG A N 1
ATOM 3189 C CA . ARG A 1 395 ? -2.197 0.751 22.273 1.00 78.69 395 ARG A CA 1
ATOM 3190 C C . ARG A 1 395 ? -3.247 0.724 23.377 1.00 78.69 395 ARG A C 1
ATOM 3192 O O . ARG A 1 395 ? -3.579 -0.341 23.889 1.00 78.69 395 ARG A O 1
ATOM 3199 N N . ALA A 1 396 ? -3.826 1.880 23.704 1.00 77.06 396 ALA A N 1
ATOM 3200 C CA . ALA A 1 396 ? -4.897 1.974 24.691 1.00 77.06 396 ALA A CA 1
ATOM 3201 C C . ALA A 1 396 ? -6.114 1.118 24.305 1.00 77.06 396 ALA A C 1
ATOM 3203 O O . ALA A 1 396 ? -6.719 0.480 25.168 1.00 77.06 396 ALA A O 1
ATOM 3204 N N . PHE A 1 397 ? -6.448 1.050 23.014 1.00 82.06 397 PHE A N 1
ATOM 3205 C CA . PHE A 1 397 ? -7.528 0.202 22.529 1.00 82.06 397 PHE A CA 1
ATOM 3206 C C . PHE A 1 397 ? -7.234 -1.295 22.694 1.00 82.06 397 PHE A C 1
ATOM 3208 O O . PHE A 1 397 ? -8.157 -2.031 23.035 1.00 82.06 397 PHE A O 1
ATOM 3215 N N . GLN A 1 398 ? -5.987 -1.757 22.527 1.00 73.62 398 GLN A N 1
ATOM 3216 C CA . GLN A 1 398 ? -5.639 -3.177 22.719 1.00 73.62 398 GLN A CA 1
ATOM 3217 C C . GLN A 1 398 ? -5.948 -3.665 24.143 1.00 73.62 398 GLN A C 1
ATOM 3219 O O . GLN A 1 398 ? -6.560 -4.719 24.314 1.00 73.62 398 GLN A O 1
ATOM 3224 N N . TYR A 1 399 ? -5.644 -2.866 25.171 1.00 72.88 399 TYR A N 1
ATOM 3225 C CA . TYR A 1 399 ? -5.985 -3.215 26.560 1.00 72.88 399 TYR A CA 1
ATOM 3226 C C . TYR A 1 399 ? -7.493 -3.362 26.779 1.00 72.88 399 TYR A C 1
ATOM 3228 O O . TYR A 1 399 ? -7.955 -4.211 27.541 1.00 72.88 399 TYR A O 1
ATOM 3236 N N . VAL A 1 400 ? -8.282 -2.537 26.095 1.00 75.81 400 VAL A N 1
ATOM 3237 C CA . VAL A 1 400 ? -9.739 -2.549 26.214 1.00 75.81 400 VAL A CA 1
ATOM 3238 C C . VAL A 1 400 ? -10.366 -3.666 25.376 1.00 75.81 400 VAL A C 1
ATOM 3240 O O . VAL A 1 400 ? -11.340 -4.281 25.813 1.00 75.81 400 VAL A O 1
ATOM 3243 N N . LYS A 1 401 ? -9.799 -3.965 24.202 1.00 74.25 401 LYS A N 1
ATOM 3244 C CA . LYS A 1 401 ? -10.199 -5.060 23.309 1.00 74.25 401 LYS A CA 1
ATOM 3245 C C . LYS A 1 401 ? -10.239 -6.392 24.058 1.00 74.25 401 LYS A C 1
ATOM 3247 O O . LYS A 1 401 ? -11.234 -7.105 23.948 1.00 74.25 401 LYS A O 1
ATOM 3252 N N . ASN A 1 402 ? -9.219 -6.674 24.868 1.00 63.44 402 ASN A N 1
ATOM 3253 C CA . ASN A 1 402 ? -9.160 -7.890 25.682 1.00 63.44 402 ASN A CA 1
ATOM 3254 C C . ASN A 1 402 ? -10.329 -7.953 26.678 1.00 63.44 402 ASN A C 1
ATOM 3256 O O . ASN A 1 402 ? -10.992 -8.977 26.785 1.00 63.44 402 ASN A O 1
ATOM 3260 N N . GLY A 1 403 ? -10.678 -6.833 27.319 1.00 63.88 403 GLY A N 1
ATOM 3261 C CA . GLY A 1 403 ? -11.845 -6.761 28.207 1.00 63.88 403 GLY A CA 1
ATOM 3262 C C . GLY A 1 403 ? -13.193 -6.963 27.498 1.00 63.88 403 GLY A C 1
ATOM 3263 O O . GLY A 1 403 ? -14.097 -7.565 28.068 1.00 63.88 403 GLY A O 1
ATOM 3264 N N . ILE A 1 404 ? -13.342 -6.506 26.247 1.00 67.12 404 ILE A N 1
ATOM 3265 C CA . ILE A 1 404 ? -14.576 -6.708 25.462 1.00 67.12 404 ILE A CA 1
ATOM 3266 C C . ILE A 1 404 ? -14.803 -8.190 25.148 1.00 67.12 404 ILE A C 1
ATOM 3268 O O . ILE A 1 404 ? -15.950 -8.641 25.157 1.00 67.12 404 ILE A O 1
ATOM 3272 N N . LEU A 1 405 ? -13.731 -8.916 24.827 1.00 61.19 405 LEU A N 1
ATOM 3273 C CA . LEU A 1 405 ? -13.799 -10.341 24.503 1.00 61.19 405 LEU A CA 1
ATOM 3274 C C . LEU A 1 405 ? -14.151 -11.179 25.742 1.00 61.19 405 LEU A C 1
ATOM 3276 O O . LEU A 1 405 ? -14.930 -12.117 25.628 1.00 61.19 405 LEU A O 1
ATOM 3280 N N . MET A 1 406 ? -13.667 -10.782 26.924 1.00 54.22 406 MET A N 1
ATOM 3281 C CA . MET A 1 406 ? -13.941 -11.476 28.190 1.00 54.22 406 MET A CA 1
ATOM 3282 C C . MET A 1 406 ? -15.367 -11.236 28.729 1.00 54.22 406 MET A C 1
ATOM 3284 O O . MET A 1 406 ? -15.986 -12.155 29.255 1.00 54.22 406 MET A O 1
ATOM 3288 N N . ASP A 1 407 ? -15.929 -10.029 28.573 1.00 50.94 407 ASP A N 1
ATOM 3289 C CA . ASP A 1 407 ? -17.249 -9.648 29.124 1.00 50.94 407 ASP A CA 1
ATOM 3290 C C . ASP A 1 407 ? -18.455 -10.344 28.463 1.00 50.94 407 ASP A C 1
ATOM 3292 O O . ASP A 1 407 ? -19.568 -10.283 28.992 1.00 50.94 407 ASP A O 1
ATOM 3296 N N . ARG A 1 408 ? -18.296 -10.923 27.266 1.00 47.34 408 ARG A N 1
ATOM 3297 C CA . ARG A 1 408 ? -19.441 -11.365 26.450 1.00 47.34 408 ARG A CA 1
ATOM 3298 C C . ARG A 1 408 ? -19.812 -12.831 26.545 1.00 47.34 408 ARG A C 1
ATOM 3300 O O . ARG A 1 408 ? -20.858 -13.154 25.992 1.00 47.34 408 ARG A O 1
ATOM 3307 N N . GLY A 1 409 ? -19.040 -13.674 27.232 1.00 39.16 409 GLY A N 1
ATOM 3308 C CA . GLY A 1 409 ? -19.366 -15.101 27.344 1.00 39.16 409 GLY A CA 1
ATOM 3309 C C . GLY A 1 409 ? -19.771 -15.718 25.999 1.00 39.16 409 GLY A C 1
ATOM 3310 O O . GLY A 1 409 ? -20.727 -16.482 25.948 1.00 39.16 409 GLY A O 1
ATOM 3311 N N . GLU A 1 410 ? -19.124 -15.306 24.900 1.00 37.38 410 GLU A N 1
ATOM 3312 C CA . GLU A 1 410 ? -19.224 -16.043 23.641 1.00 37.38 410 GLU A CA 1
ATOM 3313 C C . GLU A 1 410 ? -18.477 -17.347 23.909 1.00 37.38 410 GLU A C 1
ATOM 3315 O O . GLU A 1 410 ? -17.264 -17.304 24.097 1.00 37.38 410 GLU A O 1
ATOM 3320 N N . ASP A 1 411 ? -19.241 -18.433 24.059 1.00 29.30 411 ASP A N 1
ATOM 3321 C CA . ASP A 1 411 ? -18.825 -19.779 24.453 1.00 29.30 411 ASP A CA 1
ATOM 3322 C C . ASP A 1 411 ? -17.355 -20.081 24.134 1.00 29.30 411 ASP A C 1
ATOM 3324 O O . ASP A 1 411 ? -16.988 -20.541 23.054 1.00 29.30 411 ASP A O 1
ATOM 3328 N N . SER A 1 412 ? -16.505 -19.863 25.135 1.00 32.06 412 SER A N 1
ATOM 3329 C CA . SER A 1 412 ? -15.394 -20.760 25.377 1.00 32.06 412 SER A CA 1
ATOM 3330 C C . SER A 1 412 ? -16.024 -22.073 25.842 1.00 32.06 412 SER A C 1
ATOM 3332 O O . SER A 1 412 ? -16.355 -22.228 27.024 1.00 32.06 412 SER A O 1
ATOM 3334 N N . GLU A 1 413 ? -16.251 -23.007 24.921 1.00 28.08 413 GLU A N 1
ATOM 3335 C CA . GLU A 1 413 ? -16.284 -24.415 25.300 1.00 28.08 413 GLU A CA 1
ATOM 3336 C C . GLU A 1 413 ? -14.912 -24.744 25.891 1.00 28.08 413 GLU A C 1
ATOM 3338 O O . GLU A 1 413 ? -13.971 -25.012 25.165 1.00 28.08 413 GLU A O 1
ATOM 3343 N N . GLU A 1 414 ? -14.793 -24.563 27.207 1.00 28.77 414 GLU A N 1
ATOM 3344 C CA . GLU A 1 414 ? -14.031 -25.377 28.157 1.00 28.77 414 GLU A CA 1
ATOM 3345 C C . GLU A 1 414 ? -14.026 -24.654 29.513 1.00 28.77 414 GLU A C 1
ATOM 3347 O O . GLU A 1 414 ? -13.326 -23.673 29.759 1.00 28.77 414 GLU A O 1
ATOM 3352 N N . ARG A 1 415 ? -14.898 -25.118 30.415 1.00 22.45 415 ARG A N 1
ATOM 3353 C CA . ARG A 1 415 ? -15.000 -24.616 31.791 1.00 22.45 415 ARG A CA 1
ATOM 3354 C C . ARG A 1 415 ? -13.726 -24.946 32.582 1.00 22.45 415 ARG A C 1
ATOM 3356 O O . ARG A 1 415 ? -13.388 -26.125 32.663 1.00 22.45 415 ARG A O 1
ATOM 3363 N N . PRO A 1 416 ? -13.147 -24.002 33.345 1.00 25.83 416 PRO A N 1
ATOM 3364 C CA . PRO A 1 416 ? -12.322 -24.328 34.496 1.00 25.83 416 PRO A CA 1
ATOM 3365 C C . PRO A 1 416 ? -13.208 -24.428 35.745 1.00 25.83 416 PRO A C 1
ATOM 3367 O O . PRO A 1 416 ? -13.862 -23.470 36.165 1.00 25.83 416 PRO A O 1
ATOM 3370 N N . THR A 1 417 ? -13.241 -25.604 36.365 1.00 24.69 417 THR A N 1
ATOM 3371 C CA . THR A 1 417 ? -13.834 -25.798 37.690 1.00 24.69 417 THR A CA 1
ATOM 3372 C C . THR A 1 417 ? -12.956 -25.195 38.788 1.00 24.69 417 THR A C 1
ATOM 3374 O O . THR A 1 417 ? -11.827 -25.617 39.001 1.00 24.69 417 THR A O 1
ATOM 3377 N N . THR A 1 418 ? -13.572 -24.261 39.520 1.00 25.36 418 THR A N 1
ATOM 3378 C CA . THR A 1 418 ? -13.434 -23.967 40.959 1.00 25.36 418 THR A CA 1
ATOM 3379 C C . THR A 1 418 ? -12.068 -23.582 41.540 1.00 25.36 418 THR A C 1
ATOM 3381 O O . THR A 1 418 ? -11.229 -24.431 41.815 1.00 25.36 418 THR A O 1
ATOM 3384 N N . GLY A 1 419 ? -11.999 -22.317 41.978 1.00 24.77 419 GLY A N 1
ATOM 3385 C CA . GLY A 1 419 ? -11.526 -21.971 43.323 1.00 24.77 419 GLY A CA 1
ATOM 3386 C C . GLY A 1 419 ? -10.225 -21.173 43.400 1.00 24.77 419 GLY A C 1
ATOM 3387 O O . GLY A 1 419 ? -9.152 -21.757 43.455 1.00 24.77 419 GLY A O 1
ATOM 3388 N N . THR A 1 420 ? -10.324 -19.843 43.509 1.00 22.72 420 THR A N 1
ATOM 3389 C CA . THR A 1 420 ? -9.874 -19.026 44.666 1.00 22.72 420 THR A CA 1
ATOM 3390 C C . THR A 1 420 ? -9.817 -17.550 44.254 1.00 22.72 420 THR A C 1
ATOM 3392 O O . THR A 1 420 ? -9.140 -17.165 43.306 1.00 22.72 420 THR A O 1
ATOM 3395 N N . THR A 1 421 ? -10.563 -16.721 44.977 1.00 24.27 421 THR A N 1
ATOM 3396 C CA . THR A 1 421 ? -10.634 -15.261 44.863 1.00 24.27 421 THR A CA 1
ATOM 3397 C C . THR A 1 421 ? -9.295 -14.618 45.242 1.00 24.27 421 THR A C 1
ATOM 3399 O O . THR A 1 421 ? -8.796 -14.893 46.330 1.00 24.27 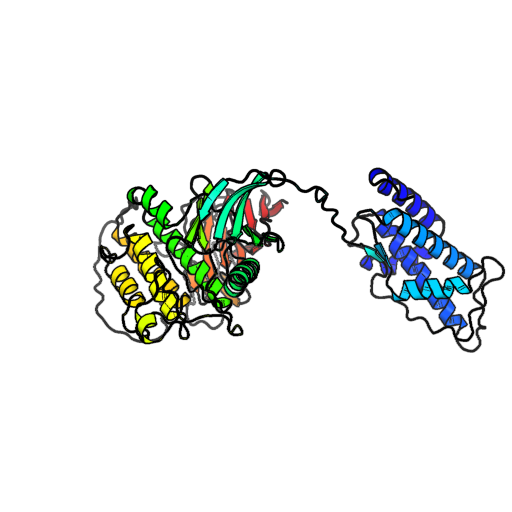421 THR A O 1
ATOM 3402 N N . VAL A 1 422 ? -8.754 -13.701 44.431 1.00 21.56 422 VAL A N 1
ATOM 3403 C CA . VAL A 1 422 ? -7.756 -12.724 44.906 1.00 21.56 422 VAL A CA 1
ATOM 3404 C C . VAL A 1 422 ? -8.147 -11.322 44.447 1.00 21.56 422 VAL A C 1
ATOM 3406 O O . VAL A 1 422 ? -8.220 -11.003 43.265 1.00 21.56 422 VAL A O 1
ATOM 3409 N N . THR A 1 423 ? -8.443 -10.506 45.447 1.00 22.14 423 THR A N 1
ATOM 3410 C CA . THR A 1 423 ? -8.707 -9.070 45.430 1.00 22.14 423 THR A CA 1
ATOM 3411 C C . THR A 1 423 ? -7.493 -8.296 44.916 1.00 22.14 423 THR A C 1
ATOM 3413 O O . THR A 1 423 ? -6.382 -8.541 45.376 1.00 22.14 423 THR A O 1
ATOM 3416 N N . VAL A 1 424 ? -7.697 -7.283 44.068 1.00 22.44 424 VAL A N 1
ATOM 3417 C CA . VAL A 1 424 ? -6.681 -6.244 43.835 1.00 22.44 424 VAL A CA 1
ATOM 3418 C C . VAL A 1 424 ? -7.300 -4.878 44.112 1.00 22.44 424 VAL A C 1
ATOM 3420 O O . VAL A 1 424 ? -8.223 -4.438 43.432 1.00 22.44 424 VAL A O 1
ATOM 3423 N N . SER A 1 425 ? -6.784 -4.239 45.158 1.00 20.94 425 SER A N 1
ATOM 3424 C CA . SER A 1 425 ? -6.965 -2.826 45.503 1.00 20.94 425 SER A CA 1
ATOM 3425 C C . SER A 1 425 ? -5.579 -2.139 45.425 1.00 20.94 425 SER A C 1
ATOM 3427 O O . SER A 1 425 ? -4.596 -2.823 45.140 1.00 20.94 425 SER A O 1
ATOM 3429 N N . PRO A 1 426 ? -5.459 -0.807 45.556 1.00 32.31 426 PRO A N 1
ATOM 3430 C CA . PRO A 1 426 ? -4.891 0.062 44.533 1.00 32.31 426 PRO A CA 1
ATOM 3431 C C . PRO A 1 426 ? -3.458 0.520 44.856 1.00 32.31 426 PRO A C 1
ATOM 3433 O O . PRO A 1 426 ? -3.007 0.450 45.992 1.00 32.31 426 PRO A O 1
ATOM 3436 N N . PHE A 1 427 ? -2.822 1.124 43.847 1.00 19.75 427 PHE A N 1
ATOM 3437 C CA . PHE A 1 427 ? -1.535 1.835 43.883 1.00 19.75 427 PHE A CA 1
ATOM 3438 C C . PHE A 1 427 ? -0.261 0.975 43.907 1.00 19.75 427 PHE A C 1
ATOM 3440 O O . PHE A 1 427 ? 0.190 0.525 44.950 1.00 19.75 427 PHE A O 1
ATOM 3447 N N . LEU A 1 428 ? 0.413 0.930 42.753 1.00 21.20 428 LEU A N 1
ATOM 3448 C CA . LEU A 1 428 ? 1.855 1.171 42.665 1.00 21.20 428 LEU A CA 1
ATOM 3449 C C . LEU A 1 428 ? 2.175 1.810 41.306 1.00 21.20 428 LEU A C 1
ATOM 3451 O O . LEU A 1 428 ? 2.147 1.178 40.254 1.00 21.20 428 LEU A O 1
ATOM 3455 N N . LYS A 1 429 ? 2.456 3.116 41.351 1.00 29.64 429 LYS A N 1
ATOM 3456 C CA . LYS A 1 429 ? 3.327 3.783 40.386 1.00 29.64 429 LYS A CA 1
ATOM 3457 C C . LYS A 1 429 ? 4.733 3.213 40.600 1.00 29.64 429 LYS A C 1
ATOM 3459 O O . LYS A 1 429 ? 5.401 3.627 41.539 1.00 29.64 429 LYS A O 1
ATOM 3464 N N . SER A 1 430 ? 5.202 2.336 39.727 1.00 23.11 430 SER A N 1
ATOM 3465 C CA . SER A 1 430 ? 6.632 2.187 39.449 1.00 23.11 430 SER A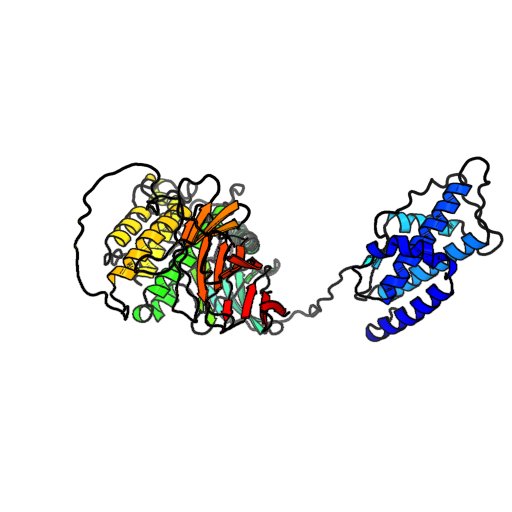 CA 1
ATOM 3466 C C . SER A 1 430 ? 6.804 1.554 38.075 1.00 23.11 430 SER A C 1
ATOM 3468 O O . SER A 1 430 ? 6.075 0.642 37.700 1.00 23.11 430 SER A O 1
ATOM 3470 N N . LYS A 1 431 ? 7.746 2.108 37.312 1.00 30.38 431 LYS A N 1
ATOM 3471 C CA . LYS A 1 431 ? 8.306 1.535 36.087 1.00 30.38 431 LYS A CA 1
ATOM 3472 C C . LYS A 1 431 ? 8.535 0.023 36.236 1.00 30.38 431 LYS A C 1
ATOM 3474 O O . LYS A 1 431 ? 8.949 -0.382 37.311 1.00 30.38 431 LYS A O 1
ATOM 3479 N N . GLY A 1 432 ? 8.325 -0.727 35.149 1.00 41.06 432 GLY A N 1
ATOM 3480 C CA . GLY A 1 432 ? 8.915 -2.048 34.893 1.00 41.06 432 GLY A CA 1
ATOM 3481 C C . GLY A 1 432 ? 8.716 -3.114 35.973 1.00 41.06 432 GLY A C 1
ATOM 3482 O O . GLY A 1 432 ? 9.410 -3.119 36.977 1.00 41.06 432 GLY A O 1
ATOM 3483 N N . ALA A 1 433 ? 7.825 -4.073 35.726 1.00 26.38 433 ALA A N 1
ATOM 3484 C CA . ALA A 1 433 ? 7.927 -5.394 36.343 1.00 26.38 433 ALA A CA 1
ATOM 3485 C C . ALA A 1 433 ? 7.168 -6.416 35.488 1.00 26.38 433 ALA A C 1
ATOM 3487 O O . ALA A 1 433 ? 5.967 -6.625 35.659 1.00 26.38 433 ALA A O 1
ATOM 3488 N N . ILE A 1 434 ? 7.877 -7.058 34.558 1.00 35.09 434 ILE A N 1
ATOM 3489 C CA . ILE A 1 434 ? 7.579 -8.456 34.247 1.00 35.09 434 ILE A CA 1
ATOM 3490 C C . ILE A 1 434 ? 8.028 -9.250 35.474 1.00 35.09 434 ILE A C 1
ATOM 3492 O O . ILE A 1 434 ? 9.152 -9.086 35.941 1.00 35.09 434 ILE A O 1
ATOM 3496 N N . VAL A 1 435 ? 7.141 -10.080 36.014 1.00 33.19 435 VAL A N 1
ATOM 3497 C CA . VAL A 1 435 ? 7.468 -10.975 37.127 1.00 33.19 435 VAL A CA 1
ATOM 3498 C C . VAL A 1 435 ? 8.152 -12.233 36.579 1.00 33.19 435 VAL A C 1
ATOM 3500 O O . VAL A 1 435 ? 7.643 -12.873 35.660 1.00 33.19 435 VAL A O 1
ATOM 3503 N N . GLU A 1 436 ? 9.307 -12.555 37.160 1.00 36.62 436 GLU A N 1
ATOM 3504 C CA . GLU A 1 436 ? 10.213 -13.664 36.834 1.00 36.62 436 GLU A CA 1
ATOM 3505 C C . GLU A 1 436 ? 9.587 -15.075 36.876 1.00 36.62 436 GLU A C 1
ATOM 3507 O O . GLU A 1 436 ? 8.688 -15.373 37.666 1.00 36.62 436 GLU A O 1
ATOM 3512 N N . TRP A 1 437 ? 10.181 -15.999 36.105 1.00 40.31 437 TRP A N 1
ATOM 3513 C CA . TRP A 1 437 ? 10.182 -17.438 36.401 1.00 40.31 437 TRP A CA 1
ATOM 3514 C C . TRP A 1 437 ? 11.275 -17.736 37.438 1.00 40.31 437 TRP A C 1
ATOM 3516 O O . TRP A 1 437 ? 12.447 -17.488 37.168 1.00 40.31 437 TRP A O 1
ATOM 3526 N N . ASN A 1 438 ? 10.927 -18.288 38.605 1.00 43.62 438 ASN A N 1
ATOM 3527 C CA . ASN A 1 438 ? 11.917 -18.666 39.617 1.00 43.62 438 ASN A CA 1
ATOM 3528 C C . ASN A 1 438 ? 11.513 -19.947 40.363 1.00 43.62 438 ASN A C 1
ATOM 3530 O O . ASN A 1 438 ? 10.475 -20.004 41.018 1.00 43.62 438 ASN A O 1
ATOM 3534 N N . ALA A 1 439 ? 12.394 -20.941 40.324 1.00 33.66 439 ALA A N 1
ATOM 3535 C CA . ALA A 1 439 ? 12.857 -21.589 41.547 1.00 33.66 439 ALA A CA 1
ATOM 3536 C C . ALA A 1 439 ? 14.361 -21.834 41.354 1.00 33.66 439 ALA A C 1
ATOM 3538 O O . ALA A 1 439 ? 14.738 -22.853 40.797 1.00 33.66 439 ALA A O 1
ATOM 3539 N N . SER A 1 440 ? 15.214 -20.866 41.702 1.00 43.78 440 SER A N 1
ATOM 3540 C CA . SER A 1 440 ? 16.668 -20.859 41.474 1.00 43.78 440 SER A CA 1
ATOM 3541 C C . SER A 1 440 ? 17.079 -21.136 40.016 1.00 43.78 440 SER A C 1
ATOM 3543 O O . SER A 1 440 ? 17.177 -22.278 39.581 1.00 43.78 440 SER A O 1
ATOM 3545 N N . MET A 1 441 ? 17.378 -20.074 39.261 1.00 47.53 441 MET A N 1
ATOM 3546 C CA . MET A 1 441 ? 17.964 -20.097 37.910 1.00 47.53 441 MET A CA 1
ATOM 3547 C C . MET A 1 441 ? 19.396 -20.698 37.864 1.00 47.53 441 MET A C 1
ATOM 3549 O O . MET A 1 441 ? 20.339 -20.071 37.391 1.00 47.53 441 MET A O 1
ATOM 3553 N N . GLN A 1 442 ? 19.570 -21.922 38.367 1.00 44.00 442 GLN A N 1
ATOM 3554 C CA . GLN A 1 442 ? 20.707 -22.815 38.106 1.00 44.00 442 GLN A CA 1
ATOM 3555 C C . GLN A 1 442 ? 20.268 -24.211 37.624 1.00 44.00 442 GLN A C 1
ATOM 3557 O O . GLN A 1 442 ? 21.118 -25.017 37.244 1.00 44.00 442 GLN A O 1
ATOM 3562 N N . ASP A 1 443 ? 18.963 -24.487 37.526 1.00 45.75 443 ASP A N 1
ATOM 3563 C CA . ASP A 1 443 ? 18.463 -25.715 36.901 1.00 45.75 443 ASP A CA 1
ATOM 3564 C C . ASP A 1 443 ? 18.411 -25.576 35.368 1.00 45.75 443 ASP A C 1
ATOM 3566 O O . ASP A 1 443 ? 17.405 -25.227 34.759 1.00 45.75 443 ASP A O 1
ATOM 3570 N N . LYS A 1 444 ? 19.580 -25.830 34.779 1.00 53.72 444 LYS A N 1
ATOM 3571 C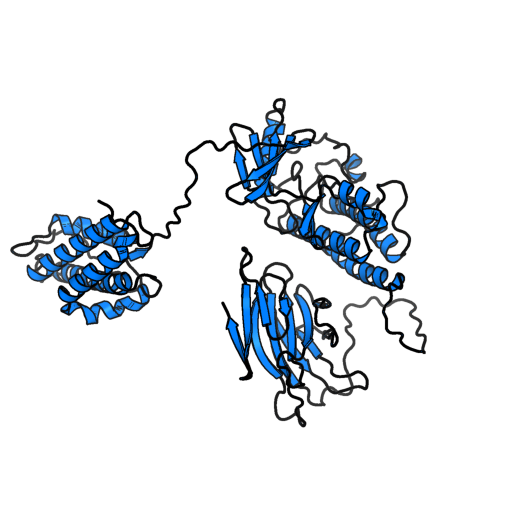 CA . LYS A 1 444 ? 19.945 -26.143 33.384 1.00 53.72 444 LYS A CA 1
ATOM 3572 C C . LYS A 1 444 ? 18.796 -26.144 32.357 1.00 53.72 444 LYS A C 1
ATOM 3574 O O . LYS A 1 444 ? 18.198 -27.178 32.038 1.00 53.72 444 LYS A O 1
ATOM 3579 N N . ASN A 1 445 ? 18.552 -24.960 31.799 1.00 60.91 445 ASN A N 1
ATOM 3580 C CA . ASN A 1 445 ? 17.646 -24.726 30.680 1.00 60.91 445 ASN A CA 1
ATOM 3581 C C . ASN A 1 445 ? 18.348 -24.939 29.334 1.00 60.91 445 ASN A C 1
ATOM 3583 O O . ASN A 1 445 ? 19.571 -24.878 29.227 1.00 60.91 445 ASN A O 1
ATOM 3587 N N . ALA A 1 446 ? 17.546 -25.172 28.298 1.00 67.44 446 ALA A N 1
ATOM 3588 C CA . ALA A 1 446 ? 18.010 -25.064 26.923 1.00 67.44 446 ALA A CA 1
ATOM 3589 C C . ALA A 1 446 ? 17.901 -23.611 26.465 1.00 67.44 446 ALA A C 1
ATOM 3591 O O . ALA A 1 446 ? 16.865 -22.984 26.699 1.00 67.44 446 ALA A O 1
ATOM 3592 N N . GLU A 1 447 ? 18.936 -23.110 25.801 1.00 74.50 447 GLU A N 1
ATOM 3593 C CA . GLU A 1 447 ? 19.036 -21.724 25.342 1.00 74.50 447 GLU A CA 1
ATOM 3594 C C . GLU A 1 447 ? 19.352 -21.704 23.850 1.00 74.50 447 GLU A C 1
ATOM 3596 O O . GLU A 1 447 ? 20.136 -22.526 23.370 1.00 74.50 447 GLU A O 1
ATOM 3601 N N . LEU A 1 448 ? 18.760 -20.777 23.106 1.00 73.12 448 LEU A N 1
ATOM 3602 C CA . LEU A 1 448 ? 19.052 -20.585 21.693 1.00 73.12 448 LEU A CA 1
ATOM 3603 C C . LEU A 1 448 ? 19.181 -19.087 21.389 1.00 73.12 448 LEU A C 1
ATOM 3605 O O . LEU A 1 448 ? 18.188 -18.366 21.510 1.00 73.12 448 LEU A O 1
ATOM 3609 N N . PRO A 1 449 ? 20.372 -18.602 20.992 1.00 77.94 449 PRO A N 1
ATOM 3610 C CA . PRO A 1 449 ? 20.544 -17.210 20.601 1.00 77.94 449 PRO A CA 1
ATOM 3611 C C . PRO A 1 449 ? 19.815 -16.935 19.285 1.00 77.94 449 PRO A C 1
ATOM 3613 O O . PRO A 1 449 ? 19.922 -17.701 18.328 1.00 77.94 449 PRO A O 1
ATOM 3616 N N . LEU A 1 450 ? 19.098 -15.816 19.238 1.00 73.69 450 LEU A N 1
ATOM 3617 C CA . LEU A 1 450 ? 18.271 -15.371 18.122 1.00 73.69 450 LEU A CA 1
ATOM 3618 C C . LEU A 1 450 ? 18.617 -13.934 17.721 1.00 73.69 450 LEU A C 1
ATOM 3620 O O . LEU A 1 450 ? 19.137 -13.146 18.512 1.00 73.69 450 LEU A O 1
ATOM 3624 N N . VAL A 1 451 ? 18.267 -13.573 16.487 1.00 71.44 451 VAL A N 1
ATOM 3625 C CA . VAL A 1 451 ? 18.267 -12.181 16.020 1.00 71.44 451 VAL A CA 1
ATOM 3626 C C . VAL A 1 451 ? 16.888 -11.862 15.453 1.00 71.44 451 VAL A C 1
ATOM 3628 O O . VAL A 1 451 ? 16.633 -12.086 14.274 1.00 71.44 451 VAL A O 1
ATOM 3631 N N . LEU A 1 452 ? 15.985 -11.354 16.289 1.00 69.62 452 LEU A N 1
ATOM 3632 C CA . LEU A 1 452 ? 14.602 -11.053 15.915 1.00 69.62 452 LEU A CA 1
ATOM 3633 C C . LEU A 1 452 ? 14.507 -9.613 15.404 1.00 69.62 452 LEU A C 1
ATOM 3635 O O . LEU A 1 452 ? 14.796 -8.668 16.133 1.00 69.62 452 LEU A O 1
ATOM 3639 N N . SER A 1 453 ? 14.152 -9.439 14.127 1.00 66.25 453 SER A N 1
ATOM 3640 C CA . SER A 1 453 ? 14.083 -8.126 13.459 1.00 66.25 453 SER A CA 1
ATOM 3641 C C . SER A 1 453 ? 15.333 -7.249 13.672 1.00 66.25 453 SER A C 1
ATOM 3643 O O . SER A 1 453 ? 15.245 -6.034 13.832 1.00 66.25 453 SER A O 1
ATOM 3645 N N . GLY A 1 454 ? 16.520 -7.868 13.678 1.00 65.50 454 GLY A N 1
ATOM 3646 C CA . GLY A 1 454 ? 17.806 -7.182 13.862 1.00 65.50 454 GLY A CA 1
ATOM 3647 C C . GLY A 1 454 ? 18.215 -6.933 15.319 1.00 65.50 454 GLY A C 1
ATOM 3648 O O . GLY A 1 454 ? 19.312 -6.427 15.547 1.00 65.50 454 GLY A O 1
ATOM 3649 N N . GLN A 1 455 ? 17.387 -7.306 16.299 1.00 67.44 455 GLN A N 1
ATOM 3650 C CA . GLN A 1 455 ? 17.720 -7.240 17.724 1.00 67.44 455 GLN A CA 1
ATOM 3651 C C . GLN A 1 455 ? 18.158 -8.609 18.240 1.00 67.44 455 GLN A C 1
ATOM 3653 O O . GLN A 1 455 ? 17.536 -9.625 17.932 1.00 67.44 455 GLN A O 1
ATOM 3658 N N . LYS A 1 456 ? 19.233 -8.640 19.030 1.00 78.38 456 LYS A N 1
ATOM 3659 C CA . LYS A 1 456 ? 19.685 -9.866 19.689 1.00 78.38 456 LYS A CA 1
ATOM 3660 C C . LYS A 1 456 ? 18.693 -10.270 20.776 1.00 78.38 456 LYS A C 1
ATOM 3662 O O . LYS A 1 456 ? 18.249 -9.433 21.562 1.00 78.38 456 LYS A O 1
ATOM 3667 N N . ALA A 1 457 ? 18.364 -11.551 20.802 1.00 77.38 457 ALA A N 1
ATOM 3668 C CA . ALA A 1 457 ? 17.486 -12.145 21.791 1.00 77.38 457 ALA A CA 1
ATOM 3669 C C . ALA A 1 457 ? 17.953 -13.564 22.139 1.00 77.38 457 ALA A C 1
ATOM 3671 O O . ALA A 1 457 ? 18.788 -14.150 21.450 1.00 77.38 457 ALA A O 1
ATOM 3672 N N . MET A 1 458 ? 17.389 -14.132 23.195 1.00 77.00 458 MET A N 1
ATOM 3673 C CA . MET A 1 458 ? 17.641 -15.490 23.652 1.00 77.00 458 MET A CA 1
ATOM 3674 C C . MET A 1 458 ? 16.309 -16.202 23.881 1.00 77.00 458 MET A C 1
ATOM 3676 O O . MET A 1 458 ? 15.460 -15.714 24.631 1.00 77.00 458 MET A O 1
ATOM 3680 N N . LEU A 1 459 ? 16.118 -17.347 23.225 1.00 75.94 459 LEU A N 1
ATOM 3681 C CA . LEU A 1 459 ? 14.990 -18.243 23.464 1.00 75.94 459 LEU A CA 1
ATOM 3682 C C . LEU A 1 459 ? 15.373 -19.270 24.526 1.00 75.94 459 LEU A C 1
ATOM 3684 O O . LEU A 1 459 ? 16.346 -20.004 24.372 1.00 75.94 459 LEU A O 1
ATOM 3688 N N . TYR A 1 460 ? 14.565 -19.360 25.572 1.00 73.88 460 TYR A N 1
ATOM 3689 C CA . TYR A 1 460 ? 14.719 -20.315 26.659 1.00 73.88 460 TYR A CA 1
ATOM 3690 C C . TYR A 1 460 ? 13.593 -21.344 26.637 1.00 73.88 460 TYR A C 1
ATOM 3692 O O . TYR A 1 460 ? 12.428 -20.995 26.439 1.00 73.88 460 TYR A O 1
ATOM 3700 N N . MET A 1 461 ? 13.927 -22.603 26.930 1.00 71.69 461 MET A N 1
ATOM 3701 C CA . MET A 1 461 ? 12.958 -23.655 27.261 1.00 71.69 461 MET A CA 1
ATOM 3702 C C . MET A 1 461 ? 13.231 -24.221 28.656 1.00 71.69 461 MET A C 1
ATOM 3704 O O . MET A 1 461 ? 14.300 -24.790 28.904 1.00 71.69 461 MET A O 1
ATOM 3708 N N . GLY A 1 462 ? 12.223 -24.130 29.531 1.00 65.44 462 GLY A N 1
ATOM 3709 C CA . GLY A 1 462 ? 12.281 -24.558 30.935 1.00 65.44 462 GLY A CA 1
ATOM 3710 C C . GLY A 1 462 ? 11.497 -25.838 31.264 1.00 65.44 462 GLY A C 1
ATOM 3711 O O . GLY A 1 462 ? 10.724 -26.350 30.450 1.00 65.44 462 GLY A O 1
ATOM 3712 N N . ARG A 1 463 ? 11.727 -26.397 32.465 1.00 53.28 463 ARG A N 1
ATOM 3713 C CA . ARG A 1 463 ? 11.144 -27.669 32.956 1.00 53.28 463 ARG A CA 1
ATOM 3714 C C . ARG A 1 463 ? 9.640 -27.582 33.290 1.00 53.28 463 ARG A C 1
ATOM 3716 O O . ARG A 1 463 ? 9.164 -26.560 33.775 1.00 53.28 463 ARG A O 1
ATOM 3723 N N . ASN A 1 464 ? 8.954 -28.719 33.094 1.00 50.94 464 ASN A N 1
ATOM 3724 C CA . ASN A 1 464 ? 7.576 -29.033 33.499 1.00 50.94 464 ASN A CA 1
ATOM 3725 C C . ASN A 1 464 ? 7.222 -28.513 34.902 1.00 50.94 464 ASN A C 1
ATOM 3727 O O . ASN A 1 464 ? 7.770 -28.983 35.898 1.00 50.94 464 ASN A O 1
ATOM 3731 N N . ASN A 1 465 ? 6.216 -27.646 34.962 1.00 42.94 465 ASN A N 1
ATOM 3732 C CA . ASN A 1 465 ? 5.306 -27.542 36.108 1.00 42.94 465 ASN A CA 1
ATOM 3733 C C . ASN A 1 465 ? 4.041 -28.373 35.762 1.00 42.94 465 ASN A C 1
ATOM 3735 O O . ASN A 1 465 ? 3.952 -28.832 34.620 1.00 42.94 465 ASN A O 1
ATOM 3739 N N . PRO A 1 466 ? 3.040 -28.583 36.641 1.00 44.78 466 PRO A N 1
ATOM 3740 C CA . PRO A 1 466 ? 1.850 -29.392 36.314 1.00 44.78 466 PRO A CA 1
ATOM 3741 C C . PRO A 1 466 ? 1.033 -28.883 35.103 1.00 44.78 466 PRO A C 1
ATOM 3743 O O . PRO A 1 466 ? 0.093 -29.545 34.684 1.00 44.78 466 PRO A O 1
ATOM 3746 N N . ASN A 1 467 ? 1.438 -27.752 34.513 1.00 44.59 467 ASN A N 1
ATOM 3747 C CA . ASN A 1 467 ? 0.802 -27.060 33.397 1.00 44.59 467 ASN A CA 1
ATOM 3748 C C . ASN A 1 467 ? 1.647 -27.085 32.098 1.00 44.59 467 ASN A C 1
ATOM 3750 O O . ASN A 1 467 ? 1.481 -26.205 31.262 1.00 44.59 467 ASN A O 1
ATOM 3754 N N . GLY A 1 468 ? 2.591 -28.025 31.945 1.00 56.09 468 GLY A N 1
ATOM 3755 C CA . GLY A 1 468 ? 3.319 -28.245 30.684 1.00 56.09 468 GLY A CA 1
ATOM 3756 C C . GLY A 1 468 ? 4.662 -27.514 30.533 1.00 56.09 468 GLY A C 1
ATOM 3757 O O . GLY A 1 468 ? 5.229 -26.988 31.500 1.00 56.09 468 GLY A O 1
ATOM 3758 N N . MET A 1 469 ? 5.203 -27.544 29.308 1.00 63.81 469 MET A N 1
ATOM 3759 C CA . MET A 1 469 ? 6.464 -26.886 28.941 1.00 63.81 469 MET A CA 1
ATOM 3760 C C . MET A 1 469 ? 6.267 -25.381 28.743 1.00 63.81 469 MET A C 1
ATOM 3762 O O . MET A 1 469 ? 5.232 -24.944 28.252 1.00 63.81 469 MET A O 1
ATOM 3766 N N . LYS A 1 470 ? 7.281 -24.580 29.088 1.00 66.31 470 LYS A N 1
ATOM 3767 C CA . LYS A 1 470 ? 7.250 -23.120 28.920 1.00 66.31 470 LYS A CA 1
ATOM 3768 C C . LYS A 1 470 ? 8.432 -22.626 28.104 1.00 66.31 470 LYS A C 1
ATOM 3770 O O . LYS A 1 470 ? 9.552 -23.117 28.274 1.00 66.31 470 LYS A O 1
ATOM 3775 N N . PHE A 1 471 ? 8.164 -21.611 27.289 1.00 71.50 471 PHE A N 1
ATOM 3776 C CA . PHE A 1 471 ? 9.143 -20.952 26.437 1.00 71.50 471 PHE A CA 1
ATOM 3777 C C . PHE A 1 471 ? 9.138 -19.451 26.695 1.00 71.50 471 PHE A C 1
ATOM 3779 O O . PHE A 1 471 ? 8.078 -18.843 26.870 1.00 71.50 471 PHE A O 1
ATOM 3786 N N . LEU A 1 472 ? 10.333 -18.872 26.741 1.00 70.56 472 LEU A N 1
ATOM 3787 C CA . LEU A 1 472 ? 10.549 -17.459 27.033 1.00 70.56 472 LEU A CA 1
ATOM 3788 C C . LEU A 1 472 ? 11.497 -16.864 26.000 1.00 70.56 472 LEU A C 1
ATOM 3790 O O . LEU A 1 472 ? 12.502 -17.487 25.673 1.00 70.56 472 LEU A O 1
ATOM 3794 N N . VAL A 1 473 ? 11.209 -15.653 25.537 1.00 72.06 473 VAL A N 1
ATOM 3795 C CA . VAL A 1 473 ? 12.152 -14.852 24.748 1.00 72.06 473 VAL A CA 1
ATOM 3796 C C . VAL A 1 473 ? 12.628 -13.685 25.602 1.00 72.06 473 VAL A C 1
ATOM 3798 O O . VAL A 1 473 ? 11.817 -12.977 26.201 1.00 72.06 473 VAL A O 1
ATOM 3801 N N . VAL A 1 474 ? 13.940 -13.487 25.663 1.00 72.75 474 VAL A N 1
ATOM 3802 C CA . VAL A 1 474 ? 14.583 -12.381 26.385 1.00 72.75 474 VAL A CA 1
ATOM 3803 C C . VAL A 1 474 ? 15.395 -11.570 25.391 1.00 72.75 474 VAL A C 1
ATOM 3805 O O . VAL A 1 474 ? 16.193 -12.139 24.656 1.00 72.75 474 VAL A O 1
ATOM 3808 N N . PHE A 1 475 ? 15.194 -10.258 25.347 1.00 70.81 475 PHE A N 1
ATOM 3809 C CA . PHE A 1 475 ? 15.965 -9.362 24.483 1.00 70.81 475 PHE A CA 1
ATOM 3810 C C . PHE A 1 475 ? 17.198 -8.836 25.217 1.00 70.81 475 PHE A C 1
ATOM 3812 O O . PHE A 1 475 ? 17.146 -8.584 26.422 1.00 70.81 475 PHE A O 1
ATOM 3819 N N . ASP A 1 476 ? 18.303 -8.649 24.492 1.00 69.00 476 ASP A N 1
ATOM 3820 C CA . ASP A 1 476 ? 19.520 -8.065 25.061 1.00 69.00 476 ASP A CA 1
ATOM 3821 C C . ASP A 1 476 ? 19.235 -6.644 25.583 1.00 69.00 476 ASP A C 1
ATOM 3823 O O . ASP A 1 476 ? 18.841 -5.758 24.823 1.00 69.00 476 ASP A O 1
ATOM 3827 N N . GLY A 1 477 ? 19.479 -6.411 26.876 1.00 60.66 477 GLY A N 1
ATOM 3828 C CA . GLY A 1 477 ? 19.330 -5.097 27.515 1.00 60.66 477 GLY A CA 1
ATOM 3829 C C . GLY A 1 477 ? 17.943 -4.787 28.089 1.00 60.66 477 GLY A C 1
ATOM 3830 O O . GLY A 1 477 ? 17.772 -3.714 28.664 1.00 60.66 477 GLY A O 1
ATOM 3831 N N . GLU A 1 478 ? 16.980 -5.705 27.986 1.00 57.53 478 GLU A N 1
ATOM 3832 C CA . GLU A 1 478 ? 15.668 -5.589 28.634 1.00 57.53 478 GLU A CA 1
ATOM 3833 C C . GLU A 1 478 ? 15.667 -6.314 29.994 1.00 57.53 478 GLU A C 1
ATOM 3835 O O . GLU A 1 478 ? 16.144 -7.441 30.108 1.00 57.53 478 GLU A O 1
ATOM 3840 N N . GLU A 1 479 ? 15.089 -5.702 31.037 1.00 48.00 479 GLU A N 1
ATOM 3841 C CA . GLU A 1 479 ? 14.976 -6.302 32.389 1.00 48.00 479 GLU A CA 1
ATOM 3842 C C . GLU A 1 479 ? 13.921 -7.430 32.466 1.00 48.00 479 GLU A C 1
ATOM 3844 O O . GLU A 1 479 ? 13.587 -7.918 33.544 1.00 48.00 479 GLU A O 1
ATOM 3849 N N . ALA A 1 480 ? 13.331 -7.816 31.332 1.00 51.00 480 ALA A N 1
ATOM 3850 C CA . ALA A 1 480 ? 11.994 -8.380 31.298 1.00 51.00 480 ALA A CA 1
ATOM 3851 C C . ALA A 1 480 ? 11.872 -9.506 30.245 1.00 51.00 480 ALA A C 1
ATOM 3853 O O . ALA A 1 480 ? 12.036 -9.274 29.049 1.00 51.00 480 ALA A O 1
ATOM 3854 N N . ALA A 1 481 ? 11.562 -10.732 30.685 1.00 58.38 481 ALA A N 1
ATOM 3855 C CA . ALA A 1 481 ? 11.377 -11.905 29.820 1.00 58.38 481 ALA A CA 1
ATOM 3856 C C . ALA A 1 481 ? 9.926 -12.057 29.340 1.00 58.38 481 ALA A C 1
ATOM 3858 O O . ALA A 1 481 ? 8.989 -11.926 30.125 1.00 58.38 481 ALA A O 1
ATOM 3859 N N . VAL A 1 482 ? 9.705 -12.428 28.082 1.00 59.81 482 VAL A N 1
ATOM 3860 C CA . VAL A 1 482 ? 8.347 -12.602 27.556 1.00 59.81 482 VAL A CA 1
ATOM 3861 C C . VAL A 1 482 ? 7.972 -14.061 27.391 1.00 59.81 482 VAL A C 1
ATOM 3863 O O . VAL A 1 482 ? 8.620 -14.803 26.656 1.00 59.81 482 VAL A O 1
ATOM 3866 N N . SER A 1 483 ? 6.888 -14.456 28.066 1.00 63.22 483 SER A N 1
ATOM 3867 C CA . SER A 1 483 ? 6.266 -15.770 27.900 1.00 63.22 483 SER A CA 1
ATOM 3868 C C . SER A 1 483 ? 5.592 -15.852 26.544 1.00 63.22 483 SER A C 1
ATOM 3870 O O . SER A 1 483 ? 4.757 -15.012 26.215 1.00 63.22 483 SER A O 1
ATOM 3872 N N . LEU A 1 484 ? 5.922 -16.894 25.787 1.00 61.78 484 LEU A N 1
ATOM 3873 C CA . LEU A 1 484 ? 5.256 -17.168 24.524 1.00 61.78 484 LEU A CA 1
ATOM 3874 C C . LEU A 1 484 ? 3.883 -17.809 24.798 1.00 61.78 484 LEU A C 1
ATOM 3876 O O . LEU A 1 484 ? 3.832 -18.833 25.489 1.00 61.78 484 LEU A O 1
ATOM 3880 N N . PRO A 1 485 ? 2.775 -17.235 24.297 1.00 56.81 485 PRO A N 1
ATOM 3881 C CA . PRO A 1 485 ? 1.467 -17.869 24.346 1.00 56.81 485 PRO A CA 1
ATOM 3882 C C . PRO A 1 485 ? 1.454 -18.995 23.313 1.00 56.81 485 PRO A C 1
ATOM 3884 O O . PRO A 1 485 ? 1.287 -18.764 22.119 1.00 56.81 485 PRO A O 1
ATOM 3887 N N . ILE A 1 486 ? 1.708 -20.220 23.761 1.00 60.41 486 ILE A N 1
ATOM 3888 C CA . ILE A 1 486 ? 1.741 -21.382 22.876 1.00 60.41 486 ILE A CA 1
ATOM 3889 C C . ILE A 1 486 ? 0.348 -21.974 22.807 1.00 60.41 486 ILE A C 1
ATOM 3891 O O . ILE A 1 486 ? -0.198 -22.422 23.812 1.00 60.41 486 ILE A O 1
ATOM 3895 N N . ASN A 1 487 ? -0.209 -21.980 21.603 1.00 56.06 487 ASN A N 1
ATOM 3896 C CA . ASN A 1 487 ? -1.435 -22.701 21.324 1.00 56.06 487 ASN A CA 1
ATOM 3897 C C . ASN A 1 487 ? -1.089 -24.128 20.867 1.00 56.06 487 ASN A C 1
ATOM 3899 O O . ASN A 1 487 ? -0.357 -24.299 19.890 1.00 56.06 487 ASN A O 1
ATOM 3903 N N . GLU A 1 488 ? -1.594 -25.133 21.586 1.00 49.66 488 GLU A N 1
ATOM 3904 C CA . GLU A 1 488 ? -1.406 -26.562 21.281 1.00 49.66 488 GLU A CA 1
ATOM 3905 C C . GLU A 1 488 ? -2.541 -27.132 20.398 1.00 49.66 488 GLU A C 1
ATOM 3907 O O . GLU A 1 488 ? -2.466 -28.282 19.979 1.00 49.66 488 GLU A O 1
ATOM 3912 N N . THR A 1 489 ? -3.606 -26.361 20.112 1.00 41.28 489 THR A N 1
ATOM 3913 C CA . THR A 1 489 ? -4.904 -26.936 19.682 1.00 41.28 489 THR A CA 1
ATOM 3914 C C . THR A 1 489 ? -5.448 -26.519 18.311 1.00 41.28 489 THR A C 1
ATOM 3916 O O . THR A 1 489 ? -6.541 -26.958 17.963 1.00 41.28 489 THR A O 1
ATOM 3919 N N . SER A 1 490 ? -4.763 -25.715 17.486 1.00 38.44 490 SER A N 1
ATOM 3920 C CA . SER A 1 490 ? -5.390 -25.238 16.236 1.00 38.44 490 SER A CA 1
ATOM 3921 C C . SER A 1 490 ? -4.619 -25.547 14.953 1.00 38.44 490 SER A C 1
ATOM 3923 O O . SER A 1 490 ? -3.627 -24.885 14.651 1.00 38.44 490 SER A O 1
ATOM 3925 N N . ASP A 1 491 ? -5.221 -26.399 14.120 1.00 39.41 491 ASP A N 1
ATOM 3926 C CA . ASP A 1 491 ? -4.966 -26.537 12.676 1.00 39.41 491 ASP A CA 1
ATOM 3927 C C . ASP A 1 491 ? -5.144 -25.226 11.877 1.00 39.41 491 ASP A C 1
ATOM 3929 O O . ASP A 1 491 ? -4.826 -25.171 10.693 1.00 39.41 491 ASP A O 1
ATOM 3933 N N . TYR A 1 492 ? -5.647 -24.138 12.479 1.00 38.38 492 TYR A N 1
ATOM 3934 C CA . TYR A 1 492 ? -5.962 -22.907 11.752 1.00 38.38 492 TYR A CA 1
ATOM 3935 C C . TYR A 1 492 ? -5.742 -21.626 12.580 1.00 38.38 492 TYR A C 1
ATOM 3937 O O . TYR A 1 492 ? -6.652 -21.073 13.190 1.00 38.38 492 TYR A O 1
ATOM 3945 N N . GLY A 1 493 ? -4.519 -21.097 12.511 1.00 44.09 493 GLY A N 1
ATOM 3946 C CA . GLY A 1 493 ? -4.229 -19.678 12.269 1.00 44.09 493 GLY A CA 1
ATOM 3947 C C . GLY A 1 493 ? -4.977 -18.579 13.038 1.00 44.09 493 GLY A C 1
ATOM 3948 O O . GLY A 1 493 ? -5.555 -17.702 12.391 1.00 44.09 493 GLY A O 1
ATOM 3949 N N . LEU A 1 494 ? -4.818 -18.494 14.360 1.00 38.19 494 LEU A N 1
ATOM 3950 C CA . LEU A 1 494 ? -4.807 -17.220 15.099 1.00 38.19 494 LEU A CA 1
ATOM 3951 C C . LEU A 1 494 ? -3.758 -17.307 16.218 1.00 38.19 494 LEU A C 1
ATOM 3953 O O . LEU A 1 494 ? -3.998 -17.922 17.250 1.00 38.19 494 LEU A O 1
ATOM 3957 N N . LEU A 1 495 ? -2.591 -16.709 15.976 1.00 44.12 495 LEU A N 1
ATOM 3958 C CA . LEU A 1 495 ? -1.520 -16.568 16.958 1.00 44.12 495 LEU A CA 1
ATOM 3959 C C . LEU A 1 495 ? -1.812 -15.328 17.817 1.00 44.12 495 LEU A C 1
ATOM 3961 O O . LEU A 1 495 ? -2.217 -14.296 17.276 1.00 44.12 495 LEU A O 1
ATOM 3965 N N . GLU A 1 496 ? -1.655 -15.425 19.136 1.00 43.53 496 GLU A N 1
ATOM 3966 C CA . GLU A 1 496 ? -1.708 -14.248 20.006 1.00 43.53 496 GLU A CA 1
ATOM 3967 C C . GLU A 1 496 ? -0.441 -13.408 19.804 1.00 43.53 496 GLU A C 1
ATOM 3969 O O . GLU A 1 496 ? 0.671 -13.935 19.815 1.00 43.53 496 GLU A O 1
ATOM 3974 N N . ASP A 1 497 ? -0.619 -12.103 19.591 1.00 54.50 497 ASP A N 1
ATOM 3975 C CA . ASP A 1 497 ? 0.480 -11.146 19.472 1.00 54.50 497 ASP A CA 1
ATOM 3976 C C . ASP A 1 497 ? 1.007 -10.802 20.867 1.00 54.50 497 ASP A C 1
ATOM 3978 O O . ASP A 1 497 ? 0.260 -10.269 21.696 1.00 54.50 497 ASP A O 1
ATOM 3982 N N . VAL A 1 498 ? 2.298 -11.033 21.114 1.00 55.78 498 VAL A N 1
ATOM 3983 C CA . VAL A 1 498 ? 2.993 -10.367 22.219 1.00 55.78 498 VAL A CA 1
ATOM 3984 C C . VAL A 1 498 ? 3.867 -9.254 21.668 1.00 55.78 498 VAL A C 1
ATOM 3986 O O . VAL A 1 498 ? 4.831 -9.501 20.947 1.00 55.78 498 VAL A O 1
ATOM 3989 N N . GLU A 1 499 ? 3.525 -8.015 22.016 1.00 55.47 499 GLU A N 1
ATOM 3990 C CA . GLU A 1 499 ? 4.294 -6.833 21.631 1.00 55.47 499 GLU A CA 1
ATOM 3991 C C . GLU A 1 499 ? 5.391 -6.535 22.661 1.00 55.47 499 GLU A C 1
ATOM 3993 O O . GLU A 1 499 ? 5.116 -6.317 23.843 1.00 55.47 499 GLU A O 1
ATOM 3998 N N . ILE A 1 500 ? 6.638 -6.464 22.193 1.00 56.72 500 ILE A N 1
ATOM 3999 C CA . ILE A 1 500 ? 7.807 -6.024 22.962 1.00 56.72 500 ILE A CA 1
ATOM 4000 C C . ILE A 1 500 ? 8.430 -4.846 22.224 1.00 56.72 500 ILE A C 1
ATOM 4002 O O . ILE A 1 500 ? 9.033 -4.988 21.158 1.00 56.72 500 ILE A O 1
ATOM 4006 N N . GLY A 1 501 ? 8.248 -3.645 22.770 1.00 62.97 501 GLY A N 1
ATOM 4007 C CA . GLY A 1 501 ? 8.691 -2.413 22.122 1.00 62.97 501 GLY A CA 1
ATOM 4008 C C . GLY A 1 501 ? 7.995 -2.186 20.774 1.00 62.97 501 GLY A C 1
ATOM 4009 O O . GLY A 1 501 ? 6.859 -1.716 20.737 1.00 62.97 501 GLY A O 1
ATOM 4010 N N . LYS A 1 502 ? 8.700 -2.471 19.671 1.00 55.75 502 LYS A N 1
ATOM 4011 C CA . LYS A 1 502 ? 8.189 -2.396 18.285 1.00 55.75 502 LYS A CA 1
ATOM 4012 C C . LYS A 1 502 ? 8.051 -3.768 17.610 1.00 55.75 502 LYS A C 1
ATOM 4014 O O . LYS A 1 502 ? 7.666 -3.818 16.451 1.00 55.75 502 LYS A O 1
ATOM 4019 N N . ILE A 1 503 ? 8.411 -4.856 18.289 1.00 58.72 503 ILE A N 1
ATOM 4020 C CA . ILE A 1 503 ? 8.405 -6.207 17.721 1.00 58.72 503 ILE A CA 1
ATOM 4021 C C . ILE A 1 503 ? 7.157 -6.936 18.225 1.00 58.72 503 ILE A C 1
ATOM 4023 O O . ILE A 1 503 ? 6.981 -7.085 19.431 1.00 58.72 503 ILE A O 1
ATOM 4027 N N . SER A 1 504 ? 6.303 -7.396 17.311 1.00 63.12 504 SER A N 1
ATOM 4028 C CA . SER A 1 504 ? 5.259 -8.380 17.603 1.00 63.12 504 SER A CA 1
ATOM 4029 C C . SER A 1 504 ? 5.828 -9.784 17.428 1.00 63.12 504 SER A C 1
ATOM 4031 O O . SER A 1 504 ? 6.425 -10.079 16.390 1.00 63.12 504 SER A O 1
ATOM 4033 N N . ILE A 1 505 ? 5.648 -10.639 18.432 1.00 67.50 505 ILE A N 1
ATOM 4034 C CA . ILE A 1 505 ? 6.061 -12.043 18.417 1.00 67.50 505 ILE A CA 1
ATOM 4035 C C . ILE A 1 505 ? 4.829 -12.930 18.541 1.00 67.50 505 ILE A C 1
ATOM 4037 O O . ILE A 1 505 ? 3.979 -12.730 19.406 1.00 67.50 505 ILE A O 1
ATOM 4041 N N . GLN A 1 506 ? 4.785 -13.947 17.695 1.00 67.75 506 GLN A N 1
ATOM 4042 C CA . GLN A 1 506 ? 3.772 -14.983 17.643 1.00 67.75 506 GLN A CA 1
ATOM 4043 C C . GLN A 1 506 ? 4.458 -16.347 17.726 1.00 67.75 506 GLN A C 1
ATOM 4045 O O . GLN A 1 506 ? 5.486 -16.556 17.080 1.00 67.75 506 GLN A O 1
ATOM 4050 N N . ALA A 1 507 ? 3.897 -17.285 18.490 1.00 69.25 507 ALA A N 1
ATOM 4051 C CA . ALA A 1 507 ? 4.437 -18.638 18.585 1.00 69.25 507 ALA A CA 1
ATOM 4052 C C . ALA A 1 507 ? 3.340 -19.709 18.622 1.00 69.25 507 ALA A C 1
ATOM 4054 O O . ALA A 1 507 ? 2.273 -19.496 19.190 1.00 69.25 507 ALA A O 1
ATOM 4055 N N . MET A 1 508 ? 3.610 -20.874 18.038 1.00 66.50 508 MET A N 1
ATOM 4056 C CA . MET A 1 508 ? 2.751 -22.058 18.151 1.00 66.50 508 MET A CA 1
ATOM 4057 C C . MET A 1 508 ? 3.575 -23.330 18.256 1.00 66.50 508 MET A C 1
ATOM 4059 O O . MET A 1 508 ? 4.753 -23.340 17.897 1.00 66.50 508 MET A O 1
ATOM 4063 N N . THR A 1 509 ? 2.918 -24.401 18.695 1.00 65.75 509 THR A N 1
ATOM 4064 C CA . THR A 1 509 ? 3.440 -25.762 18.568 1.00 65.75 509 THR A CA 1
ATOM 4065 C C . THR A 1 509 ? 2.585 -26.552 17.593 1.00 65.75 509 THR A C 1
ATOM 4067 O O . THR A 1 509 ? 1.365 -26.406 17.585 1.00 65.75 509 THR A O 1
ATOM 4070 N N . THR A 1 510 ? 3.217 -27.345 16.739 1.00 64.19 510 THR A N 1
ATOM 4071 C CA . THR A 1 510 ? 2.527 -28.213 15.780 1.00 64.19 510 THR A CA 1
ATOM 4072 C C . THR A 1 510 ? 3.443 -29.366 15.401 1.00 64.19 510 THR A C 1
ATOM 4074 O O . THR A 1 510 ? 4.646 -29.169 15.319 1.00 64.19 510 THR A O 1
ATOM 4077 N N . ASP A 1 511 ? 2.891 -30.567 15.248 1.00 65.38 511 ASP A N 1
ATOM 4078 C CA . ASP A 1 511 ? 3.619 -31.750 14.779 1.00 65.38 511 ASP A CA 1
ATOM 4079 C C . ASP A 1 511 ? 3.612 -31.755 13.243 1.00 65.38 511 ASP A C 1
ATOM 4081 O O . ASP A 1 511 ? 2.740 -32.347 12.601 1.00 65.38 511 ASP A O 1
ATOM 4085 N N . LEU A 1 512 ? 4.540 -31.006 12.644 1.00 62.66 512 LEU A N 1
ATOM 4086 C CA . LEU A 1 512 ? 4.618 -30.804 11.192 1.00 62.66 512 LEU A CA 1
ATOM 4087 C C . LEU A 1 512 ? 5.086 -32.064 10.464 1.00 62.66 512 LEU A C 1
ATOM 4089 O O . LEU A 1 512 ? 4.874 -32.193 9.254 1.00 62.66 512 LEU A O 1
ATOM 4093 N N . ASN A 1 513 ? 5.742 -32.968 11.188 1.00 59.66 513 ASN A N 1
ATOM 4094 C CA . ASN A 1 513 ? 6.374 -34.159 10.645 1.00 59.66 513 ASN A CA 1
ATOM 4095 C C . ASN A 1 513 ? 5.586 -35.454 10.932 1.00 59.66 513 ASN A C 1
ATOM 4097 O O . ASN A 1 513 ? 5.850 -36.478 10.295 1.00 59.66 513 ASN A O 1
ATOM 4101 N N . GLY A 1 514 ? 4.589 -35.401 11.819 1.00 59.97 514 GLY A N 1
ATOM 4102 C CA . GLY A 1 514 ? 3.755 -36.535 12.207 1.00 59.97 514 GLY A CA 1
ATOM 4103 C C . GLY A 1 514 ? 4.504 -37.599 13.014 1.00 59.97 514 GLY A C 1
ATOM 4104 O O . GLY A 1 514 ? 4.062 -38.751 13.054 1.00 59.97 514 GLY A O 1
ATOM 4105 N N . ASP A 1 515 ? 5.649 -37.258 13.608 1.00 59.03 515 ASP A N 1
ATOM 4106 C CA . ASP A 1 515 ? 6.507 -38.156 14.388 1.00 59.03 515 ASP A CA 1
ATOM 4107 C C . ASP A 1 515 ? 6.115 -38.215 15.876 1.00 59.03 515 ASP A C 1
ATOM 4109 O O . ASP A 1 515 ? 6.687 -38.995 16.651 1.00 59.03 515 ASP A O 1
ATOM 4113 N N . GLY A 1 516 ? 5.109 -37.431 16.275 1.00 58.94 516 GLY A N 1
ATOM 4114 C CA . GLY A 1 516 ? 4.625 -37.316 17.646 1.00 58.94 516 GLY A CA 1
ATOM 4115 C C . GLY A 1 516 ? 5.406 -36.323 18.516 1.00 58.94 516 GLY A C 1
ATOM 4116 O O . GLY A 1 516 ? 5.123 -36.228 19.718 1.00 58.94 516 GLY A O 1
ATOM 4117 N N . ASN A 1 517 ? 6.373 -35.586 17.963 1.00 61.72 517 ASN A N 1
ATOM 4118 C CA . ASN A 1 517 ? 7.068 -34.471 18.606 1.00 61.72 517 ASN A CA 1
ATOM 4119 C C . ASN A 1 517 ? 6.728 -33.160 17.892 1.00 61.72 517 ASN A C 1
ATOM 4121 O O . ASN A 1 517 ? 7.095 -32.945 16.747 1.00 61.72 517 ASN A 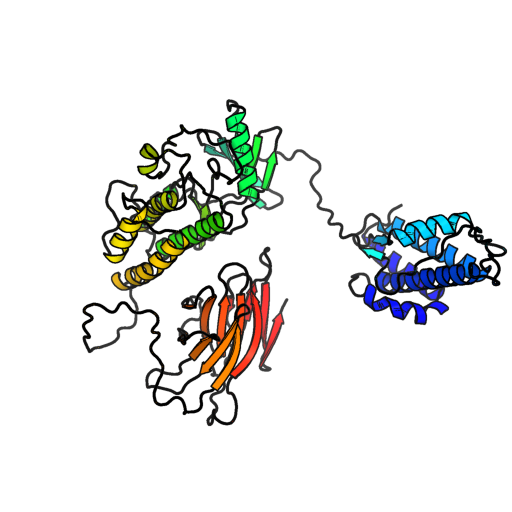O 1
ATOM 4125 N N . SER A 1 518 ? 6.087 -32.233 18.600 1.00 62.66 518 SER A N 1
ATOM 4126 C CA . SER A 1 518 ? 5.761 -30.930 18.023 1.00 62.66 518 SER A CA 1
ATOM 4127 C C . SER A 1 518 ? 7.008 -30.074 17.770 1.00 62.66 518 SER A C 1
ATOM 4129 O O . SER A 1 518 ? 7.901 -29.995 18.612 1.00 62.66 518 SER A O 1
ATOM 4131 N N . GLU A 1 519 ? 7.046 -29.362 16.650 1.00 67.88 519 GLU A N 1
ATOM 4132 C CA . GLU A 1 519 ? 7.929 -28.225 16.412 1.00 67.88 519 GLU A CA 1
ATOM 4133 C C . GLU A 1 519 ? 7.343 -26.936 16.993 1.00 67.88 519 GLU A C 1
ATOM 4135 O O . GLU A 1 519 ? 6.129 -26.780 17.127 1.00 67.88 519 GLU A O 1
ATOM 4140 N N . ILE A 1 520 ? 8.217 -25.979 17.309 1.00 70.31 520 ILE A N 1
ATOM 4141 C CA . ILE A 1 520 ? 7.839 -24.619 17.692 1.00 70.31 520 ILE A CA 1
ATOM 4142 C C . ILE A 1 520 ? 8.091 -23.708 16.506 1.00 70.31 520 ILE A C 1
ATOM 4144 O O . ILE A 1 520 ? 9.219 -23.586 16.021 1.00 70.31 520 ILE A O 1
ATOM 4148 N N . VAL A 1 521 ? 7.048 -23.009 16.086 1.00 65.44 521 VAL A N 1
ATOM 4149 C CA . VAL A 1 521 ? 7.157 -21.972 15.065 1.00 65.44 521 VAL A CA 1
ATOM 4150 C C . VAL A 1 521 ? 7.073 -20.621 15.748 1.00 65.44 521 VAL A C 1
ATOM 4152 O O . VAL A 1 521 ? 6.091 -20.355 16.437 1.00 65.44 521 VAL A O 1
ATOM 4155 N N . ILE A 1 522 ? 8.090 -19.780 15.559 1.00 68.25 522 ILE A N 1
ATOM 4156 C CA . ILE A 1 522 ? 8.141 -18.406 16.062 1.00 68.25 522 ILE A CA 1
ATOM 4157 C C . ILE A 1 522 ? 8.153 -17.452 14.871 1.00 68.25 522 ILE A C 1
ATOM 4159 O O . ILE A 1 522 ? 9.046 -17.491 14.026 1.00 68.25 522 ILE A O 1
ATOM 4163 N N . VAL A 1 523 ? 7.177 -16.555 14.824 1.00 64.00 523 VAL A N 1
ATOM 4164 C CA . VAL A 1 523 ? 7.114 -15.459 13.857 1.00 64.00 523 VAL A CA 1
ATOM 4165 C C . VAL A 1 523 ? 7.321 -14.162 14.622 1.00 64.00 523 VAL A C 1
ATOM 4167 O O . VAL A 1 523 ? 6.573 -13.876 15.551 1.00 64.00 523 VAL A O 1
ATOM 4170 N N . ALA A 1 524 ? 8.322 -13.371 14.241 1.00 64.44 524 ALA A N 1
ATOM 4171 C CA . ALA A 1 524 ? 8.536 -12.046 14.818 1.00 64.44 524 ALA A CA 1
ATOM 4172 C C . ALA A 1 524 ? 8.542 -10.987 13.717 1.00 64.44 524 ALA A C 1
ATOM 4174 O O . ALA A 1 524 ? 9.136 -11.188 12.659 1.00 64.44 524 ALA A O 1
ATOM 4175 N N . SER A 1 525 ? 7.875 -9.862 13.946 1.00 58.50 525 SER A N 1
ATOM 4176 C CA . SER A 1 525 ? 7.745 -8.780 12.970 1.00 58.50 525 SER A CA 1
ATOM 4177 C C . SER A 1 525 ? 7.840 -7.421 13.637 1.00 58.50 525 SER A C 1
ATOM 4179 O O . SER A 1 525 ? 7.353 -7.245 14.747 1.00 58.50 525 SER A O 1
ATOM 4181 N N . ASP A 1 526 ? 8.428 -6.443 12.950 1.00 54.91 526 ASP A N 1
ATOM 4182 C CA . ASP A 1 526 ? 8.410 -5.042 13.386 1.00 54.91 526 ASP A CA 1
ATOM 4183 C C . ASP A 1 526 ? 7.062 -4.336 13.140 1.00 54.91 526 ASP A C 1
ATOM 4185 O O . ASP A 1 526 ? 6.904 -3.162 13.467 1.00 54.91 526 ASP A O 1
ATOM 4189 N N . GLY A 1 527 ? 6.093 -5.043 12.547 1.00 49.62 527 GLY A N 1
ATOM 4190 C CA . GLY A 1 527 ? 4.750 -4.535 12.273 1.00 49.62 527 GLY A CA 1
ATOM 4191 C C . GLY A 1 527 ? 4.662 -3.547 11.106 1.00 49.62 527 GLY A C 1
ATOM 4192 O O . GLY A 1 527 ? 3.569 -3.043 10.850 1.00 49.62 527 GLY A O 1
ATOM 4193 N N . ILE A 1 528 ? 5.764 -3.276 10.392 1.00 47.50 528 ILE A N 1
ATOM 4194 C CA . ILE A 1 528 ? 5.817 -2.246 9.343 1.00 47.50 528 ILE A CA 1
ATOM 4195 C C . ILE A 1 528 ? 6.282 -2.841 8.004 1.00 47.50 528 ILE A C 1
ATOM 4197 O O . ILE A 1 528 ? 5.553 -2.724 7.020 1.00 47.50 528 ILE A O 1
ATOM 4201 N N . ILE A 1 529 ? 7.474 -3.460 7.926 1.00 46.41 529 ILE A N 1
ATOM 4202 C CA . ILE A 1 529 ? 8.062 -3.915 6.637 1.00 46.41 529 ILE A CA 1
ATOM 4203 C C . ILE A 1 529 ? 9.019 -5.119 6.772 1.00 46.41 529 ILE A C 1
ATOM 4205 O O . ILE A 1 529 ? 9.411 -5.697 5.755 1.00 46.41 529 ILE A O 1
ATOM 4209 N N . LYS A 1 530 ? 9.443 -5.507 7.984 1.00 54.81 530 LYS A N 1
ATOM 4210 C CA . LYS A 1 530 ? 10.423 -6.588 8.183 1.00 54.81 530 LYS A CA 1
ATOM 4211 C C . LYS A 1 530 ? 9.976 -7.543 9.282 1.00 54.81 530 LYS A C 1
ATOM 4213 O O . LYS A 1 530 ? 9.963 -7.208 10.467 1.00 54.81 530 LYS A O 1
ATOM 4218 N N . GLY A 1 531 ? 9.670 -8.768 8.876 1.00 60.84 531 GLY A N 1
ATOM 4219 C CA . GLY A 1 531 ? 9.511 -9.896 9.777 1.00 60.84 531 GLY A CA 1
ATOM 4220 C C . GLY A 1 531 ? 10.492 -11.012 9.464 1.00 60.84 531 GLY A C 1
ATOM 4221 O O . GLY A 1 531 ? 11.082 -11.073 8.385 1.00 60.84 531 GLY A O 1
ATOM 4222 N N . GLY A 1 532 ? 10.663 -11.901 10.428 1.00 63.53 532 GLY A N 1
ATOM 4223 C CA . GLY A 1 532 ? 11.334 -13.175 10.255 1.00 63.53 532 GLY A CA 1
ATOM 4224 C C . GLY A 1 532 ? 10.448 -14.314 10.740 1.00 63.53 532 GLY A C 1
ATOM 4225 O O . GLY A 1 532 ? 9.605 -14.155 11.629 1.00 63.53 532 GLY A O 1
ATOM 4226 N N . VAL A 1 533 ? 10.640 -15.465 10.119 1.00 65.69 533 VAL A N 1
ATOM 4227 C CA . VAL A 1 533 ? 10.004 -16.727 10.470 1.00 65.69 533 VAL A CA 1
ATOM 4228 C C . VAL A 1 533 ? 11.111 -17.663 10.896 1.00 65.69 533 VAL A C 1
ATOM 4230 O O . VAL A 1 533 ? 12.036 -17.903 10.122 1.00 65.69 533 VAL A O 1
ATOM 4233 N N . TRP A 1 534 ? 11.009 -18.193 12.106 1.00 74.44 534 TRP A N 1
ATOM 4234 C CA . TRP A 1 534 ? 11.900 -19.221 12.613 1.00 74.44 534 TRP A CA 1
ATOM 4235 C C . TRP A 1 534 ? 11.103 -20.474 12.949 1.00 74.44 534 TRP A C 1
ATOM 4237 O O . TRP A 1 534 ? 10.060 -20.407 13.602 1.00 74.44 534 TRP A O 1
ATOM 4247 N N . VAL A 1 535 ? 11.617 -21.624 12.533 1.00 65.81 535 VAL A N 1
ATOM 4248 C CA . VAL A 1 535 ? 11.060 -22.930 12.891 1.00 65.81 535 VAL A CA 1
ATOM 4249 C C . VAL A 1 535 ? 12.121 -23.709 13.643 1.00 65.81 535 VAL A C 1
ATOM 4251 O O . VAL A 1 535 ? 13.244 -23.863 13.155 1.00 65.81 535 VAL A O 1
ATOM 4254 N N . PHE A 1 536 ? 11.759 -24.201 14.821 1.00 70.31 536 PHE A N 1
ATOM 4255 C CA . PHE A 1 536 ? 12.637 -24.985 15.676 1.00 70.31 536 PHE A CA 1
ATOM 4256 C C . PHE A 1 536 ? 11.993 -26.329 15.976 1.00 70.31 536 PHE A C 1
ATOM 4258 O O . PHE A 1 536 ? 10.881 -26.381 16.500 1.00 70.31 536 PHE A O 1
ATOM 4265 N N . SER A 1 537 ? 12.708 -27.416 15.711 1.00 65.62 537 SER A N 1
ATOM 4266 C CA . SER A 1 537 ? 12.361 -28.696 16.314 1.00 65.62 537 SER A CA 1
ATOM 4267 C C . SER A 1 537 ? 12.920 -28.742 17.734 1.00 65.62 537 SER A C 1
ATOM 4269 O O . SER A 1 537 ? 13.957 -28.136 18.046 1.00 65.62 537 SER A O 1
ATOM 4271 N N . TYR A 1 538 ? 12.214 -29.441 18.621 1.00 66.06 538 TYR A N 1
ATOM 4272 C CA . TYR A 1 538 ? 12.764 -29.812 19.913 1.00 66.06 538 TYR A CA 1
ATOM 4273 C C . TYR A 1 538 ? 12.626 -31.310 20.137 1.00 66.06 538 TYR A C 1
ATOM 4275 O O . TYR A 1 538 ? 11.567 -31.902 19.957 1.00 66.06 538 TYR A O 1
ATOM 4283 N N . THR A 1 539 ? 13.699 -31.946 20.594 1.00 57.91 539 THR A N 1
ATOM 4284 C CA . THR A 1 539 ? 13.630 -33.347 21.018 1.00 57.91 539 THR A CA 1
ATOM 4285 C C . THR A 1 539 ? 13.412 -33.410 22.528 1.00 57.91 539 THR A C 1
ATOM 4287 O O . THR A 1 539 ? 14.029 -32.662 23.295 1.00 57.91 539 THR A O 1
ATOM 4290 N N . LYS A 1 540 ? 12.575 -34.341 23.007 1.00 52.78 540 LYS A N 1
ATOM 4291 C CA . LYS A 1 540 ? 12.525 -34.700 24.437 1.00 52.78 540 LYS A CA 1
ATOM 4292 C C . LYS A 1 540 ? 13.833 -35.394 24.840 1.00 52.78 540 LYS A C 1
ATOM 4294 O O . LYS A 1 540 ? 13.913 -36.615 24.939 1.00 52.78 540 LYS A O 1
ATOM 4299 N N . ILE A 1 541 ? 14.883 -34.614 25.080 1.00 45.56 541 ILE A N 1
ATOM 4300 C CA . ILE A 1 541 ? 16.166 -35.137 25.553 1.00 45.56 541 ILE A CA 1
ATOM 4301 C C . ILE A 1 541 ? 16.052 -35.414 27.055 1.00 45.56 541 ILE A C 1
ATOM 4303 O O . ILE A 1 541 ? 15.695 -34.533 27.838 1.00 45.56 541 ILE A O 1
ATOM 4307 N N . ARG A 1 542 ? 16.382 -36.644 27.476 1.00 39.06 542 ARG A N 1
ATOM 4308 C CA . ARG A 1 542 ? 16.363 -37.053 28.897 1.00 39.06 542 ARG A CA 1
ATOM 4309 C C . ARG A 1 542 ? 17.322 -36.235 29.770 1.00 39.06 542 ARG A C 1
ATOM 4311 O O . ARG A 1 542 ? 17.131 -36.167 30.979 1.00 39.06 542 ARG A O 1
ATOM 4318 N N . ASN A 1 543 ? 18.342 -35.625 29.167 1.00 46.38 543 ASN A N 1
ATOM 4319 C CA . ASN A 1 543 ? 19.334 -34.799 29.839 1.00 46.38 543 ASN A CA 1
ATOM 4320 C C . ASN A 1 543 ? 19.659 -33.544 28.998 1.00 46.38 543 ASN A C 1
ATOM 4322 O O . ASN A 1 543 ? 20.559 -33.570 28.158 1.00 46.38 543 ASN A O 1
ATOM 4326 N N . LYS A 1 544 ? 18.915 -32.452 29.231 1.00 49.59 544 LYS A N 1
ATOM 4327 C CA . LYS A 1 544 ? 19.085 -31.143 28.560 1.00 49.59 544 LYS A CA 1
ATOM 4328 C C . LYS A 1 544 ? 20.394 -30.423 28.935 1.00 49.59 544 LYS A C 1
ATOM 4330 O O . LYS A 1 544 ? 20.730 -29.410 28.344 1.00 49.59 544 LYS A O 1
ATOM 4335 N N . GLU A 1 545 ? 21.151 -30.965 29.888 1.00 49.19 545 GLU A N 1
ATOM 4336 C CA . GLU A 1 545 ? 22.398 -30.390 30.406 1.00 49.19 545 GLU A CA 1
ATOM 4337 C C . GLU A 1 545 ? 23.624 -30.674 29.532 1.00 49.19 545 GLU A C 1
ATOM 4339 O O . GLU A 1 545 ? 24.685 -30.092 29.743 1.00 49.19 545 GLU A O 1
ATOM 4344 N N . LYS A 1 546 ? 23.508 -31.629 28.601 1.00 47.12 546 LYS A N 1
ATOM 4345 C CA . LYS A 1 546 ? 24.616 -32.091 27.749 1.00 47.12 546 LYS A CA 1
ATOM 4346 C C . LYS A 1 546 ? 24.421 -31.794 26.266 1.00 47.12 546 LYS A C 1
ATOM 4348 O O . LYS A 1 546 ? 25.391 -31.831 25.520 1.00 47.12 546 LYS A O 1
ATOM 4353 N N . VAL A 1 547 ? 23.186 -31.551 25.834 1.00 56.78 547 VAL A N 1
ATOM 4354 C CA . VAL A 1 547 ? 22.821 -31.352 24.428 1.00 56.78 547 VAL A CA 1
ATOM 4355 C C . VAL A 1 547 ? 21.716 -30.310 24.380 1.00 56.78 547 VAL A C 1
ATOM 4357 O O . VAL A 1 547 ? 20.717 -30.469 25.082 1.00 56.78 547 VAL A O 1
ATOM 4360 N N . ASN A 1 548 ? 21.891 -29.270 23.558 1.00 61.19 548 ASN A N 1
ATOM 4361 C CA . ASN A 1 548 ? 20.834 -28.303 23.292 1.00 61.19 548 ASN A CA 1
ATOM 4362 C C . ASN A 1 548 ? 19.688 -29.020 22.553 1.00 61.19 548 ASN A C 1
ATOM 4364 O O . ASN A 1 548 ? 19.910 -29.516 21.450 1.00 61.19 548 ASN A O 1
ATOM 4368 N N . PRO A 1 549 ? 18.490 -29.134 23.146 1.00 63.94 549 PRO A N 1
ATOM 4369 C CA . PRO A 1 549 ? 17.347 -29.767 22.504 1.00 63.94 549 PRO A CA 1
ATOM 4370 C C . PRO A 1 549 ? 16.766 -28.966 21.344 1.00 63.94 549 PRO A C 1
ATOM 4372 O O . PRO A 1 549 ? 15.951 -29.534 20.630 1.00 63.94 549 PRO A O 1
ATOM 4375 N N . PHE A 1 550 ? 17.137 -27.696 21.163 1.00 69.81 550 PHE A N 1
ATOM 4376 C CA . PHE A 1 550 ? 16.698 -26.907 20.021 1.00 69.81 550 PHE A CA 1
ATOM 4377 C C . PHE A 1 550 ? 17.547 -27.186 18.784 1.00 69.81 550 PHE A C 1
ATOM 4379 O O . PHE A 1 550 ? 18.779 -27.122 18.833 1.00 69.81 550 PHE A O 1
ATOM 4386 N N . ARG A 1 551 ? 16.882 -27.382 17.647 1.00 71.25 551 ARG A N 1
ATOM 4387 C CA . ARG A 1 551 ? 17.504 -27.350 16.323 1.00 71.25 551 ARG A CA 1
ATOM 4388 C C . ARG A 1 551 ? 16.710 -26.401 15.435 1.00 71.25 551 ARG A C 1
ATOM 4390 O O . ARG A 1 551 ? 15.505 -26.563 15.277 1.00 71.25 551 ARG A O 1
ATOM 4397 N N . GLN A 1 552 ? 17.377 -25.389 14.878 1.00 72.56 552 GLN A N 1
ATOM 4398 C CA . GLN A 1 552 ? 16.756 -24.509 13.888 1.00 72.56 552 GLN A CA 1
ATOM 4399 C C . GLN A 1 552 ? 16.605 -25.270 12.573 1.00 72.56 552 GLN A C 1
ATOM 4401 O O . GLN A 1 552 ? 17.597 -25.698 11.986 1.00 72.56 552 GLN A O 1
ATOM 4406 N N . GLU A 1 553 ? 15.365 -25.419 12.128 1.00 72.62 553 GLU A N 1
ATOM 4407 C CA . GLU A 1 553 ? 15.008 -26.138 10.906 1.00 72.62 553 GLU A CA 1
ATOM 4408 C C . GLU A 1 553 ? 14.813 -25.184 9.719 1.00 72.62 553 GLU A C 1
ATOM 4410 O O . GLU A 1 553 ? 15.090 -25.550 8.579 1.00 72.62 553 GLU A O 1
ATOM 4415 N N . LEU A 1 554 ? 14.361 -23.950 9.976 1.00 73.25 554 LEU A N 1
ATOM 4416 C CA . LEU A 1 554 ? 14.137 -22.925 8.954 1.00 73.25 554 LEU A CA 1
ATOM 4417 C C . LEU A 1 554 ? 14.322 -21.524 9.546 1.00 73.25 554 LEU A C 1
ATOM 4419 O O . LEU A 1 554 ? 13.881 -21.254 10.665 1.00 73.25 554 LEU A O 1
ATOM 4423 N N . PHE A 1 555 ? 14.932 -20.631 8.770 1.00 79.56 555 PHE A N 1
ATOM 4424 C CA . PHE A 1 555 ? 14.867 -19.189 8.985 1.00 79.56 555 PHE A CA 1
ATOM 4425 C C . PHE A 1 555 ? 14.647 -18.486 7.649 1.00 79.56 555 PHE A C 1
ATOM 4427 O O . PHE A 1 555 ? 15.415 -18.711 6.717 1.00 79.56 555 PHE A O 1
ATOM 4434 N N . GLU A 1 556 ? 13.641 -17.618 7.580 1.00 77.44 556 GLU A N 1
ATOM 4435 C CA . GLU A 1 556 ? 13.360 -16.800 6.401 1.00 77.44 556 GLU A CA 1
ATOM 4436 C C . GLU A 1 556 ? 12.829 -15.419 6.768 1.00 77.44 556 GLU A C 1
ATOM 4438 O O . GLU A 1 556 ? 12.205 -15.227 7.814 1.00 77.44 556 GLU A O 1
ATOM 4443 N N . GLN A 1 557 ? 13.041 -14.449 5.880 1.00 74.75 557 GLN A N 1
ATOM 4444 C CA . GLN A 1 557 ? 12.430 -13.127 6.010 1.00 74.75 557 GLN A CA 1
ATOM 4445 C C . GLN A 1 557 ? 11.011 -13.127 5.433 1.00 74.75 557 GLN A C 1
ATOM 4447 O O . GLN A 1 557 ? 10.736 -13.755 4.415 1.00 74.75 557 GLN A O 1
ATOM 4452 N N . THR A 1 558 ? 10.110 -12.382 6.067 1.00 67.12 558 THR A N 1
ATOM 4453 C CA . THR A 1 558 ? 8.721 -12.215 5.629 1.00 67.12 558 THR A CA 1
ATOM 4454 C C . THR A 1 558 ? 8.330 -10.742 5.602 1.00 67.12 558 THR A C 1
ATOM 4456 O O . THR A 1 558 ? 8.807 -9.938 6.405 1.00 67.12 558 THR A O 1
ATOM 4459 N N . GLN A 1 559 ? 7.439 -10.383 4.679 1.00 65.50 559 GLN A N 1
ATOM 4460 C CA . GLN A 1 559 ? 6.816 -9.053 4.594 1.00 65.50 559 GLN A CA 1
ATOM 4461 C C . GLN A 1 559 ? 5.293 -9.111 4.796 1.00 65.50 559 GLN A C 1
ATOM 4463 O O . GLN A 1 559 ? 4.589 -8.129 4.570 1.00 65.50 559 GLN A O 1
ATOM 4468 N N . GLY A 1 560 ? 4.767 -10.261 5.229 1.00 60.41 560 GLY A N 1
ATOM 4469 C CA . GLY A 1 560 ? 3.336 -10.476 5.421 1.00 60.41 560 GLY A CA 1
ATOM 4470 C C . GLY A 1 560 ? 3.018 -11.645 6.351 1.00 60.41 560 GLY A C 1
ATOM 4471 O O . GLY A 1 560 ? 3.889 -12.197 7.026 1.00 60.41 560 GLY A O 1
ATOM 4472 N N . LYS A 1 561 ? 1.737 -12.024 6.405 1.00 62.75 561 LYS A N 1
ATOM 4473 C CA . LYS A 1 561 ? 1.273 -13.115 7.269 1.00 62.75 561 LYS A CA 1
ATOM 4474 C C . LYS A 1 561 ? 1.723 -14.470 6.718 1.00 62.75 561 LYS A C 1
ATOM 4476 O O . LYS A 1 561 ? 1.404 -14.811 5.584 1.00 62.75 561 LYS A O 1
ATOM 4481 N N . VAL A 1 562 ? 2.397 -15.250 7.555 1.00 63.47 562 VAL A N 1
ATOM 4482 C CA . VAL A 1 562 ? 2.790 -16.633 7.257 1.00 63.47 562 VAL A CA 1
ATOM 4483 C C . VAL A 1 562 ? 1.566 -17.542 7.331 1.00 63.47 562 VAL A C 1
ATOM 4485 O O . VAL A 1 562 ? 0.738 -17.404 8.236 1.00 63.47 562 VAL A O 1
ATOM 4488 N N . SER A 1 563 ? 1.447 -18.471 6.387 1.00 64.94 563 SER A N 1
ATOM 4489 C CA . SER A 1 563 ? 0.443 -19.535 6.423 1.00 64.94 563 SER A CA 1
ATOM 4490 C C . SER A 1 563 ? 1.129 -20.878 6.630 1.00 64.94 563 SER A C 1
ATOM 4492 O O . SER A 1 563 ? 2.155 -21.149 6.015 1.00 64.94 563 SER A O 1
ATOM 4494 N N . ILE A 1 564 ? 0.565 -21.704 7.507 1.00 62.78 564 ILE A N 1
ATOM 4495 C CA . ILE A 1 564 ? 1.033 -23.062 7.777 1.00 62.78 564 ILE A CA 1
ATOM 4496 C C . ILE A 1 564 ? -0.168 -23.977 7.582 1.00 62.78 564 ILE A C 1
ATOM 4498 O O . ILE A 1 564 ? -1.220 -23.734 8.176 1.00 62.78 564 ILE A O 1
ATOM 4502 N N . VAL A 1 565 ? -0.032 -24.967 6.704 1.00 63.47 565 VAL A N 1
ATOM 4503 C CA . VAL A 1 565 ? -1.070 -25.961 6.411 1.00 63.47 565 VAL A CA 1
ATOM 4504 C C . VAL A 1 565 ? -0.390 -27.318 6.280 1.00 63.47 565 VAL A C 1
ATOM 4506 O O . VAL A 1 565 ? 0.398 -27.522 5.355 1.00 63.47 565 VAL A O 1
ATOM 4509 N N . ASN A 1 566 ? -0.708 -28.251 7.181 1.00 68.31 566 ASN A N 1
ATOM 4510 C CA . ASN A 1 566 ? -0.033 -29.549 7.287 1.00 68.31 566 ASN A CA 1
ATOM 4511 C C . ASN A 1 566 ? 1.497 -29.367 7.375 1.00 68.31 566 ASN A C 1
ATOM 4513 O O . ASN A 1 566 ? 1.978 -28.554 8.155 1.00 68.31 566 ASN A O 1
ATOM 4517 N N . ASN A 1 567 ? 2.259 -30.060 6.525 1.00 68.56 567 ASN A N 1
ATOM 4518 C CA . ASN A 1 567 ? 3.716 -29.983 6.432 1.00 68.56 567 ASN A CA 1
ATOM 4519 C C . ASN A 1 567 ? 4.229 -28.849 5.515 1.00 68.56 567 ASN A C 1
ATOM 4521 O O . ASN A 1 567 ? 5.385 -28.888 5.082 1.00 68.56 567 ASN A O 1
ATOM 4525 N N . LYS A 1 568 ? 3.378 -27.871 5.163 1.00 72.62 568 LYS A N 1
ATOM 4526 C CA . LYS A 1 568 ? 3.719 -26.755 4.270 1.00 72.62 568 LYS A CA 1
ATOM 4527 C C . LYS A 1 568 ? 3.703 -25.417 4.998 1.00 72.62 568 LYS A C 1
ATOM 4529 O O . LYS A 1 568 ? 2.718 -25.071 5.650 1.00 72.62 568 LYS A O 1
ATOM 4534 N N . ILE A 1 569 ? 4.757 -24.632 4.794 1.00 73.81 569 ILE A N 1
ATOM 4535 C CA . ILE A 1 569 ? 4.879 -23.249 5.264 1.00 73.81 569 ILE A CA 1
ATOM 4536 C C . ILE A 1 569 ? 4.949 -22.324 4.047 1.00 73.81 569 ILE A C 1
ATOM 4538 O O . ILE A 1 569 ? 5.844 -22.459 3.218 1.00 73.81 569 ILE A O 1
ATOM 4542 N N . THR A 1 570 ? 4.028 -21.369 3.947 1.00 72.81 570 THR A N 1
ATOM 4543 C CA . THR A 1 570 ? 3.990 -20.349 2.891 1.00 72.81 570 THR A CA 1
ATOM 4544 C C . THR A 1 570 ? 4.376 -18.994 3.484 1.00 72.81 570 THR A C 1
ATOM 4546 O O . THR A 1 570 ? 3.684 -18.458 4.357 1.00 72.81 570 THR A O 1
ATOM 4549 N N . ILE A 1 571 ? 5.490 -18.439 3.003 1.00 74.25 571 ILE A N 1
ATOM 4550 C CA . ILE A 1 571 ? 6.126 -17.222 3.517 1.00 74.25 571 ILE A CA 1
ATOM 4551 C C . ILE A 1 571 ? 6.065 -16.125 2.446 1.00 74.25 571 ILE A C 1
ATOM 4553 O O . ILE A 1 571 ? 6.777 -16.215 1.446 1.00 74.25 571 ILE A O 1
ATOM 4557 N N . PRO A 1 572 ? 5.231 -15.086 2.616 1.00 66.94 572 PRO A N 1
ATOM 4558 C CA . PRO A 1 572 ? 5.137 -14.001 1.646 1.00 66.94 572 PRO A CA 1
ATOM 4559 C C . PRO A 1 572 ? 6.383 -13.106 1.657 1.00 66.94 572 PRO A C 1
ATOM 4561 O O . PRO A 1 572 ? 6.864 -12.690 2.715 1.00 66.94 572 PRO A O 1
ATOM 4564 N N . TYR A 1 573 ? 6.854 -12.742 0.466 1.00 70.75 573 TYR A N 1
ATOM 4565 C CA . TYR A 1 573 ? 7.958 -11.805 0.268 1.00 70.75 573 TYR A CA 1
ATOM 4566 C C . TYR A 1 573 ? 7.627 -10.796 -0.841 1.00 70.75 573 TYR A C 1
ATOM 4568 O O . TYR A 1 573 ? 6.891 -11.089 -1.779 1.00 70.75 573 TYR A O 1
ATOM 4576 N N . GLY A 1 574 ? 8.177 -9.586 -0.751 1.00 57.06 574 GLY A N 1
ATOM 4577 C CA . GLY A 1 574 ? 7.927 -8.528 -1.731 1.00 57.06 574 GLY A CA 1
ATOM 4578 C C . GLY A 1 574 ? 6.516 -7.926 -1.664 1.00 57.06 574 GLY A C 1
ATOM 4579 O O . GLY A 1 574 ? 5.638 -8.361 -0.923 1.00 57.06 574 GLY A O 1
ATOM 4580 N N . SER A 1 575 ? 6.282 -6.897 -2.481 1.00 52.81 575 SER A N 1
ATOM 4581 C CA . SER A 1 575 ? 5.034 -6.118 -2.506 1.00 52.81 575 SER A CA 1
ATOM 4582 C C . SER A 1 575 ? 3.955 -6.653 -3.463 1.00 52.81 575 SER A C 1
ATOM 4584 O O . SER A 1 575 ? 2.892 -6.047 -3.566 1.00 52.81 575 SER A O 1
ATOM 4586 N N . GLN A 1 576 ? 4.192 -7.771 -4.165 1.00 50.78 576 GLN A N 1
ATOM 4587 C CA . GLN A 1 576 ? 3.322 -8.266 -5.251 1.00 50.78 576 GLN A CA 1
ATOM 4588 C C . GLN A 1 576 ? 2.742 -9.674 -5.033 1.00 50.78 576 GLN A C 1
ATOM 4590 O O . GLN A 1 576 ? 2.543 -10.420 -5.987 1.00 50.78 576 GLN A O 1
ATOM 4595 N N . GLY A 1 577 ? 2.452 -10.063 -3.788 1.00 57.47 577 GLY A N 1
ATOM 4596 C CA . GLY A 1 577 ? 1.830 -11.367 -3.510 1.00 57.47 577 GLY A CA 1
ATOM 4597 C C . GLY A 1 577 ? 2.713 -12.569 -3.865 1.00 57.47 577 GLY A C 1
ATOM 4598 O O . GLY A 1 577 ? 2.194 -13.665 -4.059 1.00 57.47 577 GLY A O 1
ATOM 4599 N N . LEU A 1 578 ? 4.029 -12.359 -3.958 1.00 63.84 578 LEU A N 1
ATOM 4600 C CA . LEU A 1 578 ? 5.003 -13.434 -4.089 1.00 63.84 578 LEU A CA 1
ATOM 4601 C C . LEU A 1 578 ? 5.152 -14.133 -2.736 1.00 63.84 578 LEU A C 1
ATOM 4603 O O . LEU A 1 578 ? 5.031 -13.516 -1.674 1.00 63.84 578 LEU A O 1
ATOM 4607 N N . TYR A 1 579 ? 5.397 -15.433 -2.776 1.00 75.31 579 TYR A N 1
ATOM 4608 C CA . TYR A 1 579 ? 5.582 -16.249 -1.588 1.00 75.31 579 TYR A CA 1
ATOM 4609 C C . TYR A 1 579 ? 6.584 -17.361 -1.869 1.00 75.31 579 TYR A C 1
ATOM 4611 O O . TYR A 1 579 ? 6.662 -17.874 -2.980 1.00 75.31 579 TYR A O 1
ATOM 4619 N N . ASN A 1 580 ? 7.361 -17.715 -0.854 1.00 78.19 580 ASN A N 1
ATOM 4620 C CA . ASN A 1 580 ? 8.159 -18.926 -0.854 1.00 78.19 580 ASN A CA 1
ATOM 4621 C C . ASN A 1 580 ? 7.354 -20.004 -0.144 1.00 78.19 580 ASN A C 1
ATOM 4623 O O . ASN A 1 580 ? 6.874 -19.774 0.969 1.00 78.19 580 ASN A O 1
ATOM 4627 N N . GLU A 1 581 ? 7.214 -21.172 -0.757 1.00 82.69 581 GLU A N 1
ATOM 4628 C CA . GLU A 1 581 ? 6.681 -22.335 -0.057 1.00 82.69 581 GLU A CA 1
ATOM 4629 C C . GLU A 1 581 ? 7.827 -23.228 0.396 1.00 82.69 581 GLU A C 1
ATOM 4631 O O . GLU A 1 581 ? 8.800 -23.441 -0.322 1.00 82.69 581 GLU A O 1
ATOM 4636 N N . TYR A 1 582 ? 7.716 -23.756 1.606 1.00 78.19 582 TYR A N 1
ATOM 4637 C CA . TYR A 1 582 ? 8.640 -24.730 2.158 1.00 78.19 582 TYR A CA 1
ATOM 4638 C C . TYR A 1 582 ? 7.838 -25.962 2.533 1.00 78.19 582 TYR A C 1
ATOM 4640 O O . TYR A 1 582 ? 6.900 -25.884 3.330 1.00 78.19 582 TYR A O 1
ATOM 4648 N N . LEU A 1 583 ? 8.201 -27.093 1.939 1.00 78.31 583 LEU A N 1
ATOM 4649 C CA . LEU A 1 583 ? 7.636 -28.394 2.271 1.00 78.31 583 LEU A CA 1
ATOM 4650 C C . LEU A 1 583 ? 8.604 -29.131 3.182 1.00 78.31 583 LEU A C 1
ATOM 4652 O O . LEU A 1 583 ? 9.789 -29.269 2.862 1.00 78.31 583 LEU A O 1
ATOM 4656 N N . TYR A 1 584 ? 8.093 -29.633 4.299 1.00 68.81 584 TYR A N 1
ATOM 4657 C CA . TYR A 1 584 ? 8.859 -30.527 5.149 1.00 68.81 584 TYR A CA 1
ATOM 4658 C C . TYR A 1 584 ? 8.894 -31.929 4.542 1.00 68.81 584 TYR A C 1
ATOM 4660 O O . TYR A 1 584 ? 7.854 -32.512 4.214 1.00 68.81 584 TYR A O 1
ATOM 4668 N N . THR A 1 585 ? 10.101 -32.461 4.359 1.00 65.19 585 THR A N 1
ATOM 4669 C CA . THR A 1 585 ? 10.323 -33.779 3.754 1.00 65.19 585 THR A CA 1
ATOM 4670 C C . THR A 1 585 ? 10.482 -34.873 4.802 1.00 65.19 585 THR A C 1
ATOM 4672 O O . THR A 1 585 ? 10.918 -34.617 5.920 1.00 65.19 585 THR A O 1
ATOM 4675 N N . ALA A 1 586 ? 10.227 -36.125 4.406 1.00 52.84 586 ALA A N 1
ATOM 4676 C CA . ALA A 1 586 ? 10.407 -37.306 5.259 1.00 52.84 586 ALA A CA 1
ATOM 4677 C C . ALA A 1 586 ? 11.841 -37.481 5.812 1.00 52.84 586 ALA A C 1
ATOM 4679 O O . ALA A 1 586 ? 12.047 -38.237 6.753 1.00 52.84 586 ALA A O 1
ATOM 4680 N N . ASN A 1 587 ? 12.827 -36.775 5.245 1.00 54.44 587 ASN A N 1
ATOM 4681 C CA . ASN A 1 587 ? 14.221 -36.785 5.696 1.00 54.44 587 ASN A CA 1
ATOM 4682 C C . ASN A 1 587 ? 14.522 -35.723 6.769 1.00 54.44 587 ASN A C 1
ATOM 4684 O O . ASN A 1 587 ? 15.684 -35.527 7.123 1.00 54.44 587 ASN A O 1
ATOM 4688 N N . GLY A 1 588 ? 13.506 -35.015 7.263 1.00 55.00 588 GLY A N 1
ATOM 4689 C CA . GLY A 1 588 ? 13.657 -34.047 8.344 1.00 55.00 588 GLY A CA 1
ATOM 4690 C C . GLY A 1 588 ? 14.264 -32.708 7.912 1.00 55.00 588 GLY A C 1
ATOM 4691 O O . GLY A 1 588 ? 15.026 -32.104 8.668 1.00 55.00 588 GLY A O 1
ATOM 4692 N N . VAL A 1 589 ? 13.996 -32.280 6.670 1.00 59.00 589 VAL A N 1
ATOM 4693 C CA . VAL A 1 589 ? 14.519 -31.034 6.081 1.00 59.00 589 VAL A CA 1
ATOM 4694 C C . VAL A 1 589 ? 13.403 -30.291 5.347 1.00 59.00 589 VAL A C 1
ATOM 4696 O O . VAL A 1 589 ? 12.637 -30.909 4.598 1.00 59.00 589 VAL A O 1
ATOM 4699 N N . TYR A 1 590 ? 13.348 -28.968 5.521 1.00 70.56 590 TYR A N 1
ATOM 4700 C CA . TYR A 1 590 ? 12.515 -28.073 4.716 1.00 70.56 590 TYR A CA 1
ATOM 4701 C C . TYR A 1 590 ? 13.154 -27.838 3.347 1.00 70.56 590 TYR A C 1
ATOM 4703 O O . TYR A 1 590 ? 14.268 -27.322 3.256 1.00 70.56 590 TYR A O 1
ATOM 4711 N N . ILE A 1 591 ? 12.440 -28.184 2.277 1.00 73.69 591 ILE A N 1
ATOM 4712 C CA . ILE A 1 591 ? 12.855 -27.879 0.905 1.00 73.69 591 ILE A CA 1
ATOM 4713 C C . ILE A 1 591 ? 11.981 -26.752 0.373 1.00 73.69 591 ILE A C 1
ATOM 4715 O O . ILE A 1 591 ? 10.751 -26.821 0.440 1.00 73.69 591 ILE A O 1
ATOM 4719 N N . ARG A 1 592 ? 12.630 -25.722 -0.175 1.00 79.19 592 ARG A N 1
ATOM 4720 C CA . ARG A 1 592 ? 11.947 -24.647 -0.888 1.00 79.19 592 ARG A CA 1
ATOM 4721 C C . ARG A 1 592 ? 11.277 -25.219 -2.137 1.00 79.19 592 ARG A C 1
ATOM 4723 O O . ARG A 1 592 ? 11.942 -25.752 -3.022 1.00 79.19 592 ARG A O 1
ATOM 4730 N N . HIS A 1 593 ? 9.962 -25.107 -2.180 1.00 68.25 593 HIS A N 1
ATOM 4731 C CA . HIS A 1 593 ? 9.105 -25.484 -3.285 1.00 68.25 593 HIS A CA 1
ATOM 4732 C C . HIS A 1 593 ? 8.650 -24.180 -3.951 1.00 68.25 593 HIS A C 1
ATOM 4734 O O . HIS A 1 593 ? 7.870 -23.429 -3.369 1.00 68.25 593 HIS A O 1
ATOM 4740 N N . ASN A 1 594 ? 9.230 -23.860 -5.112 1.00 54.16 594 ASN A N 1
ATOM 4741 C CA . ASN A 1 594 ? 8.872 -22.655 -5.871 1.00 54.16 594 ASN A CA 1
ATOM 4742 C C . ASN A 1 594 ? 7.524 -22.815 -6.571 1.00 54.16 594 ASN A C 1
ATOM 4744 O O . ASN A 1 594 ? 7.296 -23.901 -7.155 1.00 54.16 594 ASN A O 1
#

InterPro domains:
  IPR000719 Protein kinase domain [PF00069] (166-362)
  IPR000719 Protein kinase domain [PS50011] (161-428)
  IPR008266 Tyrosine-protein kinase, active site [PS00109] (277-289)
  IPR011009 Protein kinase-like domain superfamily [SSF56112] (165-395)

pLDDT: mean 74.98, std 19.18, range [19.75, 96.69]

Sequence (594 aa):
MAIPAHEIDEYLRVLARKINAQFSNMKDASALFDDYYEGIESENLKQIFPLFHAIFNNSFAFINQKLSPGYGGHFNADPSRELIDVIEACQKLQANLKKSLAAFELDQNYMDLIVRCSSFLSKSGGSTIPADFPMIELIEHRAIFNIMNVVEVKSSPGKEAFQTRLTGGGSYAQVFKYKDPHYNRWFALKRAKADLSTKELQRFKNEYEITRKLNSPYIIEAYNYNNEKNEYTLEYANGGTLADYIRDNNTKLVMKDRLKLIGQLFSAFIYIHEKEILHRDISYHNILIHHFDKTWIVLKISDFGLVKIPESSLTSMDSSVKGSLNDPDLTKVGFANYEVRHEIYALAQVVNFILCGRKHGNGIYSKNQNVKKFLLKGLAADIDERFVSVQEMARAFQYVKNGILMDRGEDSEERPTTGTTVTVSPFLKSKGAIVEWNASMQDKNAELPLVLSGQKAMLYMGRNNPNGMKFLVVFDGEEAAVSLPINETSDYGLLEDVEIGKISIQAMTTDLNGDGNSEIVIVASDGIIKGGVWVFSYTKIRNKEKVNPFRQELFEQTQGKVSIVNNKITIPYGSQGLYNEYLYTANGVYIRHN

Secondary structure (DSSP, 8-state):
-PPPGGGHHHHHHHHHHHHHHHTGGGHHHHGGGGGGGTT-S-HHHHHHHHHHHHHHHHHHHHHHHHHSTTS-SEE-HHHHHHHHHHHHHHHHHHHHHTTSTT-EEE-HHHHHHHHHHHTT--SSS-EEPPTTPPPPPP--SS-SEEE---------SS-PPPPPEEEEE-SSEEEEEEEETTTTEEEEEEEE-TT--HHHHHHHHHHHHHHTT---TTB--EEEEETTTTEEEEE--TT-BHHHHHHHHTTT--HHHHHHHHHHHHHHHHHHHHTT-B-----TTTEEEEESSSS-EEEEE---TTPBPTT-----S----TT----TTHHHH-GGG--HHHHHHHHHHHHHHHHH-S-TTS----SSHHHHHHHHHHT-SSGGGS-SSHHHHHHHHHHHHHHHHHTT----S-PPP-------------S--PPPP-S-TTS--EEEEEEETTEEEEEEEEEEETTEEEEEEEETT-S--EE---BSS-SS--PPPEEETTEEEEEEEE-SSSSS-PEEEEEEE-SSS-EEEEEEEE---S-TTTS--EEEEEEEEESS--EEETTEEEEEETTTTEEEEEEEPTTS-EEEE-

Radius of gyration: 33.69 Å; chains: 1; bounding box: 88×67×91 Å

Foldseek 3Di:
DADPQVCLLVVLVVLLVVLCVVVVVCVVQLVLCLVQCVPPPRPSCSSLQSSLLSLLQVLLVQCLVCLDPPNDQWAALPNLQSLVVSLVSVVVNQVRCVPDQQHKDFAPLSVVVSVQSVVFRDNPDTTRHDNPDDRDDRDSPHGRIGGDRDDPDPDPPDDDDWDWAFDADDPFWTKIWTQDPVVSAIKIKIFGDPPDDPLLLVLLVVQLVVQCVDDDLQAKHWDDADPVGSMTIIHDAPCAFQLSNLVVCVVPDDPVNLVVQLLLVLVVQVSCVVVVKDQLQQARRQWGWHDPDPPDIHIHGHDSSQIDDVPDPSDDFDDPPVGGQFQPCCVVVTPVPDDQLRVLLSSLQVSQCSNVSDHPPPDGPDLDPLSSVLSCQSNPNDSVSHDPHSVSSSVSVVVVSVVVVVSPCPDPPDDDDDDDDDDDDDDDPDPDDDDDDDDDPPPQWFWDWDQWQNFTKIKTWDDDDVVDIWIWIGTPPDPHIDTAPEDADDLDDDFDWDDDPQKTKGKYWDPLQPPPFTKIWIKIDSSAAKIKIWIWGFDPDPDCNPDRRTDTQDIDIARDDWDDHRQKIWGHDDDPRDTWIWGQDNVGHTDTDD